Protein AF-A0A2M6X2B2-F1 (afdb_monomer_lite)

Structure (mmCIF, N/CA/C/O backbone):
data_AF-A0A2M6X2B2-F1
#
_entry.id   AF-A0A2M6X2B2-F1
#
loop_
_atom_site.group_PDB
_atom_site.id
_atom_site.type_symbol
_atom_site.label_atom_id
_atom_site.label_alt_id
_atom_site.label_comp_id
_atom_site.label_asym_id
_atom_site.label_entity_id
_atom_site.label_seq_id
_atom_site.pdbx_PDB_ins_code
_atom_site.Cartn_x
_atom_site.Cartn_y
_atom_site.Cartn_z
_atom_site.occupancy
_atom_site.B_iso_or_equiv
_atom_site.auth_seq_id
_atom_site.auth_comp_id
_atom_site.auth_asym_id
_atom_site.auth_atom_id
_atom_site.pdbx_PDB_model_num
ATOM 1 N N . MET A 1 1 ? -14.175 4.852 44.703 1.00 40.31 1 MET A N 1
ATOM 2 C CA . MET A 1 1 ? -15.241 4.494 43.746 1.00 40.31 1 MET A CA 1
ATOM 3 C C . MET A 1 1 ? -15.946 3.264 44.284 1.00 40.31 1 MET A C 1
ATOM 5 O O . MET A 1 1 ? -15.406 2.173 44.205 1.00 40.31 1 MET A O 1
ATOM 9 N N . THR A 1 2 ? -17.076 3.460 44.953 1.00 34.53 2 THR A N 1
ATOM 10 C CA . THR A 1 2 ? -17.901 2.396 45.533 1.00 34.53 2 THR A CA 1
ATOM 11 C C . THR A 1 2 ? -19.142 2.249 44.662 1.00 34.53 2 THR A C 1
ATOM 13 O O . THR A 1 2 ? -19.967 3.156 44.599 1.00 34.53 2 THR A O 1
ATOM 16 N N . ASN A 1 3 ? -19.248 1.124 43.955 1.00 38.59 3 ASN A N 1
ATOM 17 C CA . ASN A 1 3 ? -20.425 0.782 43.165 1.00 38.59 3 ASN A CA 1
ATOM 18 C C . ASN A 1 3 ? -21.569 0.400 44.108 1.00 38.59 3 ASN A C 1
ATOM 20 O O . ASN A 1 3 ? -21.511 -0.629 44.778 1.00 38.59 3 ASN A O 1
ATOM 24 N N . VAL A 1 4 ? -22.618 1.220 44.148 1.00 36.41 4 VAL A N 1
ATOM 25 C CA . VAL A 1 4 ? -23.914 0.824 44.704 1.00 36.41 4 VAL A CA 1
ATOM 26 C C . VAL A 1 4 ? -24.688 0.144 43.577 1.00 36.41 4 VAL A C 1
ATOM 28 O O . VAL A 1 4 ? -25.179 0.805 42.667 1.00 36.41 4 VAL A O 1
ATOM 31 N N . CYS A 1 5 ? -24.766 -1.187 43.615 1.00 35.66 5 CYS A N 1
ATOM 32 C CA . CYS A 1 5 ? -25.654 -1.957 42.748 1.00 35.66 5 CYS A CA 1
ATOM 33 C C . CYS A 1 5 ? -27.089 -1.848 43.276 1.00 35.66 5 CYS A C 1
ATOM 35 O O . CYS A 1 5 ? -27.438 -2.483 44.270 1.00 35.66 5 CYS A O 1
ATOM 37 N N . ALA A 1 6 ? -27.931 -1.066 42.604 1.00 34.75 6 ALA A N 1
ATOM 38 C CA . ALA A 1 6 ? -29.378 -1.183 42.743 1.00 34.75 6 ALA A CA 1
ATOM 39 C C . ALA A 1 6 ? -29.855 -2.331 41.837 1.00 34.75 6 ALA A C 1
ATOM 41 O O . ALA A 1 6 ? -30.093 -2.144 40.647 1.00 34.75 6 ALA A O 1
ATOM 42 N N . GLY A 1 7 ? -29.935 -3.542 42.393 1.00 32.12 7 GLY A N 1
ATOM 43 C CA . GLY A 1 7 ? -30.559 -4.687 41.733 1.00 32.12 7 GLY A CA 1
ATOM 44 C C . GLY A 1 7 ? -32.080 -4.594 41.838 1.00 32.12 7 GLY A C 1
ATOM 45 O O . GLY A 1 7 ? -32.628 -4.644 42.938 1.00 32.12 7 GLY A O 1
ATOM 46 N N . LEU A 1 8 ? -32.764 -4.458 40.701 1.00 32.75 8 LEU A N 1
ATOM 47 C CA . LEU A 1 8 ? -34.220 -4.544 40.620 1.00 32.75 8 LEU A CA 1
ATOM 48 C C . LEU A 1 8 ? -34.611 -6.025 40.469 1.00 32.75 8 LEU A C 1
ATOM 50 O O . LEU A 1 8 ? -34.425 -6.614 39.407 1.00 32.75 8 LEU A O 1
ATOM 54 N N . LEU A 1 9 ? -35.123 -6.640 41.535 1.00 31.72 9 LEU A N 1
ATOM 55 C CA . LEU A 1 9 ? -35.669 -7.997 41.498 1.00 31.72 9 LEU A CA 1
ATOM 56 C C . LEU A 1 9 ? -37.169 -7.916 41.169 1.00 31.72 9 LEU A C 1
ATOM 58 O O . LEU A 1 9 ? -37.951 -7.414 41.975 1.00 31.72 9 LEU A O 1
ATOM 62 N N . VAL A 1 10 ? -37.579 -8.400 39.995 1.00 35.44 10 VAL A N 1
ATOM 63 C CA . VAL A 1 10 ? -38.996 -8.517 39.614 1.00 35.44 10 VAL A CA 1
ATOM 64 C C . VAL A 1 10 ? -39.416 -9.977 39.765 1.00 35.44 10 VAL A C 1
ATOM 66 O O . VAL A 1 10 ? -39.029 -10.825 38.965 1.00 35.44 10 VAL A O 1
ATOM 69 N N . CYS A 1 11 ? -40.211 -10.281 40.791 1.00 33.97 11 CYS A N 1
ATOM 70 C CA . CYS A 1 11 ? -40.868 -11.579 40.937 1.00 33.97 11 CYS A CA 1
ATOM 71 C C . CYS A 1 11 ? -42.295 -11.500 40.387 1.00 33.97 11 CYS A C 1
ATOM 73 O O . CYS A 1 11 ? -43.092 -10.679 40.837 1.00 33.97 11 CYS A O 1
ATOM 75 N N . PHE A 1 12 ? -42.634 -12.389 39.452 1.00 32.00 12 PHE A N 1
ATOM 76 C CA . PHE A 1 12 ? -44.011 -12.606 39.016 1.00 32.00 12 PHE A CA 1
ATOM 77 C C . PHE A 1 12 ? -44.667 -13.673 39.897 1.00 32.00 12 PHE A C 1
ATOM 79 O O . PHE A 1 12 ? -44.221 -14.818 39.926 1.00 32.00 12 PHE A O 1
ATOM 86 N N . LEU A 1 13 ? -45.758 -13.313 40.574 1.00 37.81 13 LEU A N 1
ATOM 87 C CA . LEU A 1 13 ? -46.719 -14.273 41.114 1.00 37.81 13 LEU A CA 1
ATOM 88 C C . LEU A 1 13 ? -48.035 -14.132 40.352 1.00 37.81 13 LEU A C 1
ATOM 90 O O . LEU A 1 13 ? -48.529 -13.032 40.106 1.00 37.81 13 LEU A O 1
ATOM 94 N N . SER A 1 14 ? -48.578 -15.273 39.934 1.00 45.56 14 SER A N 1
ATOM 95 C CA . SER A 1 14 ? -49.807 -15.344 39.158 1.00 45.56 14 SER A CA 1
ATOM 96 C C . SER A 1 14 ? -51.021 -14.931 39.993 1.00 45.56 14 SER A C 1
ATOM 98 O O . SER A 1 14 ? -51.234 -15.479 41.072 1.00 45.56 14 SER A O 1
ATOM 100 N N . LYS A 1 15 ? -51.866 -14.093 39.383 1.00 50.78 15 LYS A N 1
ATOM 101 C CA . LYS A 1 15 ? -53.250 -13.747 39.757 1.00 50.78 15 LYS A CA 1
ATOM 102 C C . LYS A 1 15 ? -53.409 -12.823 40.971 1.00 50.78 15 LYS A C 1
ATOM 104 O O . LYS A 1 15 ? -53.581 -13.268 42.097 1.00 50.78 15 LYS A O 1
ATOM 109 N N . GLY A 1 16 ? -53.513 -11.527 40.680 1.00 46.22 16 GLY A N 1
ATOM 110 C CA . GLY A 1 16 ? -54.100 -10.535 41.582 1.00 46.22 16 GLY A CA 1
ATOM 111 C C . GLY A 1 16 ? -53.460 -9.164 41.408 1.00 46.22 16 GLY A C 1
ATOM 112 O O . GLY A 1 16 ? -52.284 -8.994 41.691 1.00 46.22 16 GLY A O 1
ATOM 113 N N . THR A 1 17 ? -54.233 -8.209 40.903 1.00 50.66 17 THR A N 1
ATOM 114 C CA . THR A 1 17 ? -53.867 -6.818 40.609 1.00 50.66 17 THR A CA 1
ATOM 115 C C . THR A 1 17 ? -53.019 -6.156 41.704 1.00 50.66 17 THR A C 1
ATOM 117 O O . THR A 1 17 ? -53.458 -6.065 42.848 1.00 50.66 17 THR A O 1
ATOM 120 N N . VAL A 1 18 ? -51.855 -5.605 41.336 1.00 37.72 18 VAL A N 1
ATOM 121 C CA . VAL A 1 18 ? -51.096 -4.650 42.160 1.00 37.72 18 VAL A CA 1
ATOM 122 C C . VAL A 1 18 ? -50.764 -3.428 41.307 1.00 37.72 18 VAL A C 1
ATOM 124 O O . VAL A 1 18 ? -50.078 -3.528 40.292 1.00 37.72 18 VAL A O 1
ATOM 127 N N . LEU A 1 19 ? -51.269 -2.269 41.727 1.00 39.97 19 LEU A N 1
ATOM 128 C CA . LEU A 1 19 ? -50.895 -0.967 41.192 1.00 39.97 19 LEU A CA 1
ATOM 129 C C . LEU A 1 19 ? -49.587 -0.539 41.877 1.00 39.97 19 LEU A C 1
ATOM 131 O O . LEU A 1 19 ? -49.603 -0.137 43.039 1.00 39.97 19 LEU A O 1
ATOM 135 N N . VAL A 1 20 ? -48.454 -0.646 41.181 1.00 36.81 20 VAL A N 1
ATOM 136 C CA . VAL A 1 20 ? -47.175 -0.099 41.658 1.00 36.81 20 VAL A CA 1
ATOM 137 C C . VAL A 1 20 ? -46.998 1.289 41.050 1.00 36.81 20 VAL A C 1
ATOM 139 O O . VAL A 1 20 ? -46.650 1.429 39.880 1.00 36.81 20 VAL A O 1
ATOM 142 N N . ALA A 1 21 ? -47.246 2.329 41.844 1.00 40.66 21 ALA A N 1
ATOM 143 C CA . ALA A 1 21 ? -46.830 3.683 41.508 1.00 40.66 21 ALA A CA 1
ATOM 144 C C . ALA A 1 21 ? -45.317 3.802 41.755 1.00 40.66 21 ALA A C 1
ATOM 146 O O . ALA A 1 21 ? -44.875 4.011 42.884 1.00 40.66 21 ALA A O 1
ATOM 147 N N . VAL A 1 22 ? -44.515 3.623 40.703 1.00 39.88 22 VAL A N 1
ATOM 148 C CA . VAL A 1 22 ? -43.080 3.930 40.736 1.00 39.88 22 VAL A CA 1
ATOM 149 C C . VAL A 1 22 ? -42.916 5.417 40.443 1.00 39.88 22 VAL A C 1
ATOM 151 O O . VAL A 1 22 ? -42.990 5.854 39.296 1.00 39.88 22 VAL A O 1
ATOM 154 N N . THR A 1 23 ? -42.688 6.213 41.483 1.00 42.38 23 THR A N 1
ATOM 155 C CA . THR A 1 23 ? -42.262 7.606 41.332 1.00 42.38 23 THR A CA 1
ATOM 156 C C . THR A 1 23 ? -40.797 7.613 40.890 1.00 42.38 23 THR A C 1
ATOM 158 O O . THR A 1 23 ? -39.887 7.586 41.717 1.00 42.38 23 THR A O 1
ATOM 161 N N . ILE A 1 24 ? -40.548 7.614 39.576 1.00 46.31 24 ILE A N 1
ATOM 162 C CA . ILE A 1 24 ? -39.209 7.806 39.002 1.00 46.31 24 ILE A CA 1
ATOM 163 C C . ILE A 1 24 ? -38.862 9.297 39.113 1.00 46.31 24 ILE A C 1
ATOM 165 O O . ILE A 1 24 ? -39.027 10.076 38.179 1.00 46.31 24 ILE A O 1
ATOM 169 N N . GLY A 1 25 ? -38.395 9.707 40.291 1.00 47.75 25 GLY A N 1
ATOM 170 C CA . GLY A 1 25 ? -37.690 10.973 40.489 1.00 47.75 25 GLY A CA 1
ATOM 171 C C . GLY A 1 25 ? -36.264 10.863 39.952 1.00 47.75 25 GLY A C 1
ATOM 172 O O . GLY A 1 25 ? -35.313 10.794 40.723 1.00 47.75 25 GLY A O 1
ATOM 173 N N . GLY A 1 26 ? -36.118 10.763 38.630 1.00 41.53 26 GLY A N 1
ATOM 174 C CA . GLY A 1 26 ? -34.827 10.648 37.955 1.00 41.53 26 GLY A CA 1
ATOM 175 C C . GLY A 1 26 ? -34.214 12.019 37.705 1.00 41.53 26 GLY A C 1
ATOM 176 O O . GLY A 1 26 ? -34.520 12.665 36.705 1.00 41.53 26 GLY A O 1
ATOM 177 N N . ALA A 1 27 ? -33.336 12.462 38.603 1.00 44.91 27 ALA A N 1
ATOM 178 C CA . ALA A 1 27 ? -32.412 13.551 38.324 1.00 44.91 27 ALA A CA 1
ATOM 179 C C . ALA A 1 27 ? -31.475 13.119 37.183 1.00 44.91 27 ALA A C 1
ATOM 181 O O . ALA A 1 27 ? -30.509 12.389 37.399 1.00 44.91 27 ALA A O 1
ATOM 182 N N . PHE A 1 28 ? -31.770 13.565 35.960 1.00 41.59 28 PHE A N 1
ATOM 183 C CA . PHE A 1 28 ? -30.847 13.515 34.830 1.00 41.59 28 PHE A CA 1
ATOM 184 C C . PHE A 1 28 ? -29.697 14.494 35.093 1.00 41.59 28 PHE A C 1
ATOM 186 O O . PHE A 1 28 ? -29.648 15.593 34.546 1.00 41.59 28 PHE A O 1
ATOM 193 N N . LEU A 1 29 ? -28.765 14.111 35.965 1.00 44.09 29 LEU A N 1
ATOM 194 C CA . LEU A 1 29 ? -27.449 14.730 35.992 1.00 44.09 29 LEU A CA 1
ATOM 195 C C . LEU A 1 29 ? -26.710 14.227 34.754 1.00 44.09 29 LEU A C 1
ATOM 197 O O . LEU A 1 29 ? -26.117 13.150 34.750 1.00 44.09 29 LEU A O 1
ATOM 201 N N . SER A 1 30 ? -26.802 15.010 33.681 1.00 46.09 30 SER A N 1
ATOM 202 C CA . SER A 1 30 ? -25.957 14.911 32.498 1.00 46.09 30 SER A CA 1
ATOM 203 C C . SER A 1 30 ? -24.496 15.049 32.928 1.00 46.09 30 SER A C 1
ATOM 205 O O . SER A 1 30 ? -23.956 16.152 33.021 1.00 46.09 30 SER A O 1
ATOM 207 N N . SER A 1 31 ? -23.865 13.921 33.248 1.00 40.06 31 SER A N 1
ATOM 208 C CA . SER A 1 31 ? -22.431 13.843 33.490 1.00 40.06 31 SER A CA 1
ATOM 209 C C . SER A 1 31 ? -21.721 13.954 32.144 1.00 40.06 31 SER A C 1
ATOM 211 O O . SER A 1 31 ? -21.388 12.963 31.499 1.00 40.06 31 SER A O 1
ATOM 213 N N . CYS A 1 32 ? -21.516 15.190 31.693 1.00 49.72 32 CYS A N 1
ATOM 214 C CA . CYS A 1 32 ? -20.466 15.506 30.734 1.00 49.72 32 CYS A CA 1
ATOM 215 C C . CYS A 1 32 ? -19.124 15.344 31.460 1.00 49.72 32 CYS A C 1
ATOM 217 O O . CYS A 1 32 ? -18.536 16.320 31.924 1.00 49.72 32 CYS A O 1
ATOM 219 N N . GLY A 1 33 ? -18.678 14.099 31.634 1.00 48.62 33 GLY A N 1
ATOM 220 C CA . GLY A 1 33 ? -17.321 13.816 32.085 1.00 48.62 33 GLY A CA 1
ATOM 221 C C . GLY A 1 33 ? -16.315 14.362 31.062 1.00 48.62 33 GLY A C 1
ATOM 222 O O . GLY A 1 33 ? -16.593 14.309 29.860 1.00 48.62 33 GLY A O 1
ATOM 223 N N . PRO A 1 34 ? -15.170 14.919 31.500 1.00 52.59 34 PRO A N 1
ATOM 224 C CA . PRO A 1 34 ? -14.125 15.354 30.581 1.00 52.59 34 PRO A CA 1
ATOM 225 C C . PRO A 1 34 ? -13.732 14.181 29.676 1.00 52.59 34 PRO A C 1
ATOM 227 O O . PRO A 1 34 ? -13.626 13.051 30.154 1.00 52.59 34 PRO A O 1
ATOM 230 N N . LYS A 1 35 ? -13.535 14.445 28.375 1.00 55.56 35 LYS A N 1
ATOM 231 C CA . LYS A 1 35 ? -12.930 13.479 27.447 1.00 55.56 35 LYS A CA 1
ATOM 232 C C . LYS A 1 35 ? -11.589 13.061 28.050 1.00 55.56 35 LYS A C 1
ATOM 234 O O . LYS A 1 35 ? -10.632 13.828 27.992 1.00 55.56 35 LYS A O 1
ATOM 239 N N . ALA A 1 36 ? -11.546 11.895 28.684 1.00 57.09 36 ALA A N 1
ATOM 240 C CA . ALA A 1 36 ? -10.303 11.325 29.158 1.00 57.09 36 ALA A CA 1
ATOM 241 C C . ALA A 1 36 ? -9.476 10.986 27.916 1.00 57.09 36 ALA A C 1
ATOM 243 O O . ALA A 1 36 ? -9.896 10.159 27.107 1.00 57.09 36 ALA A O 1
ATOM 244 N N . GLU A 1 37 ? -8.339 11.657 27.741 1.00 66.06 37 GLU A N 1
ATOM 245 C CA . GLU A 1 37 ? -7.294 11.148 26.857 1.00 66.06 37 GLU A CA 1
ATOM 246 C C . GLU A 1 37 ? -6.966 9.727 27.319 1.00 66.06 37 GLU A C 1
ATOM 248 O O . GLU A 1 37 ? -6.725 9.488 28.507 1.00 66.06 37 GLU A O 1
ATOM 253 N N . THR A 1 38 ? -7.026 8.766 26.401 1.00 65.88 38 THR A N 1
ATOM 254 C CA . THR A 1 38 ? -6.696 7.374 26.696 1.00 65.88 38 THR A CA 1
ATOM 255 C C . THR A 1 38 ? -5.212 7.292 27.038 1.00 65.88 38 THR A C 1
ATOM 257 O O . THR A 1 38 ? -4.352 7.351 26.164 1.00 65.88 38 THR A O 1
ATOM 260 N N . GLN A 1 39 ? -4.896 7.195 28.330 1.00 72.56 39 GLN A N 1
ATOM 261 C CA . GLN A 1 39 ? -3.535 6.974 28.813 1.00 72.56 39 GLN A CA 1
ATOM 262 C C . GLN A 1 39 ? -3.182 5.489 28.663 1.00 72.56 39 GLN A C 1
ATOM 264 O O . GLN A 1 39 ? -3.247 4.727 29.624 1.00 72.56 39 GLN A O 1
ATOM 269 N N . GLY A 1 40 ? -2.856 5.063 27.445 1.00 88.06 40 GLY A N 1
ATOM 270 C CA . GLY A 1 40 ? -2.354 3.719 27.167 1.00 88.06 40 GLY A CA 1
ATOM 271 C C . GLY A 1 40 ? -2.850 3.134 25.845 1.00 88.06 40 GLY A C 1
ATOM 272 O O . GLY A 1 40 ? -3.693 3.743 25.183 1.00 88.06 40 GLY A O 1
ATOM 273 N N . PRO A 1 41 ? -2.329 1.954 25.465 1.00 94.88 41 PRO A N 1
ATOM 274 C CA . PRO A 1 41 ? -2.734 1.275 24.244 1.00 94.88 41 PRO A CA 1
ATOM 275 C C . PRO A 1 41 ? -4.231 0.949 24.235 1.00 94.88 41 PRO A C 1
ATOM 277 O O . PRO A 1 41 ? -4.800 0.503 25.236 1.00 94.88 41 PRO A O 1
ATOM 280 N N . VAL A 1 42 ? -4.875 1.162 23.090 1.00 96.56 42 VAL A N 1
ATOM 281 C CA . VAL A 1 42 ? -6.296 0.869 22.886 1.00 96.56 42 VAL A CA 1
ATOM 282 C C . VAL A 1 42 ? -6.442 -0.564 22.390 1.00 96.56 42 VAL A C 1
ATOM 284 O O . VAL A 1 42 ? -5.824 -0.937 21.398 1.00 96.56 42 VAL A O 1
ATOM 287 N N . LYS A 1 43 ? -7.285 -1.364 23.046 1.00 97.81 43 LYS A N 1
ATOM 288 C CA . LYS A 1 43 ? -7.613 -2.724 22.597 1.00 97.81 43 LYS A CA 1
ATOM 289 C C . LYS A 1 43 ? -8.886 -2.717 21.766 1.00 97.81 43 LYS A C 1
ATOM 291 O O . LYS A 1 43 ? -9.906 -2.194 22.217 1.00 97.81 43 LYS A O 1
ATOM 296 N N . VAL A 1 44 ? -8.843 -3.320 20.583 1.00 98.06 44 VAL A N 1
ATOM 297 C CA . VAL A 1 44 ? -9.979 -3.406 19.657 1.00 98.06 44 VAL A CA 1
ATOM 298 C C . VAL A 1 44 ? -10.138 -4.839 19.155 1.00 98.06 44 VAL A C 1
ATOM 300 O O . VAL A 1 44 ? -9.151 -5.472 18.798 1.00 98.06 44 VAL A O 1
ATOM 303 N N . LEU A 1 45 ? -11.366 -5.350 19.088 1.00 98.19 45 LEU A N 1
ATOM 304 C CA . LEU A 1 45 ? -11.659 -6.636 18.452 1.00 98.19 45 LEU A CA 1
ATOM 305 C C . LEU A 1 45 ? -11.865 -6.435 16.942 1.00 98.19 45 LEU A C 1
ATOM 307 O O . LEU A 1 45 ? -12.818 -5.768 16.538 1.00 98.19 45 LEU A O 1
ATOM 311 N N . LEU A 1 46 ? -10.983 -6.993 16.109 1.00 97.75 46 LEU A N 1
ATOM 312 C CA . LEU A 1 46 ? -10.983 -6.773 14.655 1.00 97.75 46 LEU A CA 1
ATOM 313 C C . LEU A 1 46 ? -10.824 -8.080 13.871 1.00 97.75 46 LEU A C 1
ATOM 315 O O . LEU A 1 46 ? -10.118 -8.973 14.342 1.00 97.75 46 LEU A O 1
ATOM 319 N N . PRO A 1 47 ? -11.410 -8.193 12.661 1.00 95.88 47 PRO A N 1
ATOM 320 C CA . PRO A 1 47 ? -11.008 -9.209 11.697 1.00 95.88 47 PRO A CA 1
ATOM 321 C C . PRO A 1 47 ? -9.533 -9.006 11.356 1.00 95.88 47 PRO A C 1
ATOM 323 O O . PRO A 1 47 ? -9.142 -7.931 10.900 1.00 95.88 47 PRO A O 1
ATOM 326 N N . TRP A 1 48 ? -8.714 -10.020 11.601 1.00 95.56 48 TRP A N 1
ATOM 327 C CA . TRP A 1 48 ? -7.274 -9.933 11.430 1.00 95.56 48 TRP A CA 1
ATOM 328 C C . TRP A 1 48 ? -6.726 -11.217 10.818 1.00 95.56 48 TRP A C 1
ATOM 330 O O . TRP A 1 48 ? -7.149 -12.315 11.191 1.00 95.56 48 TRP A O 1
ATOM 340 N N . GLN A 1 49 ? -5.785 -11.062 9.887 1.00 91.94 49 GLN A N 1
ATOM 341 C CA . GLN A 1 49 ? -5.122 -12.180 9.231 1.00 91.94 49 GLN A CA 1
ATOM 342 C C . GLN A 1 49 ? -4.154 -12.858 10.204 1.00 91.94 49 GLN A C 1
ATOM 344 O O . GLN A 1 49 ? -3.281 -12.207 10.787 1.00 91.94 49 GLN A O 1
ATOM 349 N N . ASP A 1 50 ? -4.305 -14.161 10.390 1.00 87.12 50 ASP A N 1
ATOM 350 C CA . ASP A 1 50 ? -3.310 -14.974 11.066 1.00 87.12 50 ASP A CA 1
ATOM 351 C C . ASP A 1 50 ? -2.191 -15.409 10.106 1.00 87.12 50 ASP A C 1
ATOM 353 O O . ASP A 1 50 ? -2.104 -15.010 8.947 1.00 87.12 50 ASP A O 1
ATOM 357 N N . ILE A 1 51 ? -1.295 -16.240 10.613 1.00 77.69 51 ILE A N 1
ATOM 358 C CA . ILE A 1 51 ? -0.086 -16.677 9.908 1.00 77.69 51 ILE A CA 1
ATOM 359 C C . ILE A 1 51 ? -0.357 -17.683 8.790 1.00 77.69 51 ILE A C 1
ATOM 361 O O . ILE A 1 51 ? 0.493 -17.890 7.930 1.00 77.69 51 ILE A O 1
ATOM 365 N N . SER A 1 52 ? -1.524 -18.329 8.816 1.00 80.12 52 SER A N 1
ATOM 366 C CA . SER A 1 52 ? -1.989 -19.207 7.744 1.00 80.12 52 SER A CA 1
ATOM 367 C C . SER A 1 52 ? -2.636 -18.413 6.607 1.00 80.12 52 SER A C 1
ATOM 369 O O . SER A 1 52 ? -2.943 -18.965 5.550 1.00 80.12 52 SER A O 1
ATOM 371 N N . GLY A 1 53 ? -2.799 -17.103 6.804 1.00 83.38 53 GLY A N 1
ATOM 372 C CA . GLY A 1 53 ? -3.472 -16.213 5.878 1.00 83.38 53 GLY A CA 1
ATOM 373 C C . GLY A 1 53 ? -4.985 -16.152 6.089 1.00 83.38 53 GLY A C 1
ATOM 374 O O . GLY A 1 53 ? -5.656 -15.454 5.325 1.00 83.38 53 GLY A O 1
ATOM 375 N N . GLU A 1 54 ? -5.512 -16.845 7.101 1.00 88.75 54 GLU A N 1
ATOM 376 C CA . GLU A 1 54 ? -6.936 -16.904 7.422 1.00 88.75 54 GLU A CA 1
ATOM 377 C C . GLU A 1 54 ? -7.344 -15.748 8.339 1.00 88.75 54 GLU A C 1
ATOM 379 O O . GLU A 1 54 ? -6.580 -15.303 9.197 1.00 88.75 54 GLU A O 1
ATOM 384 N N . TYR A 1 55 ? -8.562 -15.239 8.158 1.00 91.56 55 TYR A N 1
ATOM 385 C CA . TYR A 1 55 ? -9.075 -14.114 8.938 1.00 91.56 55 TYR A CA 1
ATOM 386 C C . TYR A 1 55 ? -9.958 -14.600 10.084 1.00 91.56 55 TYR A C 1
ATOM 388 O O . TYR A 1 55 ? -10.892 -15.376 9.894 1.00 91.56 55 TYR A O 1
ATOM 396 N N . SER A 1 56 ? -9.698 -14.086 11.283 1.00 94.94 56 SER A N 1
ATOM 397 C CA . SER A 1 56 ? -10.522 -14.320 12.472 1.00 94.94 56 SER A CA 1
ATOM 398 C C . SER A 1 56 ? -10.620 -13.052 13.317 1.00 94.94 56 SER A C 1
ATOM 400 O O . SER A 1 56 ? -9.826 -12.126 13.148 1.00 94.94 56 SER A O 1
ATOM 402 N N . LEU A 1 57 ? -11.612 -12.975 14.209 1.00 97.06 57 LEU A N 1
ATOM 403 C CA . LEU A 1 57 ? -11.681 -11.879 15.174 1.00 97.06 57 LEU A CA 1
ATOM 404 C C . LEU A 1 57 ? -10.562 -12.039 16.206 1.00 97.06 57 LEU A C 1
ATOM 406 O O . LEU A 1 57 ? -10.488 -13.057 16.892 1.00 97.06 57 LEU A O 1
ATOM 410 N N . GLN A 1 58 ? -9.717 -11.021 16.324 1.00 97.19 58 GLN A N 1
ATOM 411 C CA . GLN A 1 58 ? -8.578 -10.994 17.235 1.00 97.19 58 GLN A CA 1
ATOM 412 C C . GLN A 1 58 ? -8.585 -9.700 18.047 1.00 97.19 58 GLN A C 1
ATOM 414 O O . GLN A 1 58 ? -9.002 -8.648 17.557 1.00 97.19 58 GLN A O 1
ATOM 419 N N . GLU A 1 59 ? -8.121 -9.771 19.295 1.00 97.56 59 GLU A N 1
ATOM 420 C CA . GLU A 1 59 ? -7.844 -8.575 20.087 1.00 97.56 59 GLU A CA 1
ATOM 421 C C . GLU A 1 59 ? -6.551 -7.931 19.589 1.00 97.56 59 GLU A C 1
ATOM 423 O O . GLU A 1 59 ? -5.464 -8.500 19.696 1.00 97.56 59 GLU A O 1
ATOM 428 N N . ILE A 1 60 ? -6.680 -6.734 19.032 1.00 97.44 60 ILE A N 1
ATOM 429 C CA . ILE A 1 60 ? -5.583 -5.952 18.485 1.00 97.44 60 ILE A CA 1
ATOM 430 C C . ILE A 1 60 ? -5.326 -4.762 19.397 1.00 97.44 60 ILE A C 1
ATOM 432 O O . ILE A 1 60 ? -6.213 -3.949 19.656 1.00 97.44 60 ILE A O 1
ATOM 436 N N . GLU A 1 61 ? -4.092 -4.659 19.870 1.00 97.25 61 GLU A N 1
ATOM 437 C CA . GLU A 1 61 ? -3.616 -3.507 20.620 1.00 97.25 61 GLU A CA 1
ATOM 438 C C . GLU A 1 61 ? -3.065 -2.443 19.658 1.00 97.25 61 GLU A C 1
ATOM 440 O O . GLU A 1 61 ? -2.298 -2.760 18.745 1.00 97.25 61 GLU A O 1
ATOM 445 N N . ILE A 1 62 ? -3.493 -1.194 19.847 1.00 97.62 62 ILE A N 1
ATOM 446 C CA . ILE A 1 62 ? -3.133 -0.037 19.026 1.00 97.62 62 ILE A CA 1
ATOM 447 C C . ILE A 1 62 ? -2.543 1.037 19.944 1.00 97.62 62 ILE A C 1
ATOM 449 O O . ILE A 1 62 ? -3.249 1.637 20.757 1.00 97.62 62 ILE A O 1
ATOM 453 N N . GLU A 1 63 ? -1.241 1.278 19.829 1.00 96.94 63 GLU A N 1
ATOM 454 C CA . GLU A 1 63 ? -0.486 2.106 20.780 1.00 96.94 63 GLU A CA 1
ATOM 455 C C . GLU A 1 63 ? -0.637 3.608 20.523 1.00 96.94 63 GLU A C 1
ATOM 457 O O . GLU A 1 63 ? -0.596 4.418 21.446 1.00 96.94 63 GLU A O 1
ATOM 462 N N . THR A 1 64 ? -0.779 4.000 19.259 1.00 96.88 64 THR A N 1
ATOM 463 C CA . THR A 1 64 ? -0.705 5.403 18.826 1.00 96.88 64 THR A CA 1
ATOM 464 C C . THR A 1 64 ? -2.066 6.081 18.701 1.00 96.88 64 THR A C 1
ATOM 466 O O . THR A 1 64 ? -2.124 7.259 18.336 1.00 96.88 64 THR A O 1
ATOM 469 N N . LEU A 1 65 ? -3.152 5.343 18.942 1.00 96.88 65 LEU A N 1
ATOM 470 C CA . LEU A 1 65 ? -4.525 5.806 18.770 1.00 96.88 65 LEU A CA 1
ATOM 471 C C . LEU A 1 65 ? -4.942 6.688 19.951 1.00 96.88 65 LEU A C 1
ATOM 473 O O . LEU A 1 65 ? -5.028 6.218 21.081 1.00 96.88 65 LEU A O 1
ATOM 477 N N . SER A 1 66 ? -5.213 7.968 19.685 1.00 96.25 66 SER A N 1
ATOM 478 C CA . SER A 1 66 ? -5.557 8.954 20.720 1.00 96.25 66 SER A CA 1
ATOM 479 C C . SER A 1 66 ? -7.051 9.281 20.795 1.00 96.25 66 SER A C 1
ATOM 481 O O . SER A 1 66 ? -7.530 9.716 21.840 1.00 96.25 66 SER A O 1
ATOM 483 N N . ASP A 1 67 ? -7.810 9.058 19.718 1.00 96.06 67 ASP A N 1
ATOM 484 C CA . ASP A 1 67 ? -9.275 9.130 19.708 1.00 96.06 67 ASP A CA 1
ATOM 485 C C . ASP A 1 67 ? -9.842 7.949 18.905 1.00 96.06 67 ASP A C 1
ATOM 487 O O . ASP A 1 67 ? -9.909 7.977 17.673 1.00 96.06 67 ASP A O 1
ATOM 491 N N . VAL A 1 68 ? -10.255 6.897 19.621 1.00 96.56 68 VAL A N 1
ATOM 492 C CA . VAL A 1 68 ? -10.820 5.670 19.032 1.00 96.56 68 VAL A CA 1
ATOM 493 C C . VAL A 1 68 ? -12.131 5.926 18.283 1.00 96.56 68 VAL A C 1
ATOM 495 O O . VAL A 1 68 ? -12.372 5.313 17.248 1.00 96.56 68 VAL A O 1
ATOM 498 N N . TYR A 1 69 ? -12.952 6.880 18.735 1.00 96.12 69 TYR A N 1
ATOM 499 C CA . TYR A 1 69 ? -14.233 7.193 18.095 1.00 96.12 69 TYR A CA 1
ATOM 500 C C . TYR A 1 69 ? -14.059 7.973 16.795 1.00 96.12 69 TYR A C 1
ATOM 502 O O . TYR A 1 69 ? -14.963 7.970 15.967 1.00 96.12 69 TYR A O 1
ATOM 510 N N . GLN A 1 70 ? -12.922 8.638 16.605 1.00 96.12 70 GLN A N 1
ATOM 511 C CA . GLN A 1 70 ? -12.579 9.313 15.352 1.00 96.12 70 GLN A CA 1
ATOM 512 C C . GLN A 1 70 ? -11.541 8.537 14.528 1.00 96.12 70 GLN A C 1
ATOM 514 O O . GLN A 1 70 ? -11.149 9.024 13.472 1.00 96.12 70 GLN A O 1
ATOM 519 N N . ALA A 1 71 ? -11.080 7.371 15.005 1.00 96.75 71 ALA A N 1
ATOM 520 C CA . ALA A 1 71 ? -9.941 6.631 14.452 1.00 96.75 71 ALA A CA 1
ATOM 521 C C . ALA A 1 71 ? -8.753 7.553 14.118 1.00 96.75 71 ALA A C 1
ATOM 523 O O . ALA A 1 71 ? -8.254 7.602 12.991 1.00 96.75 71 ALA A O 1
ATOM 524 N N . LYS A 1 72 ? -8.343 8.344 15.112 1.00 96.75 72 LYS A N 1
ATOM 525 C CA . LYS A 1 72 ? -7.312 9.374 14.975 1.00 96.75 72 LYS A CA 1
ATOM 526 C C . LYS A 1 72 ? -6.197 9.177 15.995 1.00 96.75 72 LYS A C 1
ATOM 528 O O . LYS A 1 72 ? -6.456 8.904 17.165 1.00 96.75 72 LYS A O 1
ATOM 533 N N . GLY A 1 73 ? -4.959 9.366 15.553 1.00 96.31 73 GLY A N 1
ATOM 534 C CA . GLY A 1 73 ? -3.778 9.308 16.404 1.00 96.31 73 GLY A CA 1
ATOM 535 C C . GLY A 1 73 ? -2.491 9.597 15.640 1.00 96.31 73 GLY A C 1
ATOM 536 O O . GLY A 1 73 ? -2.526 10.207 14.573 1.00 96.31 73 GLY A O 1
ATOM 537 N N . ALA A 1 74 ? -1.341 9.206 16.192 1.00 97.06 74 ALA A N 1
ATOM 538 C CA . ALA A 1 74 ? -0.043 9.563 15.607 1.00 97.06 74 ALA A CA 1
ATOM 539 C C . ALA A 1 74 ? 0.288 8.785 14.317 1.00 97.06 74 ALA A C 1
ATOM 541 O O . ALA A 1 74 ? 1.109 9.246 13.523 1.00 97.06 74 ALA A O 1
ATOM 542 N N . ALA A 1 75 ? -0.334 7.622 14.094 1.00 97.94 75 ALA A N 1
ATOM 543 C CA . ALA A 1 75 ? -0.136 6.831 12.880 1.00 97.94 75 ALA A CA 1
ATOM 544 C C . ALA A 1 75 ? -1.050 7.282 11.729 1.00 97.94 75 ALA A C 1
ATOM 546 O O . ALA A 1 75 ? -0.603 7.402 10.588 1.00 97.94 75 ALA A O 1
ATOM 547 N N . ALA A 1 76 ? -2.322 7.568 12.002 1.00 98.19 76 ALA A N 1
ATOM 548 C CA . ALA A 1 76 ? -3.277 7.908 10.954 1.00 98.19 76 ALA A CA 1
ATOM 549 C C . ALA A 1 76 ? -4.412 8.823 11.430 1.00 98.19 76 ALA A C 1
ATOM 551 O O . ALA A 1 76 ? -4.699 8.959 12.619 1.00 98.19 76 ALA A O 1
ATOM 552 N N . GLU A 1 77 ? -5.078 9.434 10.460 1.00 96.75 77 GLU A N 1
ATOM 553 C CA . GLU A 1 77 ? -6.390 10.050 10.585 1.00 96.75 77 GLU A CA 1
ATOM 554 C C . GLU A 1 77 ? -7.307 9.398 9.550 1.00 96.75 77 GLU A C 1
ATOM 556 O O . GLU A 1 77 ? -7.080 9.540 8.341 1.00 96.75 77 GLU A O 1
ATOM 561 N N . ILE A 1 78 ? -8.312 8.657 10.025 1.00 96.75 78 ILE A N 1
ATOM 562 C CA . ILE A 1 78 ? -9.239 7.932 9.157 1.00 96.75 78 ILE A CA 1
ATOM 563 C C . ILE A 1 78 ? -10.518 8.744 8.930 1.00 96.75 78 ILE A C 1
ATOM 565 O O . ILE A 1 78 ? -11.201 9.186 9.856 1.00 96.75 78 ILE A O 1
ATOM 569 N N . TYR A 1 79 ? -10.866 8.894 7.662 1.00 95.06 79 TYR A N 1
ATOM 570 C CA . TYR A 1 79 ? -12.033 9.602 7.165 1.00 95.06 79 TYR A CA 1
ATOM 571 C C . TYR A 1 79 ? -12.990 8.579 6.552 1.00 95.06 79 TYR A C 1
ATOM 573 O O . TYR A 1 79 ? -12.611 7.858 5.632 1.00 95.06 79 TYR A O 1
ATOM 581 N N . VAL A 1 80 ? -14.221 8.488 7.053 1.00 93.94 80 VAL A N 1
ATOM 582 C CA . VAL A 1 80 ? -15.217 7.526 6.545 1.00 93.94 80 VAL A CA 1
ATOM 583 C C . VAL A 1 80 ? -16.263 8.230 5.692 1.00 93.94 80 VAL A C 1
ATOM 585 O O . VAL A 1 80 ? -16.732 9.311 6.053 1.00 93.94 80 VAL A O 1
ATOM 588 N N . THR A 1 81 ? -16.662 7.620 4.573 1.00 87.94 81 THR A N 1
ATOM 589 C CA . THR A 1 81 ? -17.756 8.116 3.708 1.00 87.94 81 THR A CA 1
ATOM 590 C C . THR A 1 81 ? -17.597 9.581 3.275 1.00 87.94 81 THR A C 1
ATOM 592 O O . THR A 1 81 ? -18.570 10.333 3.179 1.00 87.94 81 THR A O 1
ATOM 595 N N . ALA A 1 82 ? -16.356 10.026 3.054 1.00 86.88 82 ALA A N 1
ATOM 596 C CA . ALA A 1 82 ? -16.088 11.418 2.725 1.00 86.88 82 ALA A CA 1
ATOM 597 C C . ALA A 1 82 ? -16.627 11.767 1.332 1.00 86.88 82 ALA A C 1
ATOM 599 O O . ALA A 1 82 ? -16.703 10.929 0.434 1.00 86.88 82 ALA A O 1
ATOM 600 N N . LYS A 1 83 ? -16.960 13.040 1.126 1.00 85.38 83 LYS A N 1
ATOM 601 C CA . LYS A 1 83 ? -17.290 13.563 -0.198 1.00 85.38 83 LYS A CA 1
ATOM 602 C C . LYS A 1 83 ? -16.042 14.184 -0.798 1.00 85.38 83 LYS A C 1
ATOM 604 O O . LYS A 1 83 ? -15.469 15.118 -0.240 1.00 85.38 83 LYS A O 1
ATOM 609 N N . LEU A 1 84 ? -15.624 13.688 -1.955 1.00 81.19 84 LEU A N 1
ATOM 610 C CA . LEU A 1 84 ? -14.578 14.344 -2.729 1.00 81.19 84 LEU A CA 1
ATOM 611 C C . LEU A 1 84 ? -15.144 15.605 -3.391 1.00 81.19 84 LEU A C 1
ATOM 613 O O . LEU A 1 84 ? -16.168 15.561 -4.069 1.00 81.19 84 LEU A O 1
ATOM 617 N N . SER A 1 85 ? -14.477 16.736 -3.173 1.00 81.19 85 SER A N 1
ATOM 618 C CA . SER A 1 85 ? -14.785 18.015 -3.814 1.00 81.19 85 SER A CA 1
ATOM 619 C C . SER A 1 85 ? -13.553 18.557 -4.540 1.00 81.19 85 SER A C 1
ATOM 621 O O . SER A 1 85 ? -12.440 18.063 -4.352 1.00 81.19 85 SER A O 1
ATOM 623 N N . SER A 1 86 ? -13.725 19.614 -5.335 1.00 73.00 86 SER A N 1
ATOM 624 C CA . SER A 1 86 ? -12.609 20.329 -5.974 1.00 73.00 86 SER A CA 1
ATOM 625 C C . SER A 1 86 ? -11.592 20.887 -4.970 1.00 73.00 86 SER A C 1
ATOM 627 O O . SER A 1 86 ? -10.423 21.061 -5.305 1.00 73.00 86 SER A O 1
ATOM 629 N N . ASN A 1 87 ? -12.016 21.125 -3.726 1.00 76.50 87 ASN A N 1
ATOM 630 C CA . ASN A 1 87 ? -11.162 21.611 -2.640 1.00 76.50 87 ASN A CA 1
ATOM 631 C C . ASN A 1 87 ? -10.504 20.465 -1.854 1.00 76.50 87 ASN A C 1
ATOM 633 O O . ASN A 1 87 ? -9.949 20.680 -0.779 1.00 76.50 87 ASN A O 1
ATOM 637 N N . GLY A 1 88 ? -10.568 19.247 -2.392 1.00 72.81 88 GLY A N 1
ATOM 638 C CA . GLY A 1 88 ? -10.151 18.029 -1.725 1.00 72.81 88 GLY A CA 1
ATOM 639 C C . GLY A 1 88 ? -11.310 17.329 -1.017 1.00 72.81 88 GLY A C 1
ATOM 640 O O . GLY A 1 88 ? -12.480 17.716 -1.150 1.00 72.81 88 GLY A O 1
ATOM 641 N N . PRO A 1 89 ? -11.003 16.253 -0.288 1.00 75.50 89 PRO A N 1
ATOM 642 C CA . PRO A 1 89 ? -12.002 15.522 0.461 1.00 75.50 89 PRO A CA 1
ATOM 643 C C . PRO A 1 89 ? -12.559 16.398 1.587 1.00 75.50 89 PRO A C 1
ATOM 645 O O . PRO A 1 89 ? -11.819 16.949 2.400 1.00 75.50 89 PRO A O 1
ATOM 648 N N . SER A 1 90 ? -13.879 16.513 1.634 1.00 79.25 90 SER A N 1
ATOM 649 C CA . SER A 1 90 ? -14.622 17.061 2.758 1.00 79.25 90 SER A CA 1
ATOM 650 C C . SER A 1 90 ? -15.306 15.889 3.442 1.00 79.25 90 SER A C 1
ATOM 652 O O . SER A 1 90 ? -16.095 15.173 2.824 1.00 79.25 90 SER A O 1
ATOM 654 N N . SER A 1 91 ? -14.990 15.661 4.711 1.00 73.50 91 SER A N 1
ATOM 655 C CA . SER A 1 91 ? -15.757 14.734 5.530 1.00 73.50 91 SER A CA 1
ATOM 656 C C . SER A 1 91 ? -16.455 15.503 6.640 1.00 73.50 91 SER A C 1
ATOM 658 O O . SER A 1 91 ? -15.907 16.452 7.210 1.00 73.50 91 SER A O 1
ATOM 660 N N . ASP A 1 92 ? -17.645 15.035 6.998 1.00 74.06 92 ASP A N 1
ATOM 661 C CA . ASP A 1 92 ? -18.135 15.249 8.350 1.00 74.06 92 ASP A CA 1
ATOM 662 C C . ASP A 1 92 ? -17.178 14.550 9.330 1.00 74.06 92 ASP A C 1
ATOM 664 O O . ASP A 1 92 ? -16.428 13.643 8.952 1.00 74.06 92 ASP A O 1
ATOM 668 N N . LYS A 1 93 ? -17.138 14.991 10.591 1.00 75.69 93 LYS A N 1
ATOM 669 C CA . LYS A 1 93 ? -16.262 14.367 11.594 1.00 75.69 93 LYS A CA 1
ATOM 670 C C . LYS A 1 93 ? -16.564 12.865 11.662 1.00 75.69 93 LYS A C 1
ATOM 672 O O . LYS A 1 93 ? -17.689 12.502 12.003 1.00 75.69 93 LYS A O 1
ATOM 677 N N . THR A 1 94 ? -15.569 12.018 11.373 1.00 84.06 94 THR A N 1
ATOM 678 C CA . THR A 1 94 ? -15.667 10.561 11.541 1.00 84.06 94 THR A CA 1
ATOM 679 C C . THR A 1 94 ? -16.157 10.262 12.951 1.00 84.06 94 THR A C 1
ATOM 681 O O . THR A 1 94 ? -15.560 10.720 13.925 1.00 84.06 94 THR A O 1
ATOM 684 N N . ARG A 1 95 ? -17.250 9.509 13.073 1.00 94.38 95 ARG A N 1
ATOM 685 C CA . ARG A 1 95 ? -17.720 9.000 14.360 1.00 94.38 95 ARG A CA 1
ATOM 686 C C . ARG A 1 95 ? -18.030 7.522 14.227 1.00 94.38 95 ARG A C 1
ATOM 688 O O . ARG A 1 95 ? -19.065 7.152 13.684 1.00 94.38 95 ARG A O 1
ATOM 695 N N . LEU A 1 96 ? -17.117 6.706 14.731 1.00 96.38 96 LEU A N 1
ATOM 696 C CA . LEU A 1 96 ? -17.240 5.262 14.738 1.00 96.38 96 LEU A CA 1
ATOM 697 C C . LEU A 1 96 ? -18.299 4.812 15.744 1.00 96.38 96 LEU A C 1
ATOM 699 O O . LEU A 1 96 ? -18.449 5.391 16.827 1.00 96.38 96 LEU A O 1
ATOM 703 N N . ASN A 1 97 ? -19.019 3.761 15.374 1.00 97.12 97 ASN A N 1
ATOM 704 C CA . ASN A 1 97 ? -20.022 3.118 16.200 1.00 97.12 97 ASN A CA 1
ATOM 705 C C . ASN A 1 97 ? -19.369 1.953 16.948 1.00 97.12 97 ASN A C 1
ATOM 707 O O . ASN A 1 97 ? -19.075 0.911 16.361 1.00 97.12 97 ASN A O 1
ATOM 711 N N . LEU A 1 98 ? -19.092 2.153 18.234 1.00 97.62 98 LEU A N 1
ATOM 712 C CA . LEU A 1 98 ? -18.320 1.224 19.055 1.00 97.62 98 LEU A CA 1
ATOM 713 C C . LEU A 1 98 ? -19.085 0.891 20.336 1.00 97.62 98 LEU A C 1
ATOM 715 O O . LEU A 1 98 ? -19.693 1.768 20.951 1.00 97.62 98 LEU A O 1
ATOM 719 N N . SER A 1 99 ? -18.992 -0.363 20.764 1.00 97.50 99 SER A N 1
ATOM 720 C CA . SER A 1 99 ? -19.297 -0.788 22.134 1.00 97.50 99 SER A CA 1
ATOM 721 C C . SER A 1 99 ? -17.995 -0.992 22.906 1.00 97.50 99 SER A C 1
ATOM 723 O O . SER A 1 99 ? -16.966 -1.286 22.303 1.00 97.50 99 SER A O 1
ATOM 725 N N . GLN A 1 100 ? -18.026 -0.849 24.230 1.00 97.56 100 GLN A N 1
ATOM 726 C CA . GLN A 1 100 ? -16.861 -1.084 25.084 1.00 97.56 100 GLN A CA 1
ATOM 727 C C . GLN A 1 100 ? -17.207 -2.096 26.180 1.00 97.56 100 GLN A C 1
ATOM 729 O O . GLN A 1 100 ? -18.249 -1.966 26.827 1.00 97.56 100 GLN A O 1
ATOM 734 N N . THR A 1 101 ? -16.354 -3.102 26.386 1.00 97.50 101 THR A N 1
ATOM 735 C CA . THR A 1 101 ? -16.505 -4.061 27.493 1.00 97.50 101 THR A CA 1
ATOM 736 C C . THR A 1 101 ? -16.070 -3.448 28.826 1.00 97.50 101 THR A C 1
ATOM 738 O O . THR A 1 101 ? -15.433 -2.392 28.870 1.00 97.50 101 THR A O 1
ATOM 741 N N . SER A 1 102 ? -16.367 -4.126 29.939 1.00 95.88 102 SER A N 1
ATOM 742 C CA . SER A 1 102 ? -15.877 -3.736 31.268 1.00 95.88 102 SER A CA 1
ATOM 743 C C . SER A 1 102 ? -14.352 -3.748 31.393 1.00 95.88 102 SER A C 1
ATOM 745 O O . SER A 1 102 ? -13.815 -2.990 32.197 1.00 95.88 102 SER A O 1
ATOM 747 N N . GLU A 1 103 ? -13.650 -4.573 30.608 1.00 96.12 103 GLU A N 1
ATOM 748 C CA . GLU A 1 103 ? -12.180 -4.596 30.562 1.00 96.12 103 GLU A CA 1
ATOM 749 C C . GLU A 1 103 ? -11.581 -3.527 29.633 1.00 96.12 103 GLU A C 1
ATOM 751 O O . GLU A 1 103 ? -10.362 -3.446 29.494 1.00 96.12 103 GLU A O 1
ATOM 756 N N . GLY A 1 104 ? -12.412 -2.704 28.988 1.00 95.44 104 GLY A N 1
ATOM 757 C CA . GLY A 1 104 ? -11.959 -1.635 28.102 1.00 95.44 104 GLY A CA 1
ATOM 758 C C . GLY A 1 104 ? -11.694 -2.055 26.653 1.00 95.44 104 GLY A C 1
ATOM 759 O O . GLY A 1 104 ? -11.147 -1.246 25.904 1.00 95.44 104 GLY A O 1
ATOM 760 N N . LEU A 1 105 ? -12.095 -3.265 26.241 1.00 97.44 105 LEU A N 1
ATOM 761 C CA . LEU A 1 105 ? -12.032 -3.719 24.847 1.00 97.44 105 LEU A CA 1
ATOM 762 C C . LEU A 1 105 ? -13.100 -3.005 24.011 1.00 97.44 105 LEU A C 1
ATOM 764 O O . LEU A 1 105 ? -14.287 -3.069 24.336 1.00 97.44 105 LEU A O 1
ATOM 768 N N . TYR A 1 106 ? -12.692 -2.358 22.922 1.00 98.25 106 TYR A N 1
ATOM 769 C CA . TYR A 1 106 ? -13.609 -1.755 21.958 1.00 98.25 106 TYR A CA 1
ATOM 770 C C . TYR A 1 106 ? -14.031 -2.772 20.896 1.00 98.25 106 TYR A C 1
ATOM 772 O O . TYR A 1 106 ? -13.202 -3.459 20.302 1.00 98.25 106 TYR A O 1
ATOM 780 N N . ILE A 1 107 ? -15.330 -2.841 20.627 1.00 98.31 107 ILE A N 1
ATOM 781 C CA . ILE A 1 107 ? -15.929 -3.735 19.636 1.00 98.31 107 ILE A CA 1
ATOM 782 C C . ILE A 1 107 ? -16.681 -2.867 18.621 1.00 98.31 107 ILE A C 1
ATOM 784 O O . ILE A 1 107 ? -17.654 -2.203 19.001 1.00 98.31 107 ILE A O 1
ATOM 788 N N . PRO A 1 108 ? -16.255 -2.834 17.346 1.00 98.19 108 PRO A N 1
ATOM 789 C CA . PRO A 1 108 ? -16.997 -2.153 16.294 1.00 98.19 108 PRO A CA 1
ATOM 790 C C . PRO A 1 108 ? -18.399 -2.744 16.127 1.00 98.19 108 PRO A C 1
ATOM 792 O O . PRO A 1 108 ? -18.557 -3.957 16.024 1.00 98.19 108 PRO A O 1
ATOM 795 N N . ALA A 1 109 ? -19.414 -1.884 16.095 1.00 97.62 109 ALA A N 1
ATOM 796 C CA . ALA A 1 109 ? -20.813 -2.284 15.946 1.00 97.62 109 ALA A CA 1
ATOM 797 C C . ALA A 1 109 ? -21.272 -2.345 14.477 1.00 97.62 109 ALA A C 1
ATOM 799 O O . ALA A 1 109 ? -22.377 -2.806 14.200 1.00 97.62 109 ALA A O 1
ATOM 800 N N . ASP A 1 110 ? -20.438 -1.890 13.538 1.00 96.31 110 ASP A N 1
ATOM 801 C CA . ASP A 1 110 ? -20.675 -1.990 12.099 1.00 96.31 110 ASP A CA 1
ATOM 802 C C . ASP A 1 110 ? -19.377 -2.219 11.307 1.00 96.31 110 ASP A C 1
ATOM 804 O O . ASP A 1 110 ? -18.258 -2.058 11.810 1.00 96.31 110 ASP A O 1
ATOM 808 N N . ALA A 1 111 ? -19.542 -2.624 10.044 1.00 94.75 111 ALA A N 1
ATOM 809 C CA . ALA A 1 111 ? -18.434 -2.951 9.154 1.00 94.75 111 ALA A CA 1
ATOM 810 C C . ALA A 1 111 ? -17.532 -1.742 8.872 1.00 94.75 111 ALA A C 1
ATOM 812 O O . ALA A 1 111 ? -16.318 -1.902 8.821 1.00 94.75 111 ALA A O 1
ATOM 813 N N . ILE A 1 112 ? -18.091 -0.535 8.730 1.00 95.69 112 ILE A N 1
ATOM 814 C CA . ILE A 1 112 ? -17.317 0.682 8.427 1.00 95.69 112 ILE A CA 1
ATOM 815 C C . ILE A 1 112 ? -16.388 1.027 9.597 1.00 95.69 112 ILE A C 1
ATOM 817 O O . ILE A 1 112 ? -15.207 1.308 9.394 1.00 95.69 112 ILE A O 1
ATOM 821 N N . SER A 1 113 ? -16.891 0.943 10.830 1.00 97.25 113 SER A N 1
ATOM 822 C CA . SER A 1 113 ? -16.102 1.159 12.046 1.00 97.25 113 SER A CA 1
ATOM 823 C C . SER A 1 113 ? -15.002 0.112 12.201 1.00 97.25 113 SER A C 1
ATOM 825 O O . SER A 1 113 ? -13.887 0.443 12.605 1.00 97.25 113 SER A O 1
ATOM 827 N N . SER A 1 114 ? -15.292 -1.139 11.832 1.00 97.62 114 SER A N 1
ATOM 828 C CA . SER A 1 114 ? -14.303 -2.216 11.821 1.00 97.62 114 SER A CA 1
ATOM 829 C C . SER A 1 114 ? -13.214 -1.979 10.768 1.00 97.62 114 SER A C 1
ATOM 831 O O . SER A 1 114 ? -12.032 -2.042 11.100 1.00 97.62 114 SER A O 1
ATOM 833 N N . GLN A 1 115 ? -13.588 -1.612 9.537 1.00 97.12 115 GLN A N 1
ATOM 834 C CA . GLN A 1 115 ? -12.651 -1.273 8.460 1.00 97.12 115 GLN A CA 1
ATOM 835 C C . GLN A 1 115 ? -11.750 -0.094 8.849 1.00 97.12 115 GLN A C 1
ATOM 837 O O . GLN A 1 115 ? -10.535 -0.166 8.683 1.00 97.12 115 GLN A O 1
ATOM 842 N N . ALA A 1 116 ? -12.318 0.973 9.418 1.00 97.50 116 ALA A N 1
ATOM 843 C CA . ALA A 1 116 ? -11.561 2.152 9.829 1.00 97.50 116 ALA A CA 1
ATOM 844 C C . ALA A 1 116 ? -10.481 1.821 10.875 1.00 97.50 116 ALA A C 1
ATOM 846 O O . ALA A 1 116 ? -9.331 2.244 10.737 1.00 97.50 116 ALA A O 1
ATOM 847 N N . LEU A 1 117 ? -10.827 1.035 11.899 1.00 98.19 117 LEU A N 1
ATOM 848 C CA . LEU A 1 117 ? -9.879 0.635 12.943 1.00 98.19 117 LEU A CA 1
ATOM 849 C C . LEU A 1 117 ? -8.871 -0.416 12.455 1.00 98.19 117 LEU A C 1
ATOM 851 O O . LEU A 1 117 ? -7.712 -0.357 12.865 1.00 98.19 117 LEU A O 1
ATOM 855 N N . ALA A 1 118 ? -9.259 -1.315 11.545 1.00 98.00 118 ALA A N 1
ATOM 856 C CA . ALA A 1 118 ? -8.336 -2.251 10.899 1.00 98.00 118 ALA A CA 1
ATOM 857 C C . ALA A 1 118 ? -7.277 -1.518 10.068 1.00 98.00 118 ALA A C 1
ATOM 859 O O . ALA A 1 118 ? -6.081 -1.731 10.275 1.00 98.00 118 ALA A O 1
ATOM 860 N N . VAL A 1 119 ? -7.691 -0.582 9.208 1.00 98.19 119 VAL A N 1
ATOM 861 C CA . VAL A 1 119 ? -6.770 0.259 8.430 1.00 98.19 119 VAL A CA 1
ATOM 862 C C . VAL A 1 119 ? -5.835 1.037 9.353 1.00 98.19 119 VAL A C 1
ATOM 864 O O . VAL A 1 119 ? -4.626 1.034 9.128 1.00 98.19 119 VAL A O 1
ATOM 867 N N . TYR A 1 120 ? -6.356 1.654 10.422 1.00 98.44 120 TYR A N 1
ATOM 868 C CA . TYR A 1 120 ? -5.518 2.355 11.399 1.00 98.44 120 TYR A CA 1
ATOM 869 C C . TYR A 1 120 ? -4.446 1.424 11.990 1.00 98.44 120 TYR A C 1
ATOM 871 O O . TYR A 1 120 ? -3.258 1.758 11.989 1.00 98.44 120 TYR A O 1
ATOM 879 N N . ALA A 1 121 ? -4.855 0.250 12.478 1.00 98.31 121 ALA A N 1
ATOM 880 C CA . ALA A 1 121 ? -3.952 -0.725 13.081 1.00 98.31 121 ALA A CA 1
ATOM 881 C C . ALA A 1 121 ? -2.884 -1.218 12.087 1.00 98.31 121 ALA A C 1
ATOM 883 O O . ALA A 1 121 ? -1.712 -1.352 12.452 1.00 98.31 121 ALA A O 1
ATOM 884 N N . HIS A 1 122 ?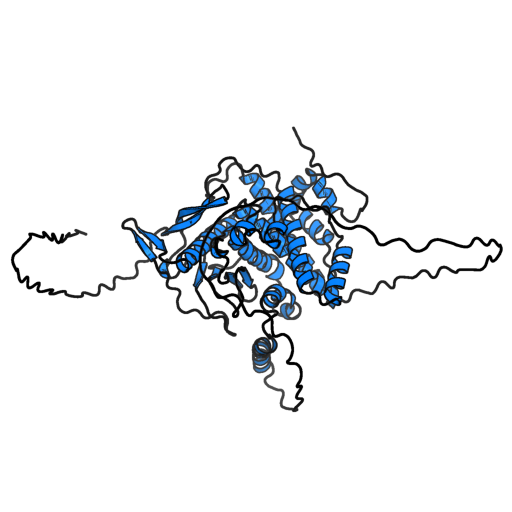 -3.251 -1.437 10.820 1.00 98.06 122 HIS A N 1
ATOM 885 C CA . HIS A 1 122 ? -2.292 -1.767 9.767 1.00 98.06 122 HIS A CA 1
ATOM 886 C C . HIS A 1 122 ? -1.294 -0.629 9.535 1.00 98.06 122 HIS A C 1
ATOM 888 O O . HIS A 1 122 ? -0.092 -0.893 9.538 1.00 98.06 122 HIS A O 1
ATOM 894 N N . ILE A 1 123 ? -1.750 0.625 9.418 1.00 98.56 123 ILE A N 1
ATOM 895 C CA . ILE A 1 123 ? -0.868 1.787 9.227 1.00 98.56 123 ILE A CA 1
ATOM 896 C C . ILE A 1 123 ? 0.104 1.970 10.394 1.00 98.56 123 ILE A C 1
ATOM 898 O O . ILE A 1 123 ? 1.271 2.272 10.159 1.00 98.56 123 ILE A O 1
ATOM 902 N N . GLU A 1 124 ? -0.309 1.728 11.641 1.00 97.94 124 GLU A N 1
ATOM 903 C CA . GLU A 1 124 ? 0.619 1.761 12.779 1.00 97.94 124 GLU A CA 1
ATOM 904 C C . GLU A 1 124 ? 1.742 0.721 12.638 1.00 97.94 124 GLU A C 1
ATOM 906 O O . GLU A 1 124 ? 2.922 1.039 12.821 1.00 97.94 124 GLU A O 1
ATOM 911 N N . ARG A 1 125 ? 1.402 -0.521 12.273 1.00 96.56 125 ARG A N 1
ATOM 912 C CA . ARG A 1 125 ? 2.399 -1.585 12.060 1.00 96.56 125 ARG A CA 1
ATOM 913 C C . ARG A 1 125 ? 3.295 -1.294 10.857 1.00 96.56 125 ARG A C 1
ATOM 915 O O . ARG A 1 125 ? 4.499 -1.529 10.929 1.00 96.56 125 ARG A O 1
ATOM 922 N N . ILE A 1 126 ? 2.727 -0.753 9.781 1.00 96.94 126 ILE A N 1
ATOM 923 C CA . ILE A 1 126 ? 3.462 -0.338 8.583 1.00 96.94 126 ILE A CA 1
ATOM 924 C C . ILE A 1 126 ? 4.430 0.801 8.918 1.00 96.94 126 ILE A C 1
ATOM 926 O O . ILE A 1 126 ? 5.575 0.750 8.483 1.00 96.94 126 ILE A O 1
ATOM 930 N N . ALA A 1 127 ? 4.037 1.770 9.749 1.00 96.62 127 ALA A N 1
ATOM 931 C CA . ALA A 1 127 ? 4.916 2.853 10.188 1.00 96.62 127 ALA A CA 1
ATOM 932 C C . ALA A 1 127 ? 6.132 2.338 10.968 1.00 96.62 127 ALA A C 1
ATOM 934 O O . ALA A 1 127 ? 7.255 2.787 10.738 1.00 96.62 127 ALA A O 1
ATOM 935 N N . LYS A 1 128 ? 5.917 1.362 11.861 1.00 94.94 128 LYS A N 1
ATOM 936 C CA . LYS A 1 128 ? 6.996 0.678 12.594 1.00 94.94 128 LYS A CA 1
ATOM 937 C C . LYS A 1 128 ? 7.919 -0.089 11.640 1.00 94.94 128 LYS A C 1
ATOM 939 O O . LYS A 1 128 ? 9.139 -0.043 11.787 1.00 94.94 128 LYS A O 1
ATOM 944 N N . LEU A 1 129 ? 7.348 -0.777 10.648 1.00 92.12 129 LEU A N 1
ATOM 945 C CA . LEU A 1 129 ? 8.110 -1.487 9.619 1.00 92.12 129 LEU A CA 1
ATOM 946 C C . LEU A 1 129 ? 8.931 -0.516 8.753 1.00 92.12 129 LEU A C 1
ATOM 948 O O . LEU A 1 129 ? 10.116 -0.747 8.545 1.00 92.12 129 LEU A O 1
ATOM 952 N N . GLU A 1 130 ? 8.338 0.583 8.296 1.00 93.50 130 GLU A N 1
ATOM 953 C CA . GLU A 1 130 ? 9.002 1.636 7.523 1.00 93.50 130 GLU A CA 1
ATOM 954 C C . GLU A 1 130 ? 10.200 2.216 8.283 1.00 93.50 130 GLU A C 1
ATOM 956 O O . GLU A 1 130 ? 11.312 2.247 7.756 1.00 93.50 130 GLU A O 1
ATOM 961 N N . GLU A 1 131 ? 10.006 2.607 9.543 1.00 92.88 131 GLU A N 1
ATOM 962 C CA . GLU A 1 131 ? 11.079 3.136 10.386 1.00 92.88 131 GLU A CA 1
ATOM 963 C C . GLU A 1 131 ? 12.208 2.115 10.572 1.00 92.88 131 GLU A C 1
ATOM 965 O O . GLU A 1 131 ? 13.382 2.467 10.466 1.00 92.88 131 GLU A O 1
ATOM 970 N N . LYS A 1 132 ? 11.870 0.832 10.733 1.00 86.62 132 LYS A N 1
ATOM 971 C CA . LYS A 1 132 ? 12.852 -0.256 10.789 1.00 86.62 132 LYS A CA 1
ATOM 972 C C . LYS A 1 132 ? 13.640 -0.418 9.482 1.00 86.62 132 LYS A C 1
ATOM 974 O O . LYS A 1 132 ? 14.835 -0.695 9.529 1.00 86.62 132 LYS A O 1
ATOM 979 N N . ILE A 1 133 ? 12.995 -0.255 8.326 1.00 85.19 133 ILE A N 1
ATOM 980 C CA . ILE A 1 133 ? 13.617 -0.385 6.995 1.00 85.19 133 ILE A CA 1
ATOM 981 C C . ILE A 1 133 ? 14.560 0.778 6.708 1.00 85.19 133 ILE A C 1
ATOM 983 O O . ILE A 1 133 ? 15.690 0.598 6.243 1.00 85.19 133 ILE A O 1
ATOM 987 N N . PHE A 1 134 ? 14.075 1.992 6.936 1.00 87.06 134 PHE A N 1
ATOM 988 C CA . PHE A 1 134 ? 14.748 3.196 6.475 1.00 87.06 134 PHE A CA 1
ATOM 989 C C . PHE A 1 134 ? 15.613 3.847 7.552 1.00 87.06 134 PHE A C 1
ATOM 991 O O . PHE A 1 134 ? 16.504 4.623 7.197 1.00 87.06 134 PHE A O 1
ATOM 998 N N . GLY A 1 135 ? 15.407 3.492 8.822 1.00 90.25 135 GLY A N 1
ATOM 999 C CA . GLY A 1 135 ? 15.966 4.163 9.998 1.00 90.25 135 GLY A CA 1
ATOM 1000 C C . GLY A 1 135 ? 15.212 5.441 10.380 1.00 90.25 135 GLY A C 1
ATOM 1001 O O . GLY A 1 135 ? 15.620 6.139 11.300 1.00 90.25 135 GLY A O 1
ATOM 1002 N N . GLN A 1 136 ? 14.153 5.775 9.640 1.00 93.25 136 GLN A N 1
ATOM 1003 C CA . GLN A 1 136 ? 13.302 6.948 9.824 1.00 93.25 136 GLN A CA 1
ATOM 1004 C C . GLN A 1 136 ? 11.986 6.752 9.063 1.00 93.25 136 GLN A C 1
ATOM 1006 O O . GLN A 1 136 ? 11.901 5.907 8.171 1.00 93.25 136 GLN A O 1
ATOM 1011 N N . LYS A 1 137 ? 10.982 7.579 9.355 1.00 93.44 137 LYS A N 1
ATOM 1012 C CA . LYS A 1 137 ? 9.765 7.673 8.539 1.00 93.44 137 LYS A CA 1
ATOM 1013 C C . LYS A 1 137 ? 10.070 8.480 7.276 1.00 93.44 137 LYS A C 1
ATOM 1015 O O . LYS A 1 137 ? 10.556 9.605 7.359 1.00 93.44 137 LYS A O 1
ATOM 1020 N N . VAL A 1 138 ? 9.830 7.884 6.116 1.00 94.31 138 VAL A N 1
ATOM 1021 C CA . VAL A 1 138 ? 10.017 8.477 4.787 1.00 94.31 138 VAL A CA 1
ATOM 1022 C C . VAL A 1 138 ? 8.796 9.305 4.395 1.00 94.31 138 VAL A C 1
ATOM 1024 O O . VAL A 1 138 ? 8.945 10.379 3.811 1.00 94.31 138 VAL A O 1
ATOM 1027 N N . VAL A 1 139 ? 7.593 8.827 4.718 1.00 95.81 139 VAL A N 1
ATOM 1028 C CA . VAL A 1 139 ? 6.344 9.552 4.453 1.00 95.81 139 VAL A CA 1
ATOM 1029 C C . VAL A 1 139 ? 5.892 10.376 5.659 1.00 95.81 139 VAL A C 1
ATOM 1031 O O . VAL A 1 139 ? 6.316 10.164 6.795 1.00 95.81 139 VAL A O 1
ATOM 1034 N N . SER A 1 140 ? 5.013 11.347 5.413 1.00 95.69 140 SER A N 1
ATOM 1035 C CA . SER A 1 140 ? 4.465 12.214 6.457 1.00 95.69 140 SER A CA 1
ATOM 1036 C C . SER A 1 140 ? 3.388 11.500 7.268 1.00 95.69 140 SER A C 1
ATOM 1038 O O . SER A 1 140 ? 2.543 10.825 6.687 1.00 95.69 140 SER A O 1
ATOM 1040 N N . TYR A 1 141 ? 3.391 11.710 8.585 1.00 97.56 141 TYR A N 1
ATOM 1041 C CA . TYR A 1 141 ? 2.411 11.186 9.538 1.00 97.56 141 TYR A CA 1
ATOM 1042 C C . TYR A 1 141 ? 1.749 12.334 10.326 1.00 97.56 141 TYR A C 1
ATOM 1044 O O . TYR A 1 141 ? 2.399 13.363 10.529 1.00 97.56 141 TYR A O 1
ATOM 1052 N N . PRO A 1 142 ? 0.500 12.174 10.802 1.00 98.00 142 PRO A N 1
ATOM 1053 C CA . PRO A 1 142 ? -0.372 11.013 10.597 1.00 98.00 142 PRO A CA 1
ATOM 1054 C C . PRO A 1 142 ? -0.823 10.867 9.134 1.00 98.00 142 PRO A C 1
ATOM 1056 O O . PRO A 1 142 ? -1.043 11.864 8.444 1.00 98.00 142 PRO A O 1
ATOM 1059 N N . ARG A 1 143 ? -0.944 9.625 8.641 1.00 97.56 143 ARG A N 1
ATOM 1060 C CA . ARG A 1 143 ? -1.448 9.362 7.281 1.00 97.56 143 ARG A CA 1
ATOM 1061 C C . ARG A 1 143 ? -2.921 9.732 7.184 1.00 97.56 143 ARG A C 1
ATOM 1063 O O . ARG A 1 143 ? -3.705 9.342 8.041 1.00 97.56 143 ARG A O 1
ATOM 1070 N N . LYS A 1 144 ? -3.313 10.422 6.116 1.00 96.25 144 LYS A N 1
ATOM 1071 C CA . LYS A 1 144 ? -4.726 10.676 5.813 1.00 96.25 144 LYS A CA 1
ATOM 1072 C C . LYS A 1 144 ? -5.272 9.516 4.995 1.00 96.25 144 LYS A C 1
ATOM 1074 O O . LYS A 1 144 ? -4.776 9.255 3.896 1.00 96.25 144 LYS A O 1
ATOM 1079 N N . VAL A 1 145 ? -6.280 8.830 5.524 1.00 96.38 145 VAL A N 1
ATOM 1080 C CA . VAL A 1 145 ? -6.846 7.645 4.873 1.00 96.38 145 VAL A CA 1
ATOM 1081 C C . VAL A 1 145 ? -8.353 7.755 4.772 1.00 96.38 145 VAL A C 1
ATOM 1083 O O . VAL A 1 145 ? -9.021 8.059 5.752 1.00 96.38 145 VAL A O 1
ATOM 1086 N N . TYR A 1 146 ? -8.880 7.493 3.586 1.00 95.69 146 TYR A N 1
ATOM 1087 C CA . TYR A 1 146 ? -10.299 7.547 3.278 1.00 95.69 146 TYR A CA 1
ATOM 1088 C C . TYR A 1 146 ? -10.825 6.133 3.107 1.00 95.69 146 TYR A C 1
ATOM 1090 O O . TYR A 1 146 ? -10.295 5.375 2.303 1.00 95.69 146 TYR A O 1
ATOM 1098 N N . VAL A 1 147 ? -11.854 5.777 3.861 1.00 95.69 147 VAL A N 1
ATOM 1099 C CA . VAL A 1 147 ? -12.479 4.452 3.846 1.00 95.69 147 VAL A CA 1
ATOM 1100 C C . VAL A 1 147 ? -13.927 4.607 3.400 1.00 95.69 147 VAL A C 1
ATOM 1102 O O . VAL A 1 147 ? -14.581 5.599 3.744 1.00 95.69 147 VAL A O 1
ATOM 1105 N N . GLU A 1 148 ? -14.419 3.658 2.601 1.00 93.50 148 GLU A N 1
ATOM 1106 C CA . GLU A 1 148 ? -15.785 3.677 2.055 1.00 93.50 148 GLU A CA 1
ATOM 1107 C C . GLU A 1 148 ? -16.088 4.995 1.318 1.00 93.50 148 GLU A C 1
ATOM 1109 O O . GLU A 1 148 ? -17.164 5.582 1.426 1.00 93.50 148 GLU A O 1
ATOM 1114 N N . THR A 1 149 ? -15.087 5.517 0.602 1.00 89.62 149 THR A N 1
ATOM 1115 C CA . THR A 1 149 ? -15.148 6.815 -0.080 1.00 89.62 149 THR A CA 1
ATOM 1116 C C . THR A 1 149 ? -14.981 6.604 -1.575 1.00 89.62 149 THR A C 1
ATOM 1118 O O . THR A 1 149 ? -13.949 6.109 -2.009 1.00 89.62 149 THR A O 1
ATOM 1121 N N . ALA A 1 150 ? -15.986 6.982 -2.369 1.00 85.62 150 ALA A N 1
ATOM 1122 C CA . ALA A 1 150 ? -15.939 6.870 -3.825 1.00 85.62 150 ALA A CA 1
ATOM 1123 C C . ALA A 1 150 ? -15.733 8.244 -4.486 1.00 85.62 150 ALA A C 1
ATOM 1125 O O . ALA A 1 150 ? -16.411 9.203 -4.108 1.00 85.62 150 ALA A O 1
ATOM 1126 N N . PRO A 1 151 ? -14.859 8.362 -5.505 1.00 79.94 151 PRO A N 1
ATOM 1127 C CA . PRO A 1 151 ? -14.688 9.613 -6.243 1.00 79.94 151 PRO A CA 1
ATOM 1128 C C . PRO A 1 151 ? -15.886 9.966 -7.121 1.00 79.94 151 PRO A C 1
ATOM 1130 O O . PRO A 1 151 ? -16.128 11.138 -7.399 1.00 79.94 151 PRO A O 1
ATOM 1133 N N . ALA A 1 152 ? -16.635 8.958 -7.553 1.00 82.31 152 ALA A N 1
ATOM 1134 C CA . ALA A 1 152 ? -17.870 9.105 -8.297 1.00 82.31 152 ALA A CA 1
ATOM 1135 C C . ALA A 1 152 ? -18.729 7.837 -8.125 1.00 82.31 152 ALA A C 1
ATOM 1137 O O . ALA A 1 152 ? -18.212 6.790 -7.720 1.00 82.31 152 ALA A O 1
ATOM 1138 N N . PRO A 1 153 ? -20.036 7.898 -8.435 1.00 82.38 153 PRO A N 1
ATOM 1139 C CA . PRO A 1 153 ? -20.882 6.710 -8.479 1.00 82.38 153 PRO A CA 1
ATOM 1140 C C . PRO A 1 153 ? -20.307 5.637 -9.417 1.00 82.38 153 PRO A C 1
ATOM 1142 O O . PRO A 1 153 ? -19.802 5.960 -10.489 1.00 82.38 153 PRO A O 1
ATOM 1145 N N . GLY A 1 154 ? -20.394 4.367 -9.014 1.00 83.06 154 GLY A N 1
ATOM 1146 C CA . GLY A 1 154 ? -19.930 3.216 -9.804 1.00 83.06 154 GLY A CA 1
ATOM 1147 C C . GLY A 1 154 ? -18.474 2.799 -9.568 1.00 83.06 154 GLY A C 1
ATOM 1148 O O . GLY A 1 154 ? -18.093 1.707 -9.974 1.00 83.06 154 GLY A O 1
ATOM 1149 N N . TYR A 1 155 ? -17.677 3.607 -8.866 1.00 81.06 155 TYR A N 1
ATOM 1150 C CA . TYR A 1 155 ? -16.324 3.225 -8.459 1.00 81.06 155 TYR A CA 1
ATOM 1151 C C . TYR A 1 155 ? -16.375 2.420 -7.165 1.00 81.06 155 TYR A C 1
ATOM 1153 O O . TYR A 1 155 ? -16.736 2.954 -6.113 1.00 81.06 155 TYR A O 1
ATOM 1161 N N . ARG A 1 156 ? -16.034 1.135 -7.256 1.00 86.62 156 ARG A N 1
ATOM 1162 C CA . ARG A 1 156 ? -16.114 0.174 -6.153 1.00 86.62 156 ARG A CA 1
ATOM 1163 C C . ARG A 1 156 ? -14.952 -0.806 -6.186 1.00 86.62 156 ARG A C 1
ATOM 1165 O O . ARG A 1 156 ? -14.289 -0.936 -7.213 1.00 86.62 156 ARG A O 1
ATOM 1172 N N . THR A 1 157 ? -14.718 -1.458 -5.051 1.00 87.50 157 THR A N 1
ATOM 1173 C CA . THR A 1 157 ? -13.785 -2.583 -4.906 1.00 87.50 157 THR A CA 1
ATOM 1174 C C . THR A 1 157 ? -12.384 -2.265 -5.446 1.00 87.50 157 THR A C 1
ATOM 1176 O O . THR A 1 157 ? -11.798 -3.008 -6.228 1.00 87.50 157 THR A O 1
ATOM 1179 N N . ASN A 1 158 ? -11.842 -1.120 -5.025 1.00 91.56 158 ASN A N 1
ATOM 1180 C CA . ASN A 1 158 ? -10.471 -0.725 -5.334 1.00 91.56 158 ASN A CA 1
ATOM 1181 C C . ASN A 1 158 ? -9.829 0.014 -4.152 1.00 91.56 158 ASN A C 1
ATOM 1183 O O . ASN A 1 158 ? -10.526 0.528 -3.272 1.00 91.56 158 ASN A O 1
ATOM 1187 N N . ALA A 1 159 ? -8.506 0.097 -4.169 1.00 94.00 159 ALA A N 1
ATOM 1188 C CA . ALA A 1 159 ? -7.720 0.959 -3.305 1.00 94.00 159 ALA A CA 1
ATOM 1189 C C . ALA A 1 159 ? -6.753 1.783 -4.168 1.00 94.00 159 ALA A C 1
ATOM 1191 O O . ALA A 1 159 ? -6.433 1.399 -5.293 1.00 94.00 159 ALA A O 1
ATOM 1192 N N . ALA A 1 160 ? -6.383 2.968 -3.693 1.00 93.94 160 ALA A N 1
ATOM 1193 C CA . ALA A 1 160 ? -5.441 3.829 -4.393 1.00 93.94 160 ALA A CA 1
ATOM 1194 C C . ALA A 1 160 ? -4.760 4.822 -3.448 1.00 93.94 160 ALA A C 1
ATOM 1196 O O . ALA A 1 160 ? -5.402 5.446 -2.596 1.00 93.94 160 ALA A O 1
ATOM 1197 N N . TYR A 1 161 ? -3.475 5.055 -3.679 1.00 94.62 161 TYR A N 1
ATOM 1198 C CA . TYR A 1 161 ? -2.751 6.223 -3.198 1.00 94.62 161 TYR A CA 1
ATOM 1199 C C . TYR A 1 161 ? -2.784 7.367 -4.222 1.00 94.62 161 TYR A C 1
ATOM 1201 O O . TYR A 1 161 ? -2.499 7.180 -5.408 1.00 94.62 161 TYR A O 1
ATOM 1209 N N . PHE A 1 162 ? -3.084 8.580 -3.748 1.00 90.81 162 PHE A N 1
ATOM 1210 C CA . PHE A 1 162 ? -3.073 9.800 -4.555 1.00 90.81 162 PHE A CA 1
ATOM 1211 C C . PHE A 1 162 ? -1.922 10.720 -4.122 1.00 90.81 162 PHE A C 1
ATOM 1213 O O . PHE A 1 162 ? -2.037 11.385 -3.084 1.00 90.81 162 PHE A O 1
ATOM 1220 N N . PRO A 1 163 ? -0.824 10.797 -4.898 1.00 89.69 163 PRO A N 1
ATOM 1221 C CA . PRO A 1 163 ? 0.365 11.557 -4.515 1.00 89.69 163 PRO A CA 1
ATOM 1222 C C . PRO A 1 163 ? 0.118 13.064 -4.399 1.00 89.69 163 PRO A C 1
ATOM 1224 O O . PRO A 1 163 ? 0.720 13.712 -3.548 1.00 89.69 163 PRO A O 1
ATOM 1227 N N . GLU A 1 164 ? -0.798 13.631 -5.189 1.00 85.88 164 GLU A N 1
ATOM 1228 C CA . GLU A 1 164 ? -1.096 15.072 -5.189 1.00 85.88 164 GLU A CA 1
ATOM 1229 C C . GLU A 1 164 ? -1.752 15.548 -3.890 1.00 85.88 164 GLU A C 1
ATOM 1231 O O . GLU A 1 164 ? -1.615 16.709 -3.506 1.00 85.88 164 GLU A O 1
ATOM 1236 N N . LEU A 1 165 ? -2.499 14.660 -3.234 1.00 88.62 165 LEU A N 1
ATOM 1237 C CA . LEU A 1 165 ? -3.189 14.947 -1.977 1.00 88.62 165 LEU A CA 1
ATOM 1238 C C . LEU A 1 165 ? -2.485 14.305 -0.777 1.00 88.62 165 LEU A C 1
ATOM 1240 O O . LEU A 1 165 ? -2.817 14.632 0.363 1.00 88.62 165 LEU A O 1
ATOM 1244 N N . ASP A 1 166 ? -1.526 13.410 -1.034 1.00 93.06 166 ASP A N 1
ATOM 1245 C CA . ASP A 1 166 ? -0.859 12.566 -0.044 1.00 93.06 166 ASP A CA 1
ATOM 1246 C C . ASP A 1 166 ? -1.878 11.786 0.813 1.00 93.06 166 ASP A C 1
ATOM 1248 O O . ASP A 1 166 ? -1.819 11.770 2.046 1.00 93.06 166 ASP A O 1
ATOM 1252 N N . ILE A 1 167 ? -2.868 11.177 0.144 1.00 93.88 167 ILE A N 1
ATOM 1253 C CA . ILE A 1 167 ? -3.948 10.412 0.786 1.00 93.88 167 ILE A CA 1
ATOM 1254 C C . ILE A 1 167 ? -4.015 8.992 0.228 1.00 93.88 167 ILE A C 1
ATOM 1256 O O . ILE A 1 167 ? -3.768 8.767 -0.956 1.00 93.88 167 ILE A O 1
ATOM 1260 N N . MET A 1 168 ? -4.415 8.049 1.076 1.00 96.38 168 MET A N 1
ATOM 1261 C CA . MET A 1 168 ? -4.844 6.716 0.647 1.00 96.38 168 MET A CA 1
ATOM 1262 C C . MET A 1 168 ? -6.365 6.655 0.651 1.00 96.38 168 MET A C 1
ATOM 1264 O O . MET A 1 168 ? -7.009 7.256 1.513 1.00 96.38 168 MET A O 1
ATOM 1268 N N . MET A 1 169 ? -6.942 5.932 -0.295 1.00 95.19 169 MET A N 1
ATOM 1269 C CA . MET A 1 169 ? -8.379 5.770 -0.423 1.00 95.19 169 MET A CA 1
ATOM 1270 C C . MET A 1 169 ? -8.728 4.317 -0.676 1.00 95.19 169 MET A C 1
ATOM 1272 O O . MET A 1 169 ? -8.172 3.681 -1.563 1.00 95.19 169 MET A O 1
ATOM 1276 N N . PHE A 1 170 ? -9.701 3.836 0.078 1.00 95.25 170 PHE A N 1
ATOM 1277 C CA . PHE A 1 170 ? -10.322 2.538 -0.073 1.00 95.25 170 PHE A CA 1
ATOM 1278 C C . PHE A 1 170 ? -11.772 2.781 -0.476 1.00 95.25 170 PHE A C 1
ATOM 1280 O O . PHE A 1 170 ? -12.543 3.417 0.254 1.00 95.25 170 PHE A O 1
ATOM 1287 N N . LEU A 1 171 ? -12.107 2.345 -1.687 1.00 93.44 171 LEU A N 1
ATOM 1288 C CA . LEU A 1 171 ? -13.436 2.517 -2.254 1.00 93.44 171 LEU A CA 1
ATOM 1289 C C . LEU A 1 171 ? -14.447 1.607 -1.551 1.00 93.44 171 LEU A C 1
ATOM 1291 O O . LEU A 1 171 ? -14.049 0.589 -0.980 1.00 93.44 171 LEU A O 1
ATOM 1295 N N . PRO A 1 172 ? -15.752 1.920 -1.648 1.00 91.38 172 PRO A N 1
ATOM 1296 C CA . PRO A 1 172 ? -16.789 1.021 -1.179 1.00 91.38 172 PRO A CA 1
ATOM 1297 C C . PRO A 1 172 ? -16.654 -0.370 -1.777 1.00 91.38 172 PRO A C 1
ATOM 1299 O O . PRO A 1 172 ? -16.457 -0.518 -2.988 1.00 91.38 172 PRO A O 1
ATOM 1302 N N . PHE A 1 173 ? -16.754 -1.376 -0.920 1.00 88.25 173 PHE A N 1
ATOM 1303 C CA . PHE A 1 173 ? -16.588 -2.770 -1.296 1.00 88.25 173 PHE A CA 1
ATOM 1304 C C . PHE A 1 173 ? -17.948 -3.438 -1.492 1.00 88.25 173 PHE A C 1
ATOM 1306 O O . PHE A 1 173 ? -18.838 -3.292 -0.655 1.00 88.25 173 PHE A O 1
ATOM 1313 N N . ASP A 1 174 ? -18.121 -4.159 -2.597 1.00 83.94 174 ASP A N 1
ATOM 1314 C CA . ASP A 1 174 ? -19.411 -4.751 -2.967 1.00 83.94 174 ASP A CA 1
ATOM 1315 C C . ASP A 1 174 ? -19.330 -6.174 -3.522 1.00 83.94 174 ASP A C 1
ATOM 1317 O O . ASP A 1 174 ? -20.290 -6.656 -4.121 1.00 83.94 174 ASP A O 1
ATOM 1321 N N . LEU A 1 175 ? -18.207 -6.863 -3.315 1.00 74.75 175 LEU A N 1
ATOM 1322 C CA . LEU A 1 175 ? -18.102 -8.274 -3.664 1.00 74.75 175 LEU A CA 1
ATOM 1323 C C . LEU A 1 175 ? -18.663 -9.136 -2.532 1.00 74.75 175 LEU A C 1
ATOM 1325 O O . LEU A 1 175 ? -18.053 -9.262 -1.467 1.00 74.75 175 LEU A O 1
ATOM 1329 N N . ASP A 1 176 ? -19.815 -9.751 -2.785 1.00 77.69 176 ASP A N 1
ATOM 1330 C CA . ASP A 1 176 ? -20.454 -10.673 -1.849 1.00 77.69 176 ASP A CA 1
ATOM 1331 C C . ASP A 1 176 ? -19.503 -11.813 -1.448 1.00 77.69 176 ASP A C 1
ATOM 1333 O O . ASP A 1 176 ? -18.896 -12.478 -2.288 1.00 77.69 176 ASP A O 1
ATOM 1337 N N . GLY A 1 177 ? -19.380 -12.042 -0.138 1.00 75.94 177 GLY A N 1
ATOM 1338 C CA . GLY A 1 177 ? -18.591 -13.138 0.434 1.00 75.94 177 GLY A CA 1
ATOM 1339 C C . GLY A 1 177 ? -17.077 -12.914 0.495 1.00 75.94 177 GLY A C 1
ATOM 1340 O O . GLY A 1 177 ? -16.385 -13.737 1.092 1.00 75.94 177 GLY A O 1
ATOM 1341 N N . ASN A 1 178 ? -16.559 -11.813 -0.054 1.00 83.56 178 ASN A N 1
ATOM 1342 C CA . ASN A 1 178 ? -15.132 -11.496 -0.011 1.00 83.56 178 ASN A CA 1
ATOM 1343 C C . ASN A 1 178 ? -14.788 -10.500 1.108 1.00 83.56 178 ASN A C 1
ATOM 1345 O O . ASN A 1 178 ? -15.637 -9.778 1.636 1.00 83.56 178 ASN A O 1
ATOM 1349 N N . LEU A 1 179 ? -13.506 -10.447 1.469 1.00 87.62 179 LEU A N 1
ATOM 1350 C CA . LEU A 1 179 ? -12.999 -9.514 2.464 1.00 87.62 179 LEU A CA 1
ATOM 1351 C C . LEU A 1 179 ? -12.739 -8.135 1.837 1.00 87.62 179 LEU A C 1
ATOM 1353 O O . LEU A 1 179 ? -11.956 -8.030 0.891 1.00 87.62 179 LEU A O 1
ATOM 1357 N N . SER A 1 180 ? -13.310 -7.069 2.415 1.00 93.56 180 SER A N 1
ATOM 1358 C CA . SER A 1 180 ? -13.002 -5.693 1.991 1.00 93.56 180 SER A CA 1
ATOM 1359 C C . SER A 1 180 ? -11.491 -5.441 1.940 1.00 93.56 180 SER A C 1
ATOM 1361 O O . SER A 1 180 ? -10.748 -5.841 2.841 1.00 93.56 180 SER A O 1
ATOM 1363 N N . LEU A 1 181 ? -11.043 -4.718 0.908 1.00 94.56 181 LEU A N 1
ATOM 1364 C CA . LEU A 1 181 ? -9.644 -4.312 0.728 1.00 94.56 181 LEU A CA 1
ATOM 1365 C C . LEU A 1 181 ? -9.092 -3.549 1.944 1.00 94.56 181 LEU A C 1
ATOM 1367 O O . LEU A 1 181 ? -7.898 -3.619 2.214 1.00 94.56 181 LEU A O 1
ATOM 1371 N N . SER A 1 182 ? -9.949 -2.868 2.711 1.00 95.81 182 SER A N 1
ATOM 1372 C CA . SER A 1 182 ? -9.557 -2.164 3.939 1.00 95.81 182 SER A CA 1
ATOM 1373 C C . SER A 1 182 ? -9.157 -3.087 5.095 1.00 95.81 182 SER A C 1
ATOM 1375 O O . SER A 1 182 ? -8.387 -2.674 5.957 1.00 95.81 182 SER A O 1
ATOM 1377 N N . PHE A 1 183 ? -9.643 -4.330 5.131 1.00 96.25 183 PHE A N 1
ATOM 1378 C CA . PHE A 1 183 ? -9.184 -5.323 6.111 1.00 96.25 183 PHE A CA 1
ATOM 1379 C C . PHE A 1 183 ? -7.887 -6.012 5.685 1.00 96.25 183 PHE A C 1
ATOM 1381 O O . PHE A 1 183 ? -7.235 -6.665 6.494 1.00 96.25 183 PHE A O 1
ATOM 1388 N N . ASN A 1 184 ? -7.522 -5.903 4.409 1.00 95.88 184 ASN A N 1
ATOM 1389 C CA . ASN A 1 184 ? -6.370 -6.589 3.864 1.00 95.88 184 ASN A CA 1
ATOM 1390 C C . ASN A 1 184 ? -5.102 -5.774 4.101 1.00 95.88 184 ASN A C 1
ATOM 1392 O O . ASN A 1 184 ? -4.742 -4.895 3.317 1.00 95.88 184 ASN A O 1
ATOM 1396 N N . GLY A 1 185 ? -4.398 -6.088 5.187 1.00 96.75 185 GLY A N 1
ATOM 1397 C CA . GLY A 1 185 ? -3.182 -5.379 5.572 1.00 96.75 185 GLY A CA 1
ATOM 1398 C C . GLY A 1 185 ? -2.095 -5.342 4.496 1.00 96.75 185 GLY A C 1
ATOM 1399 O O . GLY A 1 185 ? -1.350 -4.367 4.426 1.00 96.75 185 GLY A O 1
ATOM 1400 N N . ALA A 1 186 ? -2.026 -6.349 3.620 1.00 95.75 186 ALA A N 1
ATOM 1401 C CA . ALA A 1 186 ? -1.104 -6.351 2.489 1.00 95.75 186 ALA A CA 1
ATOM 1402 C C . ALA A 1 186 ? -1.487 -5.297 1.438 1.00 95.75 186 ALA A C 1
ATOM 1404 O O . ALA A 1 186 ? -0.615 -4.599 0.931 1.00 95.75 186 ALA A O 1
ATOM 1405 N N . VAL A 1 187 ? -2.782 -5.118 1.159 1.00 96.38 187 VAL A N 1
ATOM 1406 C CA . VAL A 1 187 ? -3.273 -4.041 0.280 1.00 96.38 187 VAL A CA 1
ATOM 1407 C C . VAL A 1 187 ? -3.022 -2.675 0.918 1.00 96.38 187 VAL A C 1
ATOM 1409 O O . VAL A 1 187 ? -2.551 -1.764 0.247 1.00 96.38 187 VAL A O 1
ATOM 1412 N N . VAL A 1 188 ? -3.231 -2.529 2.230 1.00 97.81 188 VAL A N 1
ATOM 1413 C CA . VAL A 1 188 ? -2.882 -1.283 2.938 1.00 97.81 188 VAL A CA 1
ATOM 1414 C C . VAL A 1 188 ? -1.382 -0.980 2.815 1.00 97.81 188 VAL A C 1
ATOM 1416 O O . VAL A 1 188 ? -0.995 0.159 2.552 1.00 97.81 188 VAL A O 1
ATOM 1419 N N . ALA A 1 189 ? -0.529 -1.997 2.958 1.00 97.56 189 ALA A N 1
ATOM 1420 C CA . ALA A 1 189 ? 0.915 -1.873 2.778 1.00 97.56 189 ALA A CA 1
ATOM 1421 C C . ALA A 1 189 ? 1.305 -1.547 1.325 1.00 97.56 189 ALA A C 1
ATOM 1423 O O . ALA A 1 189 ? 2.214 -0.743 1.121 1.00 97.56 189 ALA A O 1
ATOM 1424 N N . HIS A 1 190 ? 0.607 -2.112 0.335 1.00 97.5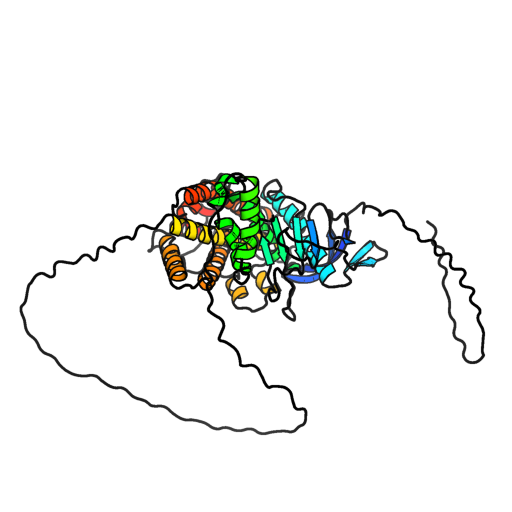0 190 HIS A N 1
ATOM 1425 C CA . HIS A 1 190 ? 0.770 -1.795 -1.085 1.00 97.50 190 HIS A CA 1
ATOM 1426 C C . HIS A 1 190 ? 0.513 -0.304 -1.350 1.00 97.50 190 HIS A C 1
ATOM 1428 O O . HIS A 1 190 ? 1.389 0.396 -1.854 1.00 97.50 190 HIS A O 1
ATOM 1434 N N . GLU A 1 191 ? -0.633 0.228 -0.914 1.00 97.62 191 GLU A N 1
ATOM 1435 C CA . GLU A 1 191 ? -0.942 1.652 -1.105 1.00 97.62 191 GLU A CA 1
ATOM 1436 C C . GLU A 1 191 ? 0.038 2.572 -0.362 1.00 97.62 191 GLU A C 1
ATOM 1438 O O . GLU A 1 191 ? 0.441 3.622 -0.868 1.00 97.62 191 GLU A O 1
ATOM 1443 N N . HIS A 1 192 ? 0.490 2.169 0.828 1.00 97.88 192 HIS A N 1
ATOM 1444 C CA . HIS A 1 192 ? 1.508 2.915 1.570 1.00 97.88 192 HIS A CA 1
ATOM 1445 C C . HIS A 1 192 ? 2.866 2.927 0.855 1.00 97.88 192 HIS A C 1
ATOM 1447 O O . HIS A 1 192 ? 3.580 3.933 0.873 1.00 97.88 192 HIS A O 1
ATOM 1453 N N . ALA A 1 193 ? 3.232 1.834 0.190 1.00 96.56 193 ALA A N 1
ATOM 1454 C CA . ALA A 1 193 ? 4.480 1.728 -0.555 1.00 96.56 193 ALA A CA 1
ATOM 1455 C C . ALA A 1 193 ? 4.521 2.653 -1.780 1.00 96.56 193 ALA A C 1
ATOM 1457 O O . ALA A 1 193 ? 5.579 3.224 -2.063 1.00 96.56 193 ALA A O 1
ATOM 1458 N N . HIS A 1 194 ? 3.382 2.915 -2.429 1.00 96.31 194 HIS A N 1
ATOM 1459 C CA . HIS A 1 194 ? 3.293 3.970 -3.440 1.00 96.31 194 HIS A CA 1
ATOM 1460 C C . HIS A 1 194 ? 3.648 5.353 -2.871 1.00 96.31 194 HIS A C 1
ATOM 1462 O O . HIS A 1 194 ? 4.338 6.131 -3.536 1.00 96.31 194 HIS A O 1
ATOM 1468 N N . ALA A 1 195 ? 3.253 5.651 -1.629 1.00 96.00 195 ALA A N 1
ATOM 1469 C CA . ALA A 1 195 ? 3.628 6.898 -0.960 1.00 96.00 195 ALA A CA 1
ATOM 1470 C C . ALA A 1 195 ? 5.134 6.974 -0.679 1.00 96.00 195 ALA A C 1
ATOM 1472 O O . ALA A 1 195 ? 5.756 8.008 -0.930 1.00 96.00 195 ALA A O 1
ATOM 1473 N N . ILE A 1 196 ? 5.739 5.874 -0.218 1.00 95.06 196 ILE A N 1
ATOM 1474 C CA . ILE A 1 196 ? 7.195 5.782 -0.031 1.00 95.06 196 ILE A CA 1
ATOM 1475 C C . ILE A 1 196 ? 7.911 6.037 -1.362 1.00 95.06 196 ILE A C 1
ATOM 1477 O O . ILE A 1 196 ? 8.817 6.871 -1.418 1.00 95.06 196 ILE A O 1
ATOM 1481 N N . PHE A 1 197 ? 7.485 5.364 -2.434 1.00 93.56 197 PHE A N 1
ATOM 1482 C CA . PHE A 1 197 ? 8.060 5.533 -3.766 1.00 93.56 197 PHE A CA 1
ATOM 1483 C C . PHE A 1 197 ? 7.991 6.990 -4.229 1.00 93.56 197 PHE A C 1
ATOM 1485 O O . PHE A 1 197 ? 9.008 7.557 -4.630 1.00 93.56 197 PHE A O 1
ATOM 1492 N N . ASP A 1 198 ? 6.819 7.623 -4.118 1.00 92.00 198 ASP A N 1
ATOM 1493 C CA . ASP A 1 198 ? 6.643 9.015 -4.528 1.00 92.00 198 ASP A CA 1
ATOM 1494 C C . ASP A 1 198 ? 7.571 9.965 -3.754 1.00 92.00 198 ASP A C 1
ATOM 1496 O O . ASP A 1 198 ? 8.267 10.782 -4.364 1.00 92.00 198 ASP A O 1
ATOM 1500 N N . LYS A 1 199 ? 7.673 9.820 -2.426 1.00 92.19 199 LYS A N 1
ATOM 1501 C CA . LYS A 1 199 ? 8.567 10.665 -1.618 1.00 92.19 199 LYS A CA 1
ATOM 1502 C C . LYS A 1 199 ? 10.044 10.419 -1.927 1.00 92.19 199 LYS A C 1
ATOM 1504 O O . LYS A 1 199 ? 10.811 11.379 -1.992 1.00 92.19 199 LYS A O 1
ATOM 1509 N N . MET A 1 200 ? 10.463 9.170 -2.134 1.00 89.56 200 MET A N 1
ATOM 1510 C CA . MET A 1 200 ? 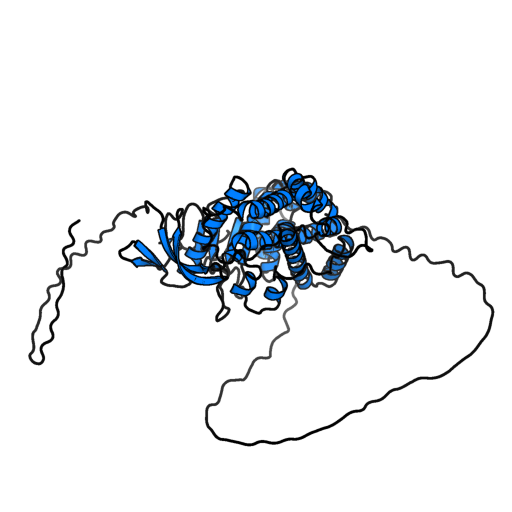11.877 8.854 -2.377 1.00 89.56 200 MET A CA 1
ATOM 1511 C C . MET A 1 200 ? 12.338 9.220 -3.788 1.00 89.56 200 MET A C 1
ATOM 1513 O O . MET A 1 200 ? 13.443 9.744 -3.948 1.00 89.56 200 MET A O 1
ATOM 1517 N N . VAL A 1 201 ? 11.508 8.948 -4.796 1.00 87.50 201 VAL A N 1
ATOM 1518 C CA . VAL A 1 201 ? 11.872 9.103 -6.209 1.00 87.50 201 VAL A CA 1
ATOM 1519 C C . VAL A 1 201 ? 11.523 10.497 -6.726 1.00 87.50 201 VAL A C 1
ATOM 1521 O O . VAL A 1 201 ? 12.333 11.098 -7.430 1.00 87.50 201 VAL A O 1
ATOM 1524 N N . PHE A 1 202 ? 10.367 11.051 -6.346 1.00 86.31 202 PHE A N 1
ATOM 1525 C CA . PHE A 1 202 ? 9.889 12.346 -6.851 1.00 86.31 202 PHE A CA 1
ATOM 1526 C C . PHE A 1 202 ? 9.953 13.486 -5.828 1.00 86.31 202 PHE A C 1
ATOM 1528 O O . PHE A 1 202 ? 9.891 14.648 -6.221 1.00 86.31 202 PHE A O 1
ATOM 1535 N N . GLY A 1 203 ? 10.122 13.205 -4.532 1.00 84.00 203 GLY A N 1
ATOM 1536 C CA . GLY A 1 203 ? 10.053 14.218 -3.468 1.00 84.00 203 GLY A CA 1
ATOM 1537 C C . GLY A 1 203 ? 11.112 15.329 -3.518 1.00 84.00 203 GLY A C 1
ATOM 1538 O O . GLY A 1 203 ? 10.946 16.344 -2.852 1.00 84.00 203 GLY A O 1
ATOM 1539 N N . SER A 1 204 ? 12.184 15.176 -4.303 1.00 71.94 204 SER A N 1
ATOM 1540 C CA . SER A 1 204 ? 13.192 16.229 -4.521 1.00 71.94 204 SER A CA 1
ATOM 1541 C C . SER A 1 204 ? 13.015 17.010 -5.820 1.00 71.94 204 SER A C 1
ATOM 1543 O O . SER A 1 204 ? 13.840 17.873 -6.121 1.00 71.94 204 SER A O 1
ATOM 1545 N N . VAL A 1 205 ? 12.015 16.674 -6.633 1.00 73.69 205 VAL A N 1
ATOM 1546 C CA . VAL A 1 205 ? 11.747 17.416 -7.861 1.00 73.69 205 VAL A CA 1
ATOM 1547 C C . VAL A 1 205 ? 11.002 18.689 -7.477 1.00 73.69 205 VAL A C 1
ATOM 1549 O O . VAL A 1 205 ? 9.964 18.621 -6.822 1.00 73.69 205 VAL A O 1
ATOM 1552 N N . SER A 1 206 ? 11.581 19.846 -7.806 1.00 63.25 206 SER A N 1
ATOM 1553 C CA . SER A 1 206 ? 11.014 21.142 -7.430 1.00 63.25 206 SER A CA 1
ATOM 1554 C C . SER A 1 206 ? 9.621 21.325 -8.040 1.00 63.25 206 SER A C 1
ATOM 1556 O O . SER A 1 206 ? 9.349 20.803 -9.121 1.00 63.25 206 SER A O 1
ATOM 1558 N N . GLU A 1 207 ? 8.736 22.082 -7.385 1.00 61.84 207 GLU A N 1
ATOM 1559 C CA . GLU A 1 207 ? 7.413 22.401 -7.947 1.00 61.84 207 GLU A CA 1
ATOM 1560 C C . GLU A 1 207 ? 7.520 23.083 -9.323 1.00 61.84 207 GLU A C 1
ATOM 1562 O O . GLU A 1 207 ? 6.703 22.820 -10.197 1.00 61.84 207 GLU A O 1
ATOM 1567 N N . ALA A 1 208 ? 8.581 23.858 -9.574 1.00 55.66 208 ALA A N 1
ATOM 1568 C CA . ALA A 1 208 ? 8.840 24.482 -10.874 1.00 55.66 208 ALA A CA 1
ATOM 1569 C C . ALA A 1 208 ? 9.164 23.472 -11.996 1.00 55.66 208 ALA A C 1
ATOM 1571 O O . ALA A 1 208 ? 8.940 23.759 -13.167 1.00 55.66 208 ALA A O 1
ATOM 1572 N N . ASP A 1 209 ? 9.658 22.279 -11.653 1.00 63.75 209 ASP A N 1
ATOM 1573 C CA . ASP A 1 209 ? 9.839 21.173 -12.602 1.00 63.75 209 ASP A CA 1
ATOM 1574 C C . ASP A 1 209 ? 8.569 20.305 -12.734 1.00 63.75 209 ASP A C 1
ATOM 1576 O O . ASP A 1 209 ? 8.518 19.406 -13.576 1.00 63.75 209 ASP A O 1
ATOM 1580 N N . SER A 1 210 ? 7.558 20.526 -11.882 1.00 57.31 210 SER A N 1
ATOM 1581 C CA . SER A 1 210 ? 6.369 19.670 -11.790 1.00 57.31 210 SER A CA 1
ATOM 1582 C C . SER A 1 210 ? 5.375 19.873 -12.937 1.00 57.31 210 SER A C 1
ATOM 1584 O O . SER A 1 210 ? 4.691 18.918 -13.308 1.00 57.31 210 SER A O 1
ATOM 1586 N N . ASP A 1 211 ? 5.376 21.049 -13.576 1.00 55.69 211 ASP A N 1
ATOM 1587 C CA . ASP A 1 211 ? 4.551 21.341 -14.758 1.00 55.69 211 ASP A CA 1
ATOM 1588 C C . ASP A 1 211 ? 4.910 20.423 -15.941 1.00 55.69 211 ASP A C 1
ATOM 1590 O O . ASP A 1 211 ? 4.034 19.938 -16.666 1.00 55.69 211 ASP A O 1
ATOM 1594 N N . ASP A 1 212 ? 6.195 20.072 -16.071 1.00 52.09 212 ASP A N 1
ATOM 1595 C CA . ASP A 1 212 ? 6.699 19.116 -17.069 1.00 52.09 212 ASP A CA 1
ATOM 1596 C C . ASP A 1 212 ? 6.472 17.645 -16.638 1.00 52.09 212 ASP A C 1
ATOM 1598 O O . ASP A 1 212 ? 6.616 16.697 -17.417 1.00 52.09 212 ASP A O 1
ATOM 1602 N N . LEU A 1 213 ? 6.047 17.446 -15.387 1.00 54.25 213 LEU A N 1
ATOM 1603 C CA . LEU A 1 213 ? 5.863 16.176 -14.688 1.00 54.25 213 LEU A CA 1
ATOM 1604 C C . LEU A 1 213 ? 4.375 15.843 -14.491 1.00 54.25 213 LEU A C 1
ATOM 1606 O O . LEU A 1 213 ? 3.981 15.241 -13.489 1.00 54.25 213 LEU A O 1
ATOM 1610 N N . HIS A 1 214 ? 3.576 16.056 -15.546 1.00 54.31 214 HIS A N 1
ATOM 1611 C CA . HIS A 1 214 ? 2.248 15.440 -15.774 1.00 54.31 214 HIS A CA 1
ATOM 1612 C C . HIS A 1 214 ? 2.208 13.903 -15.540 1.00 54.31 214 HIS A C 1
ATOM 1614 O O . HIS A 1 214 ? 1.156 13.267 -15.596 1.00 54.31 214 HIS A O 1
ATOM 1620 N N . VAL A 1 215 ? 3.373 13.299 -15.309 1.00 53.09 215 VAL A N 1
ATOM 1621 C CA . VAL A 1 215 ? 3.657 11.923 -14.906 1.00 53.09 215 VAL A CA 1
ATOM 1622 C C . VAL A 1 215 ? 3.103 11.564 -13.519 1.00 53.09 215 VAL A C 1
ATOM 1624 O O . VAL A 1 215 ? 2.605 10.445 -13.370 1.00 53.09 215 VAL A O 1
ATOM 1627 N N . ARG A 1 216 ? 3.121 12.483 -12.535 1.00 56.84 216 ARG A N 1
ATOM 1628 C CA . ARG A 1 216 ? 2.591 12.210 -11.176 1.00 56.84 216 ARG A CA 1
ATOM 1629 C C . ARG A 1 216 ? 1.088 11.904 -11.192 1.00 56.84 216 ARG A C 1
ATOM 1631 O O . ARG A 1 216 ? 0.659 10.912 -10.613 1.00 56.84 216 ARG A O 1
ATOM 1638 N N . ALA A 1 217 ? 0.341 12.625 -12.028 1.00 48.53 217 ALA A N 1
ATOM 1639 C CA . ALA A 1 217 ? -1.111 12.502 -12.156 1.00 48.53 217 ALA A CA 1
ATOM 1640 C C . ALA A 1 217 ? -1.599 11.224 -12.867 1.00 48.53 217 ALA A C 1
ATOM 1642 O O . ALA A 1 217 ? -2.805 11.030 -13.024 1.00 48.53 217 ALA A O 1
ATOM 1643 N N . SER A 1 218 ? -0.712 10.343 -13.348 1.00 48.53 218 SER A N 1
ATOM 1644 C CA . SER A 1 218 ? -1.120 9.202 -14.187 1.00 48.53 218 SER A CA 1
ATOM 1645 C C . SER A 1 218 ? -1.915 8.118 -13.443 1.00 48.53 218 SER A C 1
ATOM 1647 O O . SER A 1 218 ? -2.757 7.470 -14.070 1.00 48.53 218 SER A O 1
ATOM 1649 N N . SER A 1 219 ? -1.722 7.955 -12.130 1.00 48.09 219 SER A N 1
ATOM 1650 C CA . SER A 1 219 ? -2.529 7.047 -11.296 1.00 48.09 219 SER A CA 1
ATOM 1651 C C . SER A 1 219 ? -3.929 7.620 -11.046 1.00 48.09 219 SER A C 1
ATOM 1653 O O . SER A 1 219 ? -4.929 6.918 -11.193 1.00 48.09 219 SER A O 1
ATOM 1655 N N . PHE A 1 220 ? -4.019 8.929 -10.783 1.00 45.38 220 PHE A N 1
ATOM 1656 C CA . PHE A 1 220 ? -5.292 9.623 -10.571 1.00 45.38 220 PHE A CA 1
ATOM 1657 C C . PHE A 1 220 ? -6.126 9.719 -11.856 1.00 45.38 220 PHE A C 1
ATOM 1659 O O . PHE A 1 220 ? -7.329 9.461 -11.854 1.00 45.38 220 PHE A O 1
ATOM 1666 N N . ASN A 1 221 ? -5.471 9.993 -12.987 1.00 46.56 221 ASN A N 1
ATOM 1667 C CA . ASN A 1 221 ? -6.107 10.057 -14.302 1.00 46.56 221 ASN A CA 1
ATOM 1668 C C . ASN A 1 221 ? -6.634 8.697 -14.784 1.00 46.56 221 ASN A C 1
ATOM 1670 O O . ASN A 1 221 ? -7.583 8.676 -15.558 1.00 46.56 221 ASN A O 1
ATOM 1674 N N . GLN A 1 222 ? -6.060 7.571 -14.339 1.00 52.25 222 GLN A N 1
ATOM 1675 C CA . GLN A 1 222 ? -6.577 6.233 -14.663 1.00 52.25 222 GLN A CA 1
ATOM 1676 C C . GLN A 1 222 ? -7.856 5.911 -13.890 1.00 52.25 222 GLN A C 1
ATOM 1678 O O . GLN A 1 222 ? -8.812 5.426 -14.491 1.00 52.25 222 GLN A O 1
ATOM 1683 N N . LEU A 1 223 ? -7.908 6.240 -12.594 1.00 44.97 223 LEU A N 1
ATOM 1684 C CA . LEU A 1 223 ? -9.125 6.080 -11.797 1.00 44.97 223 LEU A CA 1
ATOM 1685 C C . LEU A 1 223 ? -10.233 7.039 -12.258 1.00 44.97 223 LEU A C 1
ATOM 1687 O O . LEU A 1 223 ? -11.402 6.725 -12.134 1.00 44.97 223 LEU A O 1
ATOM 1691 N N . LEU A 1 224 ? -9.886 8.201 -12.814 1.00 46.00 224 LEU A N 1
ATOM 1692 C CA . LEU A 1 224 ? -10.848 9.228 -13.224 1.00 46.00 224 LEU A CA 1
ATOM 1693 C C . LEU A 1 224 ? -10.978 9.386 -14.742 1.00 46.00 224 LEU A C 1
ATOM 1695 O O . LEU A 1 224 ? -11.531 10.383 -15.196 1.00 46.00 224 LEU A O 1
ATOM 1699 N N . ALA A 1 225 ? -10.525 8.419 -15.545 1.00 44.56 225 ALA A N 1
ATOM 1700 C CA . ALA A 1 225 ? -10.629 8.484 -17.007 1.00 44.56 225 ALA A CA 1
ATOM 1701 C C . ALA A 1 225 ? -12.090 8.569 -17.513 1.00 44.56 225 ALA A C 1
ATOM 1703 O O . ALA A 1 225 ? -12.318 8.932 -18.665 1.00 44.56 225 ALA A O 1
ATOM 1704 N N . GLY A 1 226 ? -13.079 8.279 -16.653 1.00 38.12 226 GLY A N 1
ATOM 1705 C CA . GLY A 1 226 ? -14.509 8.509 -16.900 1.00 38.12 226 GLY A CA 1
ATOM 1706 C C . GLY A 1 226 ? -15.069 9.846 -16.383 1.00 38.12 226 GLY A C 1
ATOM 1707 O O . GLY A 1 226 ? -16.229 10.160 -16.640 1.00 38.12 226 GLY A O 1
ATOM 1708 N N . VAL A 1 227 ? -14.286 10.651 -15.659 1.00 41.72 227 VAL A N 1
ATOM 1709 C CA . VAL A 1 227 ? -14.691 11.966 -15.135 1.00 41.72 227 VAL A CA 1
ATOM 1710 C C . VAL A 1 227 ? -14.136 13.051 -16.063 1.00 41.72 227 VAL A C 1
ATOM 1712 O O . VAL A 1 227 ? -12.930 13.139 -16.278 1.00 41.72 227 VAL A O 1
ATOM 1715 N N . LYS A 1 228 ? -15.007 13.885 -16.654 1.00 42.97 228 LYS A N 1
ATOM 1716 C CA . LYS A 1 228 ? -14.592 14.996 -17.536 1.00 42.97 228 LYS A CA 1
ATOM 1717 C C . LYS A 1 228 ? -13.788 16.040 -16.751 1.00 42.97 228 LYS A C 1
ATOM 1719 O O . LYS A 1 228 ? -14.345 16.964 -16.162 1.00 42.97 228 LYS A O 1
ATOM 1724 N N . TRP A 1 229 ? -12.472 15.889 -16.798 1.00 43.34 229 TRP A N 1
ATOM 1725 C CA . TRP A 1 229 ? -11.477 16.705 -16.108 1.00 43.34 229 TRP A CA 1
ATOM 1726 C C . TRP A 1 229 ? -11.398 18.168 -16.523 1.00 43.34 229 TRP A C 1
ATOM 1728 O O . TRP A 1 229 ? -10.953 18.981 -15.713 1.00 43.34 229 TRP A O 1
ATOM 1738 N N . SER A 1 230 ? -11.841 18.518 -17.735 1.00 40.25 230 SER A N 1
ATOM 1739 C CA . SER A 1 230 ? -11.770 19.901 -18.224 1.00 40.25 230 SER A CA 1
ATOM 1740 C C . SER A 1 230 ? -12.395 20.884 -17.230 1.00 40.25 230 SER A C 1
ATOM 1742 O O . SER A 1 230 ? -11.796 21.898 -16.916 1.00 40.25 230 SER A O 1
ATOM 1744 N N . LYS A 1 231 ? -13.499 20.513 -16.571 1.00 44.78 231 LYS A N 1
ATOM 1745 C CA . LYS A 1 231 ? -14.150 21.378 -15.574 1.00 44.78 231 LYS A CA 1
ATOM 1746 C C . LYS A 1 231 ? -13.419 21.513 -14.230 1.00 44.78 231 LYS A C 1
ATOM 1748 O O . LYS A 1 231 ? -13.723 22.441 -13.489 1.00 44.78 231 LYS A O 1
ATOM 1753 N N . LEU A 1 232 ? -12.516 20.595 -13.874 1.00 39.59 232 LEU A N 1
ATOM 1754 C CA . LEU A 1 232 ? -11.825 20.601 -12.574 1.00 39.59 232 LEU A CA 1
ATOM 1755 C C . LEU A 1 232 ? -10.428 21.241 -12.662 1.00 39.59 232 LEU A C 1
ATOM 1757 O O . LEU A 1 232 ? -10.003 21.915 -11.724 1.00 39.59 232 LEU A O 1
ATOM 1761 N N . LEU A 1 233 ? -9.728 21.049 -13.787 1.00 40.62 233 LEU A N 1
ATOM 1762 C CA . LEU A 1 233 ? -8.408 21.639 -14.040 1.00 40.62 233 LEU A CA 1
ATOM 1763 C C . LEU A 1 233 ? -8.492 23.111 -14.460 1.00 40.62 233 LEU A C 1
ATOM 1765 O O . LEU A 1 233 ? -7.646 23.890 -14.018 1.00 40.62 233 LEU A O 1
ATOM 1769 N N . ASP A 1 234 ? -9.546 23.514 -15.185 1.00 45.28 234 ASP A N 1
ATOM 1770 C CA . ASP A 1 234 ? -9.770 24.921 -15.554 1.00 45.28 234 ASP A CA 1
ATOM 1771 C C . ASP A 1 234 ? -9.802 25.837 -14.317 1.00 45.28 234 ASP A C 1
ATOM 1773 O O . ASP A 1 234 ? -9.330 26.963 -14.369 1.00 45.28 234 ASP A O 1
ATOM 1777 N N . PHE A 1 235 ? -10.246 25.348 -13.153 1.00 39.19 235 PHE A N 1
ATOM 1778 C CA . PHE A 1 235 ? -10.371 26.170 -11.945 1.00 39.19 235 PHE A CA 1
ATOM 1779 C C . PHE A 1 235 ? -9.046 26.426 -11.201 1.00 39.19 235 PHE A C 1
ATOM 1781 O O . PHE A 1 235 ? -8.813 27.540 -10.728 1.00 39.19 235 PHE A O 1
ATOM 1788 N N . ARG A 1 236 ? -8.151 25.429 -11.084 1.00 44.06 236 ARG A N 1
ATOM 1789 C CA . ARG A 1 236 ? -6.818 25.656 -10.481 1.00 44.06 236 ARG A CA 1
ATOM 1790 C C . ARG A 1 236 ? -5.923 26.473 -11.407 1.00 44.06 236 ARG A C 1
ATOM 1792 O O . ARG A 1 236 ? -5.164 27.302 -10.917 1.00 44.06 236 ARG A O 1
ATOM 1799 N N . PHE A 1 237 ? -6.059 26.281 -12.718 1.00 37.19 237 PHE A N 1
ATOM 1800 C CA . PHE A 1 237 ? -5.318 27.050 -13.710 1.00 37.19 237 PHE A CA 1
ATOM 1801 C C . PHE A 1 237 ? -5.851 28.488 -13.825 1.00 37.19 237 PHE A C 1
ATOM 1803 O O . PHE A 1 237 ? -5.055 29.418 -13.835 1.00 37.19 237 PHE A O 1
ATOM 1810 N N . GLU A 1 238 ? -7.171 28.714 -13.784 1.00 39.44 238 GLU A N 1
ATOM 1811 C CA . GLU A 1 238 ? -7.737 30.071 -13.753 1.00 39.44 238 GLU A CA 1
ATOM 1812 C C . GLU A 1 238 ? -7.380 30.847 -12.486 1.00 39.44 238 GLU A C 1
ATOM 1814 O O . GLU A 1 238 ? -7.084 32.033 -12.586 1.00 39.44 238 GLU A O 1
ATOM 1819 N N . ASN A 1 239 ? -7.403 30.226 -11.302 1.00 44.94 239 ASN A N 1
ATOM 1820 C CA . ASN A 1 239 ? -7.019 30.927 -10.071 1.00 44.94 239 ASN A CA 1
ATOM 1821 C C . ASN A 1 239 ? -5.518 31.242 -10.059 1.00 44.94 239 ASN A C 1
ATOM 1823 O O . ASN A 1 239 ? -5.136 32.352 -9.707 1.00 44.94 239 ASN A O 1
ATOM 1827 N N . PHE A 1 240 ? -4.682 30.328 -10.557 1.00 42.12 240 PHE A N 1
ATOM 1828 C CA . PHE A 1 240 ? -3.255 30.574 -10.754 1.00 42.12 240 PHE A CA 1
ATOM 1829 C C . PHE A 1 240 ? -2.983 31.690 -11.779 1.00 42.12 240 PHE A C 1
ATOM 1831 O O . PHE A 1 240 ? -2.122 32.539 -11.548 1.00 42.12 240 PHE A O 1
ATOM 1838 N N . LEU A 1 241 ? -3.732 31.741 -12.886 1.00 38.31 241 LEU A N 1
ATOM 1839 C CA . LEU A 1 241 ? -3.627 32.808 -13.889 1.00 38.31 241 LEU A CA 1
ATOM 1840 C C . LEU A 1 241 ? -4.178 34.147 -13.375 1.00 38.31 241 LEU A C 1
ATOM 1842 O O . LEU A 1 241 ? -3.581 35.186 -13.635 1.00 38.31 241 LEU A O 1
ATOM 1846 N N . LYS A 1 242 ? -5.269 34.148 -12.602 1.00 44.75 242 LYS A N 1
ATOM 1847 C CA . LYS A 1 242 ? -5.830 35.359 -11.977 1.00 44.75 242 LYS A CA 1
ATOM 1848 C C . LYS A 1 242 ? -4.911 35.927 -10.894 1.00 44.75 242 LYS A C 1
ATOM 1850 O O . LYS A 1 242 ? -4.818 37.145 -10.769 1.00 44.75 242 LYS A O 1
ATOM 1855 N N . GLU A 1 243 ? -4.211 35.072 -10.149 1.00 46.38 243 GLU A N 1
ATOM 1856 C CA . GLU A 1 243 ? -3.258 35.486 -9.111 1.00 46.38 243 GLU A CA 1
ATOM 1857 C C . GLU A 1 243 ? -1.908 35.944 -9.684 1.00 46.38 243 GLU A C 1
ATOM 1859 O O . GLU A 1 243 ? -1.311 36.872 -9.140 1.00 46.38 243 GLU A O 1
ATOM 1864 N N . ASN A 1 244 ? -1.447 35.370 -10.804 1.00 40.41 244 ASN A N 1
ATOM 1865 C CA . ASN A 1 244 ? -0.122 35.675 -11.370 1.00 40.41 244 ASN A CA 1
ATOM 1866 C C . ASN A 1 244 ? -0.134 36.568 -12.624 1.00 40.41 244 ASN A C 1
ATOM 1868 O O . ASN A 1 244 ? 0.907 37.114 -12.987 1.00 40.41 244 ASN A O 1
ATOM 1872 N N . PHE A 1 245 ? -1.284 36.762 -13.276 1.00 35.97 245 PHE A N 1
ATOM 1873 C CA . PHE A 1 245 ? -1.404 37.526 -14.525 1.00 35.97 245 PHE A CA 1
ATOM 1874 C C . PHE A 1 245 ? -2.615 38.471 -14.530 1.00 35.97 245 PHE A C 1
ATOM 1876 O O . PHE A 1 245 ? -3.319 38.606 -15.528 1.00 35.97 245 PHE A O 1
ATOM 1883 N N . SER A 1 246 ? -2.832 39.205 -13.435 1.00 36.78 246 SER A N 1
ATOM 1884 C CA . SER A 1 246 ? -3.926 40.184 -13.298 1.00 36.78 246 SER A CA 1
ATOM 1885 C C . SER A 1 246 ? -3.822 41.439 -14.188 1.00 36.78 246 SER A C 1
ATOM 1887 O O . SER A 1 246 ? -4.641 42.342 -14.054 1.00 36.78 246 SER A O 1
ATOM 1889 N N . ASN A 1 247 ? -2.887 41.493 -15.144 1.00 38.84 247 ASN A N 1
ATOM 1890 C CA . ASN A 1 247 ? -2.763 42.586 -16.112 1.00 38.84 247 ASN A CA 1
ATOM 1891 C C . ASN A 1 247 ? -2.635 42.059 -17.551 1.00 38.84 247 ASN A C 1
ATOM 1893 O O . ASN A 1 247 ? -1.599 42.229 -18.191 1.00 38.84 247 ASN A O 1
ATOM 1897 N N . ALA A 1 248 ? -3.689 41.443 -18.081 1.00 32.00 248 ALA A N 1
ATOM 1898 C CA . ALA A 1 248 ? -3.900 41.375 -19.525 1.00 32.00 248 ALA A CA 1
ATOM 1899 C C . ALA A 1 248 ? -5.403 41.326 -19.820 1.00 32.00 248 ALA A C 1
ATOM 1901 O O . ALA A 1 248 ? -6.099 40.382 -19.459 1.00 32.00 248 ALA A O 1
ATOM 1902 N N . SER A 1 249 ? -5.893 42.404 -20.423 1.00 34.50 249 SER A N 1
ATOM 1903 C CA . SER A 1 249 ? -7.282 42.631 -20.805 1.00 34.50 249 SER A CA 1
ATOM 1904 C C . SER A 1 249 ? -7.716 41.798 -22.014 1.00 34.50 249 SER A C 1
ATOM 1906 O O . SER A 1 249 ? -6.936 41.617 -22.944 1.00 34.50 249 SER A O 1
ATOM 1908 N N . GLU A 1 250 ? -8.993 41.407 -21.989 1.00 35.19 250 GLU A N 1
ATOM 1909 C CA . GLU A 1 250 ? -9.968 41.375 -23.095 1.00 35.19 250 GLU A CA 1
ATOM 1910 C C . GLU A 1 250 ? -9.461 41.092 -24.522 1.00 35.19 250 GLU A C 1
ATOM 1912 O O . GLU A 1 250 ? -8.904 41.977 -25.166 1.00 35.19 250 GLU A O 1
ATOM 1917 N N . GLN A 1 251 ? -9.825 39.929 -25.082 1.00 29.97 251 GLN A N 1
ATOM 1918 C CA . GLN A 1 251 ? -10.736 39.865 -26.241 1.00 29.97 251 GLN A CA 1
ATOM 1919 C C . GLN A 1 251 ? -11.009 38.435 -26.742 1.00 29.97 251 GLN A C 1
ATOM 1921 O O . GLN A 1 251 ? -10.096 37.638 -26.948 1.00 29.97 251 GLN A O 1
ATOM 1926 N N . SER A 1 252 ? -12.278 38.244 -27.105 1.00 27.66 252 SER A N 1
ATOM 1927 C CA . SER A 1 252 ? -12.818 37.467 -28.232 1.00 27.66 252 SER A CA 1
ATOM 1928 C C . SER A 1 252 ? -13.661 36.230 -27.914 1.00 27.66 252 SER A C 1
ATOM 1930 O O . SER A 1 252 ? -13.321 35.379 -27.096 1.00 27.66 252 SER A O 1
ATOM 1932 N N . ASP A 1 253 ? -14.801 36.240 -28.603 1.00 28.41 253 ASP A N 1
ATOM 1933 C CA . ASP A 1 253 ? -16.011 35.452 -28.451 1.00 28.41 253 ASP A CA 1
ATOM 1934 C C . ASP A 1 253 ? -15.989 34.116 -29.217 1.00 28.41 253 ASP A C 1
ATOM 1936 O O . ASP A 1 253 ? -15.205 33.908 -30.143 1.00 28.41 253 ASP A O 1
ATOM 1940 N N . ASP A 1 254 ? -16.952 33.269 -28.840 1.00 28.08 254 ASP A N 1
ATOM 1941 C CA . ASP A 1 254 ? -17.732 32.340 -29.668 1.00 28.08 254 ASP A CA 1
ATOM 1942 C C . ASP A 1 254 ? -17.018 31.380 -30.631 1.00 28.08 254 ASP A C 1
ATOM 1944 O O . ASP A 1 254 ? -16.743 31.718 -31.777 1.00 28.08 254 ASP A O 1
ATOM 1948 N N . VAL A 1 255 ? -16.985 30.092 -30.254 1.00 26.44 255 VAL A N 1
ATOM 1949 C CA . VAL A 1 255 ? -17.351 28.995 -31.172 1.00 26.44 255 VAL A CA 1
ATOM 1950 C C . VAL A 1 255 ? -18.066 27.881 -30.398 1.00 26.44 255 VAL A C 1
ATOM 1952 O O . VAL A 1 255 ? -17.480 27.182 -29.573 1.00 26.44 255 VAL A O 1
ATOM 1955 N N . ALA A 1 256 ? -19.348 27.688 -30.705 1.00 25.88 256 ALA A N 1
ATOM 1956 C CA . ALA A 1 256 ? -20.132 26.529 -30.300 1.00 25.88 256 ALA A CA 1
ATOM 1957 C C . ALA A 1 256 ? -19.706 25.281 -31.093 1.00 25.88 256 ALA A C 1
ATOM 1959 O O . ALA A 1 256 ? -19.633 25.321 -32.321 1.00 25.88 256 ALA A O 1
ATOM 1960 N N . PHE A 1 257 ? -19.504 24.151 -30.409 1.00 22.16 257 PHE A N 1
ATOM 1961 C CA . PHE A 1 257 ? -19.418 22.840 -31.056 1.00 22.16 257 PHE A CA 1
ATOM 1962 C C . PHE A 1 257 ? -20.425 21.882 -30.418 1.00 22.16 257 PHE A C 1
ATOM 1964 O O . PHE A 1 257 ? -20.269 21.428 -29.283 1.00 22.16 257 PHE A O 1
ATOM 1971 N N . ALA A 1 258 ? -21.495 21.625 -31.166 1.00 23.53 258 ALA A N 1
ATOM 1972 C CA . ALA A 1 258 ? -22.483 20.594 -30.907 1.00 23.53 258 ALA A CA 1
ATOM 1973 C C . ALA A 1 258 ? -22.061 19.289 -31.599 1.00 23.53 258 ALA A C 1
ATOM 1975 O O . ALA A 1 258 ? -21.523 19.321 -32.703 1.00 23.53 258 ALA A O 1
ATOM 1976 N N . GLY A 1 259 ? -22.385 18.152 -30.978 1.00 22.72 259 GLY A N 1
ATOM 1977 C CA . GLY A 1 259 ? -22.454 16.856 -31.657 1.00 22.72 259 GLY A CA 1
ATOM 1978 C C . GLY A 1 259 ? -21.616 15.758 -31.014 1.00 22.72 259 GLY A C 1
ATOM 1979 O O . GLY A 1 259 ? -20.430 15.655 -31.296 1.00 22.72 259 GLY A O 1
ATOM 1980 N N . PHE A 1 260 ? -22.247 14.945 -30.161 1.00 21.30 260 PHE A N 1
ATOM 1981 C CA . PHE A 1 260 ? -22.339 13.479 -30.297 1.00 21.30 260 PHE A CA 1
ATOM 1982 C C . PHE A 1 260 ? -23.041 12.910 -29.049 1.00 21.30 260 PHE A C 1
ATOM 1984 O O . PHE A 1 260 ? -22.466 12.869 -27.962 1.00 21.30 260 PHE A O 1
ATOM 1991 N N . HIS A 1 261 ? -24.305 12.517 -29.208 1.00 24.89 261 HIS A N 1
ATOM 1992 C CA . HIS A 1 261 ? -25.090 11.726 -28.260 1.00 24.89 261 HIS A CA 1
ATOM 1993 C C . HIS A 1 261 ? -25.974 10.786 -29.089 1.00 24.89 261 HIS A C 1
ATOM 1995 O O . HIS A 1 261 ? -26.800 11.278 -29.844 1.00 24.89 261 HIS A O 1
ATOM 2001 N N . GLU A 1 262 ? -25.720 9.487 -28.935 1.00 28.67 262 GLU A N 1
ATOM 2002 C CA . GLU A 1 262 ? -26.389 8.257 -29.414 1.00 28.67 262 GLU A CA 1
ATOM 2003 C C . GLU A 1 262 ? -25.231 7.328 -29.791 1.00 28.67 262 GLU A C 1
ATOM 2005 O O . GLU A 1 262 ? -24.320 7.725 -30.507 1.00 28.67 262 GLU A O 1
ATOM 2010 N N . GLU A 1 263 ? -25.064 6.160 -29.184 1.00 27.66 263 GLU A N 1
ATOM 2011 C CA . GLU A 1 263 ? -25.974 5.019 -29.233 1.00 27.66 263 GLU A CA 1
ATOM 2012 C C . GLU A 1 263 ? -25.348 3.956 -28.305 1.00 27.66 263 GLU A C 1
ATOM 2014 O O . GLU A 1 263 ? -24.160 3.721 -28.473 1.00 27.66 263 GLU A O 1
ATOM 2019 N N . ILE A 1 264 ? -26.057 3.454 -27.275 1.00 27.16 264 ILE A N 1
ATOM 2020 C CA . ILE A 1 264 ? -26.164 2.048 -26.782 1.00 27.16 264 ILE A CA 1
ATOM 2021 C C . ILE A 1 264 ? -27.142 2.064 -25.574 1.00 27.16 264 ILE A C 1
ATOM 2023 O O . ILE A 1 264 ? -26.741 2.137 -24.413 1.00 27.16 264 ILE A O 1
ATOM 2027 N N . GLY A 1 265 ? -28.446 2.035 -25.853 1.00 26.06 265 GLY A N 1
ATOM 2028 C CA . GLY A 1 265 ? -29.378 1.109 -25.188 1.00 26.06 265 GLY A CA 1
ATOM 2029 C C . GLY A 1 265 ? -29.607 -0.025 -26.198 1.00 26.06 265 GLY A C 1
ATOM 2030 O O . GLY A 1 265 ? -29.336 0.170 -27.374 1.00 26.06 265 GLY A O 1
ATOM 2031 N N . GLU A 1 266 ? -30.019 -1.239 -25.892 1.00 29.72 266 GLU A N 1
ATOM 2032 C CA . GLU A 1 266 ? -30.766 -1.840 -24.800 1.00 29.72 266 GLU A CA 1
ATOM 2033 C C . GLU A 1 266 ? -30.396 -3.334 -24.851 1.00 29.72 266 GLU A C 1
ATOM 2035 O O . GLU A 1 266 ? -30.189 -3.838 -25.947 1.00 29.72 266 GLU A O 1
ATOM 2040 N N . ASP A 1 267 ? -30.299 -4.031 -23.715 1.00 32.50 267 ASP A N 1
ATOM 2041 C CA . ASP A 1 267 ? -30.564 -5.483 -23.635 1.00 32.50 267 ASP A CA 1
ATOM 2042 C C . ASP A 1 267 ? -30.368 -5.972 -22.196 1.00 32.50 267 ASP A C 1
ATOM 2044 O O . ASP A 1 267 ? -29.385 -6.631 -21.897 1.00 32.50 267 ASP A O 1
ATOM 2048 N N . ILE A 1 268 ? -31.291 -5.628 -21.286 1.00 34.66 268 ILE A N 1
ATOM 2049 C CA . ILE A 1 268 ? -31.680 -6.497 -20.158 1.00 34.66 268 ILE A CA 1
ATOM 2050 C C . ILE A 1 268 ? -33.134 -6.160 -19.795 1.00 34.66 268 ILE A C 1
ATOM 2052 O O . ILE A 1 268 ? -33.410 -5.255 -19.003 1.00 34.66 268 ILE A O 1
ATOM 2056 N N . LYS A 1 269 ? -34.078 -6.910 -20.361 1.00 32.28 269 LYS A N 1
ATOM 2057 C CA . LYS A 1 269 ? -35.392 -7.150 -19.758 1.00 32.28 269 LYS A CA 1
ATOM 2058 C C . LYS A 1 269 ? -35.670 -8.646 -19.807 1.00 32.28 269 LYS A C 1
ATOM 2060 O O . LYS A 1 269 ? -35.248 -9.327 -20.730 1.00 32.28 269 LYS A O 1
ATOM 2065 N N . ASP A 1 270 ? -36.405 -9.080 -18.793 1.00 35.50 270 ASP A N 1
ATOM 2066 C CA . ASP A 1 270 ? -37.039 -10.387 -18.629 1.00 35.50 270 ASP A CA 1
ATOM 2067 C C . ASP A 1 270 ? -36.203 -11.498 -17.993 1.00 35.50 270 ASP A C 1
ATOM 2069 O O . ASP A 1 270 ? -35.723 -12.403 -18.655 1.00 35.50 270 ASP A O 1
ATOM 2073 N N . THR A 1 271 ? -36.214 -11.518 -16.657 1.00 32.12 271 THR A N 1
ATOM 2074 C CA . THR A 1 271 ? -36.615 -12.733 -15.925 1.00 32.12 271 THR A CA 1
ATOM 2075 C C . THR A 1 271 ? -37.180 -12.355 -14.560 1.00 32.12 271 THR A C 1
ATOM 2077 O O . THR A 1 271 ? -36.440 -12.084 -13.618 1.00 32.12 271 THR A O 1
ATOM 2080 N N . ASN A 1 272 ? -38.510 -12.336 -14.449 1.00 33.28 272 ASN A N 1
ATOM 2081 C CA . ASN A 1 272 ? -39.206 -12.461 -13.170 1.00 33.28 272 ASN A CA 1
ATOM 2082 C C . ASN A 1 272 ? -40.624 -13.004 -13.408 1.00 33.28 272 ASN A C 1
ATOM 2084 O O . ASN A 1 272 ? -41.525 -12.235 -13.742 1.00 33.28 272 ASN A O 1
ATOM 2088 N N . LYS A 1 273 ? -40.788 -14.329 -13.271 1.00 33.72 273 LYS A N 1
ATOM 2089 C CA . LYS A 1 273 ? -41.979 -15.067 -12.785 1.00 33.72 273 LYS A CA 1
ATOM 2090 C C . LYS A 1 273 ? -41.951 -16.520 -13.271 1.00 33.72 273 LYS A C 1
ATOM 2092 O O . LYS A 1 273 ? -42.191 -16.790 -14.441 1.00 33.72 273 LYS A O 1
ATOM 2097 N N . SER A 1 274 ? -41.795 -17.470 -12.359 1.00 32.41 274 SER A N 1
ATOM 2098 C CA . SER A 1 274 ? -42.931 -18.238 -11.822 1.00 32.41 274 SER A CA 1
ATOM 2099 C C . SER A 1 274 ? -42.440 -19.382 -10.934 1.00 32.41 274 SER A C 1
ATOM 2101 O O . SER A 1 274 ? -41.384 -19.967 -11.154 1.00 32.41 274 SER A O 1
ATOM 2103 N N . GLU A 1 275 ? -43.211 -19.616 -9.879 1.00 41.66 275 GLU A N 1
ATOM 2104 C CA . GLU A 1 275 ? -43.046 -20.661 -8.882 1.00 41.66 275 GLU A CA 1
ATOM 2105 C C . GLU A 1 275 ? -43.507 -22.038 -9.392 1.00 41.66 275 GLU A C 1
ATOM 2107 O O . GLU A 1 275 ? -44.453 -22.142 -10.167 1.00 41.66 275 GLU A O 1
ATOM 2112 N N . GLN A 1 276 ? -42.910 -23.057 -8.767 1.00 31.31 276 GLN A N 1
ATOM 2113 C CA . GLN A 1 276 ? -43.532 -24.275 -8.230 1.00 31.31 276 GLN A CA 1
ATOM 2114 C C . GLN A 1 276 ? -43.802 -25.536 -9.085 1.00 31.31 276 GLN A C 1
ATOM 2116 O O . GLN A 1 276 ? -44.529 -25.549 -10.071 1.00 31.31 276 GLN A O 1
ATOM 2121 N N . THR A 1 277 ? -43.344 -26.627 -8.450 1.00 32.97 277 THR A N 1
ATOM 2122 C CA . THR A 1 277 ? -43.834 -28.020 -8.369 1.00 32.97 277 THR A CA 1
ATOM 2123 C C . THR A 1 277 ? -43.387 -29.072 -9.394 1.00 32.97 277 THR A C 1
ATOM 2125 O O . THR A 1 277 ? -43.862 -29.124 -10.519 1.00 32.97 277 THR A O 1
ATOM 2128 N N . ASP A 1 278 ? -42.522 -29.946 -8.860 1.00 34.84 278 ASP A N 1
ATOM 2129 C CA . ASP A 1 278 ? -42.618 -31.409 -8.738 1.00 34.84 278 ASP A CA 1
ATOM 2130 C C . ASP A 1 278 ? -42.477 -32.373 -9.931 1.00 34.84 278 ASP A C 1
ATOM 2132 O O . ASP A 1 278 ? -43.056 -32.234 -11.003 1.00 34.84 278 ASP A O 1
ATOM 2136 N N . THR A 1 279 ? -41.814 -33.480 -9.560 1.00 31.22 279 THR A N 1
ATOM 2137 C CA . THR A 1 279 ? -41.829 -34.868 -10.064 1.00 31.22 279 THR A CA 1
ATOM 2138 C C . THR A 1 279 ? -40.901 -35.299 -11.213 1.00 31.22 279 THR A C 1
ATOM 2140 O O . THR A 1 279 ? -41.107 -34.987 -12.374 1.00 31.22 279 THR A O 1
ATOM 2143 N N . GLU A 1 280 ? -39.913 -36.104 -10.791 1.00 32.56 280 GLU A N 1
ATOM 2144 C CA . GLU A 1 280 ? -39.563 -37.461 -11.260 1.00 32.56 280 GLU A CA 1
ATOM 2145 C C . GLU A 1 280 ? -39.092 -37.731 -12.706 1.00 32.56 280 GLU A C 1
ATOM 2147 O O . GLU A 1 280 ? -39.782 -37.465 -13.678 1.00 32.56 280 GLU A O 1
ATOM 2152 N N . ALA A 1 281 ? -37.931 -38.409 -12.752 1.00 32.28 281 ALA A N 1
ATOM 2153 C CA . ALA A 1 281 ? -37.532 -39.525 -13.624 1.00 32.28 281 ALA A CA 1
ATOM 2154 C C . ALA A 1 281 ? -37.658 -39.383 -15.157 1.00 32.28 281 ALA A C 1
ATOM 2156 O O . ALA A 1 281 ? -38.748 -39.346 -15.707 1.00 32.28 281 ALA A O 1
ATOM 2157 N N . ASP A 1 282 ? -36.534 -39.463 -15.880 1.00 34.88 282 ASP A N 1
ATOM 2158 C CA . ASP A 1 282 ? -36.099 -40.726 -16.503 1.00 34.88 282 ASP A CA 1
ATOM 2159 C C . ASP A 1 282 ? -34.855 -40.551 -17.392 1.00 34.88 282 ASP A C 1
ATOM 2161 O O . ASP A 1 282 ? -34.592 -39.513 -17.997 1.00 34.88 282 ASP A O 1
ATOM 2165 N N . GLU A 1 283 ? -34.081 -41.629 -17.448 1.00 38.25 283 GLU A N 1
ATOM 2166 C CA . GLU A 1 283 ? -32.910 -41.855 -18.289 1.00 38.25 283 GLU A CA 1
ATOM 2167 C C . GLU A 1 283 ? -33.264 -41.947 -19.789 1.00 38.25 283 GLU A C 1
ATOM 2169 O O . GLU A 1 283 ? -34.259 -42.583 -20.141 1.00 38.25 283 GLU A O 1
ATOM 2174 N N . ARG A 1 284 ? -32.366 -41.472 -20.674 1.00 32.56 284 ARG A N 1
ATOM 2175 C CA . ARG A 1 284 ? -31.713 -42.233 -21.780 1.00 32.56 284 ARG A CA 1
ATOM 2176 C C . ARG A 1 284 ? -31.298 -41.363 -22.979 1.00 32.56 284 ARG A C 1
ATOM 2178 O O . ARG A 1 284 ? -32.096 -40.626 -23.537 1.00 32.56 284 ARG A O 1
ATOM 2185 N N . ASN A 1 285 ? -30.042 -41.583 -23.383 1.00 35.78 285 ASN A N 1
ATOM 2186 C CA . ASN A 1 285 ? -29.467 -41.673 -24.736 1.00 35.78 285 ASN A CA 1
ATOM 2187 C C . ASN A 1 285 ? -30.112 -40.917 -25.911 1.00 35.78 285 ASN A C 1
ATOM 2189 O O . ASN A 1 285 ? -31.227 -41.237 -26.311 1.00 35.78 285 ASN A O 1
ATOM 2193 N N . ALA A 1 286 ? -29.284 -40.155 -26.636 1.00 31.72 286 ALA A N 1
ATOM 2194 C CA . ALA A 1 286 ? -29.150 -40.326 -28.086 1.00 31.72 286 ALA A CA 1
ATOM 2195 C C . ALA A 1 286 ? -27.839 -39.720 -28.619 1.00 31.72 286 ALA A C 1
ATOM 2197 O O . ALA A 1 286 ? -27.485 -38.582 -28.318 1.00 31.72 286 ALA A O 1
ATOM 2198 N N . ASP A 1 287 ? -27.175 -40.541 -29.423 1.00 34.94 287 ASP A N 1
ATOM 2199 C CA . ASP A 1 287 ? -25.961 -40.339 -30.198 1.00 34.94 287 ASP A CA 1
ATOM 2200 C C . ASP A 1 287 ? -26.096 -39.369 -31.392 1.00 34.94 287 ASP A C 1
ATOM 2202 O O . ASP A 1 287 ? -27.181 -39.143 -31.926 1.00 34.94 287 ASP A O 1
ATOM 2206 N N . GLU A 1 288 ? -24.916 -38.930 -31.850 1.00 34.50 288 GLU A N 1
ATOM 2207 C CA . GLU A 1 288 ? -24.478 -38.766 -33.250 1.00 34.50 288 GLU A CA 1
ATOM 2208 C C . GLU A 1 288 ? -25.224 -37.831 -34.224 1.00 34.50 288 GLU A C 1
ATOM 2210 O O . GLU A 1 288 ? -26.396 -38.018 -34.556 1.00 34.50 288 GLU A O 1
ATOM 2215 N N . ARG A 1 289 ? -24.427 -36.913 -34.808 1.00 33.62 289 ARG A N 1
ATOM 2216 C CA . ARG A 1 289 ? -24.354 -36.423 -36.215 1.00 33.62 289 ARG A CA 1
ATOM 2217 C C . ARG A 1 289 ? -23.691 -35.030 -36.189 1.00 33.62 289 ARG A C 1
ATOM 2219 O O . ARG A 1 289 ? -23.977 -34.253 -35.294 1.00 33.62 289 ARG A O 1
ATOM 2226 N N . ASN A 1 290 ? -22.823 -34.583 -37.090 1.00 34.91 290 ASN A N 1
ATOM 2227 C CA . ASN A 1 290 ? -22.362 -35.056 -38.388 1.00 34.91 290 ASN A CA 1
ATOM 2228 C C . ASN A 1 290 ? -21.015 -34.377 -38.694 1.00 34.91 290 ASN A C 1
ATOM 2230 O O . ASN A 1 290 ? -20.778 -33.240 -38.286 1.00 34.91 290 ASN A O 1
ATOM 2234 N N . ALA A 1 291 ? -20.182 -35.086 -39.448 1.00 34.47 291 ALA A N 1
ATOM 2235 C CA . ALA A 1 291 ? -18.996 -34.585 -40.124 1.00 34.47 291 ALA A CA 1
ATOM 2236 C C . ALA A 1 291 ? -19.345 -33.907 -41.469 1.00 34.47 291 ALA A C 1
ATOM 2238 O O . ALA A 1 291 ? -20.480 -34.000 -41.935 1.00 34.47 291 ALA A O 1
ATOM 2239 N N . ASP A 1 292 ? -18.299 -33.346 -42.084 1.00 36.06 292 ASP A N 1
ATOM 2240 C CA . ASP A 1 292 ? -18.107 -32.996 -43.503 1.00 36.06 292 ASP A CA 1
ATOM 2241 C C . ASP A 1 292 ? -18.402 -31.563 -43.972 1.00 36.06 292 ASP A C 1
ATOM 2243 O O . ASP A 1 292 ? -19.547 -31.174 -44.146 1.00 36.06 292 ASP A O 1
ATOM 2247 N N . GLU A 1 293 ? -17.317 -30.858 -44.323 1.00 39.16 293 GLU A N 1
ATOM 2248 C CA . GLU A 1 293 ? -17.112 -30.088 -45.571 1.00 39.16 293 GLU A CA 1
ATOM 2249 C C . GLU A 1 293 ? -15.604 -29.738 -45.655 1.00 39.16 293 GLU A C 1
ATOM 2251 O O . GLU A 1 293 ? -15.091 -28.947 -44.874 1.00 39.16 293 GLU A O 1
ATOM 2256 N N . ARG A 1 294 ? -14.769 -30.591 -46.264 1.00 37.16 294 ARG A N 1
ATOM 2257 C CA . ARG A 1 294 ? -14.365 -30.705 -47.685 1.00 37.16 294 ARG A CA 1
ATOM 2258 C C . ARG A 1 294 ? -13.383 -29.643 -48.204 1.00 37.16 294 ARG A C 1
ATOM 2260 O O . ARG A 1 294 ? -13.669 -28.458 -48.281 1.00 37.16 294 ARG A O 1
ATOM 2267 N N . ASN A 1 295 ? -12.249 -30.194 -48.640 1.00 37.34 295 ASN A N 1
ATOM 2268 C CA . ASN A 1 295 ? -11.157 -29.647 -49.437 1.00 37.34 295 ASN A CA 1
ATOM 2269 C C . ASN A 1 295 ? -11.584 -29.062 -50.797 1.00 37.34 295 ASN A C 1
ATOM 2271 O O . ASN A 1 295 ? -12.403 -29.663 -51.491 1.00 37.34 295 ASN A O 1
ATOM 2275 N N . ALA A 1 296 ? -10.885 -28.002 -51.206 1.00 37.44 296 ALA A N 1
ATOM 2276 C CA . ALA A 1 296 ? -10.606 -27.545 -52.576 1.00 37.44 296 ALA A CA 1
ATOM 2277 C C . ALA A 1 296 ? -9.429 -26.543 -52.443 1.00 37.44 296 ALA A C 1
ATOM 2279 O O . ALA A 1 296 ? -9.454 -25.731 -51.525 1.00 37.44 296 ALA A O 1
ATOM 2280 N N . ASP A 1 297 ? -8.325 -26.522 -53.185 1.00 42.28 297 ASP A N 1
ATOM 2281 C CA . ASP A 1 297 ? -7.908 -27.177 -54.418 1.00 42.28 297 ASP A CA 1
ATOM 2282 C C . ASP A 1 297 ? -6.368 -27.262 -54.432 1.00 42.28 297 ASP A C 1
ATOM 2284 O O . ASP A 1 297 ? -5.675 -26.295 -54.113 1.00 42.28 297 ASP A O 1
ATOM 2288 N N . GLU A 1 298 ? -5.830 -28.401 -54.868 1.00 45.03 298 GLU A N 1
ATOM 2289 C CA . GLU A 1 298 ? -4.490 -28.505 -55.450 1.00 45.03 298 GLU A CA 1
ATOM 2290 C C . GLU A 1 298 ? -4.661 -28.758 -56.953 1.00 45.03 298 GLU A C 1
ATOM 2292 O O . GLU A 1 298 ? -5.364 -29.703 -57.317 1.00 45.03 298 GLU A O 1
ATOM 2297 N N . ARG A 1 299 ? -3.968 -27.990 -57.811 1.00 40.97 299 ARG A N 1
ATOM 2298 C CA . ARG A 1 299 ? -3.006 -28.484 -58.828 1.00 40.97 299 ARG A CA 1
ATOM 2299 C C . ARG A 1 299 ? -2.783 -27.534 -60.011 1.00 40.97 299 ARG A C 1
ATOM 2301 O O . ARG A 1 299 ? -3.692 -26.852 -60.468 1.00 40.97 299 ARG A O 1
ATOM 2308 N N . ASN A 1 300 ? -1.570 -27.702 -60.549 1.00 38.84 300 ASN A N 1
ATOM 2309 C CA . ASN A 1 300 ? -1.002 -27.294 -61.840 1.00 38.84 300 ASN A CA 1
ATOM 2310 C C . ASN A 1 300 ? -0.370 -25.885 -61.847 1.00 38.84 300 ASN A C 1
ATOM 2312 O O . ASN A 1 300 ? -0.965 -24.930 -61.375 1.00 38.84 300 ASN A O 1
ATOM 2316 N N . GLU A 1 301 ? 0.854 -25.670 -62.336 1.00 44.66 301 GLU A N 1
ATOM 2317 C CA . GLU A 1 301 ? 1.600 -26.428 -63.342 1.00 44.66 301 GLU A CA 1
ATOM 2318 C C . GLU A 1 301 ? 3.104 -26.105 -63.297 1.00 44.66 301 GLU A C 1
ATOM 2320 O O . GLU A 1 301 ? 3.527 -25.013 -62.916 1.00 44.66 301 GLU A O 1
ATOM 2325 N N . ASP A 1 302 ? 3.881 -27.105 -63.702 1.00 48.12 302 ASP A N 1
ATOM 2326 C CA . ASP A 1 302 ? 5.326 -27.123 -63.902 1.00 48.12 302 ASP A CA 1
ATOM 2327 C C . ASP A 1 302 ? 5.692 -26.429 -65.232 1.00 48.12 302 ASP A C 1
ATOM 2329 O O . ASP A 1 302 ? 4.973 -26.557 -66.225 1.00 48.12 302 ASP A O 1
ATOM 2333 N N . GLY A 1 303 ? 6.803 -25.688 -65.275 1.00 43.25 303 GLY A N 1
ATOM 2334 C CA . GLY A 1 303 ? 7.157 -24.862 -66.435 1.00 43.25 303 GLY A CA 1
ATOM 2335 C C . GLY A 1 303 ? 8.520 -24.176 -66.336 1.00 43.25 303 GLY A C 1
ATOM 2336 O O . GLY A 1 303 ? 8.624 -22.982 -66.073 1.00 43.25 303 GLY A O 1
ATOM 2337 N N . THR A 1 304 ? 9.576 -24.942 -66.591 1.00 51.59 304 THR A N 1
ATOM 2338 C CA . THR A 1 304 ? 10.982 -24.526 -66.749 1.00 51.59 304 THR A CA 1
ATOM 2339 C C . THR A 1 304 ? 11.236 -23.449 -67.820 1.00 51.59 304 THR A C 1
ATOM 2341 O O . THR A 1 304 ? 10.735 -23.592 -68.937 1.00 51.59 304 THR A O 1
ATOM 2344 N N . LYS A 1 305 ? 12.127 -22.480 -67.523 1.00 38.84 305 LYS A N 1
ATOM 2345 C CA . LYS A 1 305 ? 13.240 -21.919 -68.354 1.00 38.84 305 LYS A CA 1
ATOM 2346 C C . LYS A 1 305 ? 13.813 -20.670 -67.650 1.00 38.84 305 LYS A C 1
ATOM 2348 O O . LYS A 1 305 ? 13.059 -19.785 -67.279 1.00 38.84 305 LYS A O 1
ATOM 2353 N N . ALA A 1 306 ? 15.065 -20.700 -67.191 1.00 42.88 306 ALA A N 1
ATOM 2354 C CA . ALA A 1 306 ? 16.287 -20.307 -67.911 1.00 42.88 306 ALA A CA 1
ATOM 2355 C C . ALA A 1 306 ? 16.396 -18.789 -68.184 1.00 42.88 306 ALA A C 1
ATOM 2357 O O . ALA A 1 306 ? 15.570 -18.219 -68.887 1.00 42.88 306 ALA A O 1
ATOM 2358 N N . ASP A 1 307 ? 17.473 -18.215 -67.638 1.00 47.16 307 ASP A N 1
ATOM 2359 C CA . ASP A 1 307 ? 18.154 -16.965 -68.000 1.00 47.16 307 ASP A CA 1
ATOM 2360 C C . ASP A 1 307 ? 17.419 -15.624 -67.838 1.00 47.16 307 ASP A C 1
ATOM 2362 O O . ASP A 1 307 ? 16.752 -15.132 -68.743 1.00 47.16 307 ASP A O 1
ATOM 2366 N N . ALA A 1 308 ? 17.687 -14.958 -66.708 1.00 45.78 308 ALA A N 1
ATOM 2367 C CA . ALA A 1 308 ? 17.851 -13.502 -66.640 1.00 45.78 308 ALA A CA 1
ATOM 2368 C C . ALA A 1 308 ? 18.604 -13.127 -65.352 1.00 45.78 308 ALA A C 1
ATOM 2370 O O . ALA A 1 308 ? 18.028 -12.824 -64.306 1.00 45.78 308 ALA A O 1
ATOM 2371 N N . ASP A 1 309 ? 19.925 -13.185 -65.460 1.00 53.34 309 ASP A N 1
ATOM 2372 C CA . ASP A 1 309 ? 20.879 -12.499 -64.602 1.00 53.34 309 ASP A CA 1
ATOM 2373 C C . ASP A 1 309 ? 20.724 -10.982 -64.832 1.00 53.34 309 ASP A C 1
ATOM 2375 O O . ASP A 1 309 ? 21.275 -10.434 -65.784 1.00 53.34 309 ASP A O 1
ATOM 2379 N N . ASP A 1 310 ? 19.897 -10.301 -64.028 1.00 45.53 310 ASP A N 1
ATOM 2380 C CA . ASP A 1 310 ? 19.876 -8.834 -64.007 1.00 45.53 310 ASP A CA 1
ATOM 2381 C C . ASP A 1 310 ? 19.455 -8.267 -62.636 1.00 45.53 310 ASP A C 1
ATOM 2383 O O . ASP A 1 310 ? 18.290 -8.235 -62.235 1.00 45.53 310 ASP A O 1
ATOM 2387 N N . ARG A 1 311 ? 20.469 -7.823 -61.887 1.00 49.81 311 ARG A N 1
ATOM 2388 C CA . ARG A 1 311 ? 20.451 -6.685 -60.950 1.00 49.81 311 ARG A CA 1
ATOM 2389 C C . ARG A 1 311 ? 19.147 -6.422 -60.178 1.00 49.81 311 ARG A C 1
ATOM 2391 O O . ARG A 1 311 ? 18.563 -5.340 -60.271 1.00 49.81 311 ARG A O 1
ATOM 2398 N N . LYS A 1 312 ? 18.819 -7.271 -59.202 1.00 46.59 312 LYS A N 1
ATOM 2399 C CA . LYS A 1 312 ? 18.147 -6.770 -57.989 1.00 46.59 312 LYS A CA 1
ATOM 2400 C C . LYS A 1 312 ? 19.193 -6.155 -57.065 1.00 46.59 312 LYS A C 1
ATOM 2402 O O . LYS A 1 312 ? 19.686 -6.790 -56.139 1.00 46.59 312 LYS A O 1
ATOM 2407 N N . LYS A 1 313 ? 19.530 -4.884 -57.331 1.00 50.03 313 LYS A N 1
ATOM 2408 C CA . LYS A 1 313 ? 20.107 -3.991 -56.316 1.00 50.03 313 LYS A CA 1
ATOM 2409 C C . LYS A 1 313 ? 19.252 -4.142 -55.064 1.00 50.03 313 LYS A C 1
ATOM 2411 O O . LYS A 1 313 ? 18.069 -3.801 -55.095 1.00 50.03 313 LYS A O 1
ATOM 2416 N N . GLY A 1 314 ? 19.846 -4.669 -53.998 1.00 48.34 314 GLY A N 1
ATOM 2417 C CA . GLY A 1 314 ? 19.235 -4.696 -52.684 1.00 48.34 314 GLY A CA 1
ATOM 2418 C C . GLY A 1 314 ? 18.792 -3.284 -52.331 1.00 48.34 314 GLY A C 1
ATOM 2419 O O . GLY A 1 314 ? 19.609 -2.444 -51.958 1.00 48.34 314 GLY A O 1
ATOM 2420 N N . LYS A 1 315 ? 17.486 -3.022 -52.447 1.00 49.16 315 LYS A N 1
ATOM 2421 C CA . LYS A 1 315 ? 16.819 -2.057 -51.585 1.00 49.16 315 LYS A CA 1
ATOM 2422 C C . LYS A 1 315 ? 16.983 -2.645 -50.192 1.00 49.16 315 LYS A C 1
ATOM 2424 O O . LYS A 1 315 ? 16.143 -3.403 -49.725 1.00 49.16 315 LYS A O 1
ATOM 2429 N N . SER A 1 316 ? 18.130 -2.349 -49.584 1.00 49.84 316 SER A N 1
ATOM 2430 C CA . SER A 1 316 ? 18.228 -2.185 -48.148 1.00 49.84 316 SER A CA 1
ATOM 2431 C C . SER A 1 316 ? 17.034 -1.311 -47.801 1.00 49.84 316 SER A C 1
ATOM 2433 O O . SER A 1 316 ? 17.015 -0.115 -48.103 1.00 49.84 316 SER A O 1
ATOM 2435 N N . SER A 1 317 ? 15.960 -1.940 -47.324 1.00 46.41 317 SER A N 1
ATOM 2436 C CA . SER A 1 317 ? 14.933 -1.250 -46.576 1.00 46.41 317 SER A CA 1
ATOM 2437 C C . SER A 1 317 ? 15.657 -0.792 -45.324 1.00 46.41 317 SER A C 1
ATOM 2439 O O . SER A 1 317 ? 15.637 -1.481 -44.306 1.00 46.41 317 SER A O 1
ATOM 2441 N N . GLY A 1 318 ? 16.404 0.307 -45.451 1.00 48.03 318 GLY A N 1
ATOM 2442 C CA . GLY A 1 318 ? 16.846 1.082 -44.320 1.00 48.03 318 GLY A CA 1
ATOM 2443 C C . GLY A 1 318 ? 15.557 1.415 -43.611 1.00 48.03 318 GLY A C 1
ATOM 2444 O O . GLY A 1 318 ? 14.799 2.264 -44.074 1.00 48.03 318 GLY A O 1
ATOM 2445 N N . SER A 1 319 ? 15.233 0.621 -42.594 1.00 51.31 319 SER A N 1
ATOM 2446 C CA . SER A 1 319 ? 14.195 0.960 -41.654 1.00 51.31 319 SER A CA 1
ATOM 2447 C C . SER A 1 319 ? 14.655 2.298 -41.120 1.00 51.31 319 SER A C 1
ATOM 2449 O O . SER A 1 319 ? 15.638 2.332 -40.380 1.00 51.31 319 SER A O 1
ATOM 2451 N N . GLU A 1 320 ? 14.051 3.382 -41.606 1.00 56.69 320 GLU A N 1
ATOM 2452 C CA . GLU A 1 320 ? 14.222 4.697 -41.014 1.00 56.69 320 GLU A CA 1
ATOM 2453 C C . GLU A 1 320 ? 13.932 4.489 -39.537 1.00 56.69 320 GLU A C 1
ATOM 2455 O O . GLU A 1 320 ? 12.797 4.204 -39.136 1.00 56.69 320 GLU A O 1
ATOM 2460 N N . GLU A 1 321 ? 15.002 4.470 -38.748 1.00 60.88 321 GLU A N 1
ATOM 2461 C CA . GLU A 1 321 ? 14.927 4.401 -37.308 1.00 60.88 321 GLU A CA 1
ATOM 2462 C C . GLU A 1 321 ? 14.276 5.716 -36.921 1.00 60.88 321 GLU A C 1
ATOM 2464 O O . GLU A 1 321 ? 14.906 6.766 -36.907 1.00 60.88 321 GLU A O 1
ATOM 2469 N N . LYS A 1 322 ? 12.949 5.677 -36.795 1.00 71.75 322 LYS A N 1
ATOM 2470 C CA . LYS A 1 322 ? 12.168 6.862 -36.499 1.00 71.75 322 LYS A CA 1
ATOM 2471 C C . LYS A 1 322 ? 12.626 7.344 -35.133 1.00 71.75 322 LYS A C 1
ATOM 2473 O O . LYS A 1 322 ? 12.395 6.645 -34.144 1.00 71.75 322 LYS A O 1
ATOM 2478 N N . ASP A 1 323 ? 13.272 8.504 -35.110 1.00 80.69 323 ASP A N 1
ATOM 2479 C CA . ASP A 1 323 ? 13.731 9.130 -33.879 1.00 80.69 323 ASP A CA 1
ATOM 2480 C C . ASP A 1 323 ? 12.561 9.214 -32.895 1.00 80.69 323 ASP A C 1
ATOM 2482 O O . ASP A 1 323 ? 11.491 9.754 -33.201 1.00 80.69 323 ASP A O 1
ATOM 2486 N N . ILE A 1 324 ? 12.754 8.609 -31.723 1.00 83.31 324 ILE A N 1
ATOM 2487 C CA . ILE A 1 324 ? 11.782 8.648 -30.636 1.00 83.31 324 ILE A CA 1
ATOM 2488 C C . ILE A 1 324 ? 11.670 10.101 -30.200 1.00 83.31 324 ILE A C 1
ATOM 2490 O O . ILE A 1 324 ? 12.661 10.726 -29.819 1.00 83.31 324 ILE A O 1
ATOM 2494 N N . THR A 1 325 ? 10.461 10.651 -30.248 1.00 88.62 325 THR A N 1
ATOM 2495 C CA . THR A 1 325 ? 10.263 12.030 -29.804 1.00 88.62 325 THR A CA 1
ATOM 2496 C C . THR A 1 325 ? 10.483 12.127 -28.292 1.00 88.62 325 THR A C 1
ATOM 2498 O O . THR A 1 325 ? 10.139 11.209 -27.543 1.00 88.62 325 THR A O 1
ATOM 2501 N N . GLN A 1 326 ? 10.990 13.265 -27.806 1.00 86.31 326 GLN A N 1
ATOM 2502 C CA . GLN A 1 326 ? 11.130 13.507 -26.360 1.00 86.31 326 GLN A CA 1
ATOM 2503 C C . GLN A 1 326 ? 9.800 13.305 -25.612 1.00 86.31 326 GLN A C 1
ATOM 2505 O O . GLN A 1 326 ? 9.775 12.810 -24.486 1.00 86.31 326 GLN A O 1
ATOM 2510 N N . TYR A 1 327 ? 8.680 13.635 -26.260 1.00 86.38 327 TYR A N 1
ATOM 2511 C CA . TYR A 1 327 ? 7.338 13.406 -25.733 1.00 86.38 327 TYR A CA 1
ATOM 2512 C C . TYR A 1 327 ? 7.020 11.913 -25.539 1.00 86.38 327 TYR A C 1
ATOM 2514 O O . TYR A 1 327 ? 6.579 11.513 -24.459 1.00 86.38 327 TYR A O 1
ATOM 2522 N N . GLU A 1 328 ? 7.270 11.075 -26.552 1.00 87.12 328 GLU A N 1
ATOM 2523 C CA . GLU A 1 328 ? 7.078 9.620 -26.457 1.00 87.12 328 GLU A CA 1
ATOM 2524 C C . GLU A 1 328 ? 7.982 9.009 -25.382 1.00 87.12 328 GLU A C 1
ATOM 2526 O O . GLU A 1 328 ? 7.523 8.167 -24.607 1.00 87.12 328 GLU A O 1
ATOM 2531 N N . ALA A 1 329 ? 9.231 9.473 -25.276 1.00 86.50 329 ALA A N 1
ATOM 2532 C CA . ALA A 1 329 ? 10.157 9.020 -24.243 1.00 86.50 329 ALA A CA 1
ATOM 2533 C C . ALA A 1 329 ? 9.663 9.361 -22.829 1.00 86.50 329 ALA A C 1
ATOM 2535 O O . ALA A 1 329 ? 9.635 8.492 -21.958 1.00 86.50 329 ALA A O 1
ATOM 2536 N N . ARG A 1 330 ? 9.183 10.591 -22.596 1.00 84.81 330 ARG A N 1
ATOM 2537 C CA . ARG A 1 330 ? 8.609 11.003 -21.300 1.00 84.81 330 ARG A CA 1
ATOM 2538 C C . ARG A 1 330 ? 7.377 10.178 -20.924 1.00 84.81 330 ARG A C 1
ATOM 2540 O O . ARG A 1 330 ? 7.254 9.737 -19.781 1.00 84.81 330 ARG A O 1
ATOM 2547 N N . LYS A 1 331 ? 6.477 9.925 -21.879 1.00 86.56 331 LYS A N 1
ATOM 2548 C CA . LYS A 1 331 ? 5.283 9.092 -21.659 1.00 86.56 331 LYS A CA 1
ATOM 2549 C C . LYS A 1 331 ? 5.638 7.634 -21.366 1.00 86.56 331 LYS A C 1
ATOM 2551 O O . LYS A 1 331 ? 5.035 7.038 -20.474 1.00 86.56 331 LYS A O 1
ATOM 2556 N N . PHE A 1 332 ? 6.636 7.082 -22.051 1.00 88.81 332 PHE A N 1
ATOM 2557 C CA . PHE A 1 332 ? 7.137 5.749 -21.737 1.00 88.81 332 PHE A CA 1
ATOM 2558 C C . PHE A 1 332 ? 7.791 5.692 -20.354 1.00 88.81 332 PHE A C 1
ATOM 2560 O O . PHE A 1 332 ? 7.493 4.785 -19.586 1.00 88.81 332 PHE A O 1
ATOM 2567 N N . ASN A 1 333 ? 8.626 6.673 -19.998 1.00 86.75 333 ASN A N 1
ATOM 2568 C CA . ASN A 1 333 ? 9.258 6.739 -18.678 1.00 86.75 333 ASN A CA 1
ATOM 2569 C C . ASN A 1 333 ? 8.221 6.800 -17.555 1.00 86.75 333 ASN A C 1
ATOM 2571 O O . ASN A 1 333 ? 8.378 6.125 -16.545 1.00 86.75 333 ASN A O 1
ATOM 2575 N N . SER A 1 334 ? 7.137 7.554 -17.752 1.00 86.19 334 SER A N 1
ATOM 2576 C CA . SER A 1 334 ? 5.998 7.579 -16.831 1.00 86.19 334 SER A CA 1
ATOM 2577 C C . SER A 1 334 ? 5.373 6.199 -16.652 1.00 86.19 334 SER A C 1
ATOM 2579 O O . SER A 1 334 ? 5.207 5.750 -15.521 1.00 86.19 334 SER A O 1
ATOM 2581 N N . PHE A 1 335 ? 5.071 5.508 -17.754 1.00 89.69 335 PHE A N 1
ATOM 2582 C CA . PHE A 1 335 ? 4.553 4.141 -17.722 1.00 89.69 335 PHE A CA 1
ATOM 2583 C C . PHE A 1 335 ? 5.512 3.184 -16.999 1.00 89.69 335 PHE A C 1
ATOM 2585 O O . PHE A 1 335 ? 5.094 2.402 -16.147 1.00 89.69 335 PHE A O 1
ATOM 2592 N N . PHE A 1 336 ? 6.800 3.271 -17.319 1.00 88.94 336 PHE A N 1
ATOM 2593 C CA . PHE A 1 336 ? 7.835 2.416 -16.764 1.00 88.94 336 PHE A CA 1
ATOM 2594 C C . PHE A 1 336 ? 8.012 2.636 -15.256 1.00 88.94 336 PHE A C 1
ATOM 2596 O O . PHE A 1 336 ? 8.001 1.674 -14.495 1.00 88.94 336 PHE A O 1
ATOM 2603 N N . LEU A 1 337 ? 8.109 3.890 -14.803 1.00 88.75 337 LEU A N 1
ATOM 2604 C CA . LEU A 1 337 ? 8.209 4.222 -13.379 1.00 88.75 337 LEU A CA 1
ATOM 2605 C C . LEU A 1 337 ? 6.949 3.824 -12.612 1.00 88.75 337 LEU A C 1
ATOM 2607 O O . LEU A 1 337 ? 7.060 3.352 -11.484 1.00 88.75 337 LEU A O 1
ATOM 2611 N N . ALA A 1 338 ? 5.769 3.949 -13.226 1.00 89.69 338 ALA A N 1
ATOM 2612 C CA . ALA A 1 338 ? 4.537 3.446 -12.635 1.00 89.69 338 ALA A CA 1
ATOM 2613 C C . ALA A 1 338 ? 4.604 1.922 -12.447 1.00 89.69 338 ALA A C 1
ATOM 2615 O O . ALA A 1 338 ? 4.325 1.441 -11.359 1.00 89.69 338 ALA A O 1
ATOM 2616 N N . ALA A 1 339 ? 5.056 1.162 -13.450 1.00 90.38 339 ALA A N 1
ATOM 2617 C CA . ALA A 1 339 ? 5.225 -0.289 -13.324 1.00 90.38 339 ALA A CA 1
ATOM 2618 C C . ALA A 1 339 ? 6.252 -0.680 -12.247 1.00 90.38 339 ALA A C 1
ATOM 2620 O O . ALA A 1 339 ? 6.036 -1.630 -11.499 1.00 90.38 339 ALA A O 1
ATOM 2621 N N . VAL A 1 340 ? 7.352 0.068 -12.128 1.00 89.62 340 VAL A N 1
ATOM 2622 C CA . VAL A 1 340 ? 8.334 -0.133 -11.053 1.00 89.62 340 VAL A CA 1
ATOM 2623 C C . VAL A 1 340 ? 7.709 0.130 -9.680 1.00 89.62 340 VAL A C 1
ATOM 2625 O O . VAL A 1 340 ? 7.892 -0.680 -8.773 1.00 89.62 340 VAL A O 1
ATOM 2628 N N . SER A 1 341 ? 6.921 1.202 -9.547 1.00 93.38 341 SER A N 1
ATOM 2629 C CA . SER A 1 341 ? 6.186 1.525 -8.320 1.00 93.38 341 SER A CA 1
ATOM 2630 C C . SER A 1 341 ? 5.190 0.426 -7.932 1.00 93.38 341 SER A C 1
ATOM 2632 O O . SER A 1 341 ? 5.152 0.039 -6.767 1.00 93.38 341 SER A O 1
ATOM 2634 N N . GLU A 1 342 ? 4.441 -0.132 -8.890 1.00 93.88 342 GLU A N 1
ATOM 2635 C CA . GLU A 1 342 ? 3.551 -1.286 -8.665 1.00 93.88 342 GLU A CA 1
ATOM 2636 C C . GLU A 1 342 ? 4.328 -2.496 -8.131 1.00 93.88 342 GLU A C 1
ATOM 2638 O O . GLU A 1 342 ? 3.956 -3.080 -7.117 1.00 93.88 342 GLU A O 1
ATOM 2643 N N . GLY A 1 343 ? 5.455 -2.846 -8.761 1.00 92.56 343 GLY A N 1
ATOM 2644 C CA . GLY A 1 343 ? 6.263 -3.991 -8.333 1.00 92.56 343 GLY A CA 1
ATOM 2645 C C . GLY A 1 343 ? 6.906 -3.816 -6.961 1.00 92.56 343 GLY A C 1
ATOM 2646 O O . GLY A 1 343 ? 6.972 -4.754 -6.169 1.00 92.56 343 GLY A O 1
ATOM 2647 N N . GLN A 1 344 ? 7.355 -2.602 -6.646 1.00 93.50 344 GLN A N 1
ATOM 2648 C CA . GLN A 1 344 ? 7.816 -2.247 -5.305 1.00 93.50 344 GLN A CA 1
ATOM 2649 C C . GLN A 1 344 ? 6.706 -2.341 -4.269 1.00 93.50 344 GLN A C 1
ATOM 2651 O O . GLN A 1 344 ? 6.951 -2.837 -3.170 1.00 93.50 344 GLN A O 1
ATOM 2656 N N . SER A 1 345 ? 5.499 -1.928 -4.630 1.00 95.44 345 SER A N 1
ATOM 2657 C CA . SER A 1 345 ? 4.349 -1.964 -3.735 1.00 95.44 345 SER A CA 1
ATOM 2658 C C . SER A 1 345 ? 3.872 -3.392 -3.478 1.00 95.44 345 SER A C 1
ATOM 2660 O O . SER A 1 345 ? 3.657 -3.761 -2.326 1.00 95.44 345 SER A O 1
ATOM 2662 N N . ASP A 1 346 ? 3.830 -4.242 -4.508 1.00 95.19 346 ASP A N 1
ATOM 2663 C CA . ASP A 1 346 ? 3.583 -5.688 -4.384 1.00 95.19 346 ASP A CA 1
ATOM 2664 C C . ASP A 1 346 ? 4.622 -6.372 -3.482 1.00 95.19 346 ASP A C 1
ATOM 2666 O O . ASP A 1 346 ? 4.286 -7.179 -2.616 1.00 95.19 346 ASP A O 1
ATOM 2670 N N . PHE A 1 347 ? 5.900 -6.026 -3.637 1.00 94.25 347 PHE A N 1
ATOM 2671 C CA . PHE A 1 347 ? 6.961 -6.593 -2.808 1.00 94.25 347 PHE A CA 1
ATOM 2672 C C . PHE A 1 347 ? 6.914 -6.111 -1.361 1.00 94.25 347 PHE A C 1
ATOM 2674 O O . PHE A 1 347 ? 7.118 -6.905 -0.447 1.00 94.25 347 PHE A O 1
ATOM 2681 N N . PHE A 1 348 ? 6.612 -4.835 -1.129 1.00 94.62 348 PHE A N 1
ATOM 2682 C CA . PHE A 1 348 ? 6.431 -4.304 0.220 1.00 94.62 348 PHE A CA 1
ATOM 2683 C C . PHE A 1 348 ? 5.214 -4.934 0.915 1.00 94.62 348 PHE A C 1
ATOM 2685 O O . PHE A 1 348 ? 5.295 -5.296 2.089 1.00 94.62 348 PHE A O 1
ATOM 2692 N N . ALA A 1 349 ? 4.120 -5.148 0.180 1.00 95.12 349 ALA A N 1
ATOM 2693 C CA . ALA A 1 349 ? 2.953 -5.886 0.655 1.00 95.12 349 ALA A CA 1
ATOM 2694 C C . ALA A 1 349 ? 3.300 -7.328 1.054 1.00 95.12 349 ALA A C 1
ATOM 2696 O O . ALA A 1 349 ? 2.856 -7.805 2.103 1.00 95.12 349 ALA A O 1
ATOM 2697 N N . TRP A 1 350 ? 4.151 -8.000 0.273 1.00 93.50 350 TRP A N 1
ATOM 2698 C CA . TRP A 1 350 ? 4.685 -9.313 0.628 1.00 93.50 350 TRP A CA 1
ATOM 2699 C C . TRP A 1 350 ? 5.603 -9.264 1.860 1.00 93.50 350 TRP A C 1
ATOM 2701 O O . TRP A 1 350 ? 5.438 -10.082 2.755 1.00 93.50 350 TRP A O 1
ATOM 2711 N N . ILE A 1 351 ? 6.510 -8.286 1.983 1.00 91.31 351 ILE A N 1
ATOM 2712 C CA . ILE A 1 351 ? 7.339 -8.111 3.196 1.00 91.31 351 ILE A CA 1
ATOM 2713 C C . ILE A 1 351 ? 6.446 -7.985 4.440 1.00 91.31 351 ILE A C 1
ATOM 2715 O O . ILE A 1 351 ? 6.752 -8.560 5.488 1.00 91.31 351 ILE A O 1
ATOM 2719 N N . TYR A 1 352 ? 5.348 -7.237 4.319 1.00 92.38 352 TYR A N 1
ATOM 2720 C CA . TYR A 1 352 ? 4.406 -6.997 5.404 1.00 92.38 352 TYR A CA 1
ATOM 2721 C C . TYR A 1 352 ? 3.592 -8.242 5.788 1.00 92.38 352 TYR A C 1
ATOM 2723 O O . TYR A 1 352 ? 3.475 -8.554 6.972 1.00 92.38 352 TYR A O 1
ATOM 2731 N N . SER A 1 353 ? 3.018 -8.936 4.804 1.00 91.94 353 SER A N 1
ATOM 2732 C CA . SER A 1 353 ? 2.030 -10.005 5.031 1.00 91.94 353 SER A CA 1
ATOM 2733 C C . SER A 1 353 ? 2.587 -11.421 4.943 1.00 91.94 353 SER A C 1
ATOM 2735 O O . SER A 1 353 ? 2.002 -12.340 5.504 1.00 91.94 353 SER A O 1
ATOM 2737 N N . GLN A 1 354 ? 3.697 -11.601 4.227 1.00 89.19 354 GLN A N 1
ATOM 2738 C CA . GLN A 1 354 ? 4.246 -12.894 3.811 1.00 89.19 354 GLN A CA 1
ATOM 2739 C C . GLN A 1 354 ? 3.278 -13.743 2.960 1.00 89.19 354 GLN A C 1
ATOM 2741 O O . GLN A 1 354 ? 3.523 -14.929 2.745 1.00 89.19 354 GLN A O 1
ATOM 2746 N N . ASP A 1 355 ? 2.210 -13.144 2.423 1.00 90.12 355 ASP A N 1
ATOM 2747 C CA . ASP A 1 355 ? 1.228 -13.806 1.562 1.00 90.12 355 ASP A CA 1
ATOM 2748 C C . ASP A 1 355 ? 1.511 -13.458 0.093 1.00 90.12 355 ASP A C 1
ATOM 2750 O O . ASP A 1 355 ? 1.440 -12.302 -0.315 1.00 90.12 355 ASP A O 1
ATOM 2754 N N . THR A 1 356 ? 1.847 -14.452 -0.731 1.00 92.44 356 THR A N 1
ATOM 2755 C CA . THR A 1 356 ? 2.086 -14.243 -2.168 1.00 92.44 356 THR A CA 1
ATOM 2756 C C . THR A 1 356 ? 0.806 -14.071 -2.982 1.00 92.44 356 THR A C 1
ATOM 2758 O O . THR A 1 356 ? 0.861 -13.594 -4.115 1.00 92.44 356 THR A O 1
ATOM 2761 N N . ARG A 1 357 ? -0.345 -14.445 -2.420 1.00 91.56 357 ARG A N 1
ATOM 2762 C CA . ARG A 1 357 ? -1.675 -14.373 -3.039 1.00 91.56 357 ARG A CA 1
ATOM 2763 C C . ARG A 1 357 ? -2.557 -13.354 -2.319 1.00 91.56 357 ARG A C 1
ATOM 2765 O O . ARG A 1 357 ? -3.783 -13.432 -2.385 1.00 91.56 357 ARG A O 1
ATOM 2772 N N . PHE A 1 358 ? -1.944 -12.367 -1.662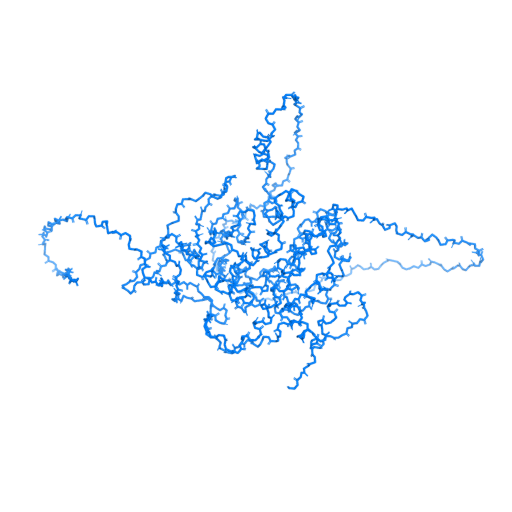 1.00 92.06 358 PHE A N 1
ATOM 2773 C CA . PHE A 1 358 ? -2.646 -11.422 -0.796 1.00 92.06 358 PHE A CA 1
ATOM 2774 C C . PHE A 1 358 ? -3.808 -10.693 -1.489 1.00 92.06 358 PHE A C 1
ATOM 2776 O O . PHE A 1 358 ? -4.818 -10.412 -0.854 1.00 92.06 358 PHE A O 1
ATOM 2783 N N . ILE A 1 359 ? -3.717 -10.428 -2.795 1.00 91.06 359 ILE A N 1
ATOM 2784 C CA . ILE A 1 359 ? -4.780 -9.760 -3.567 1.00 91.06 359 ILE A CA 1
ATOM 2785 C C . ILE A 1 359 ? -6.012 -10.651 -3.729 1.00 91.06 359 ILE A C 1
ATOM 2787 O O . ILE A 1 359 ? -7.147 -10.173 -3.663 1.00 91.06 359 ILE A O 1
ATOM 2791 N N . GLU A 1 360 ? -5.805 -11.955 -3.902 1.00 90.38 360 GLU A N 1
ATOM 2792 C CA . GLU A 1 360 ? -6.888 -12.926 -4.068 1.00 90.38 360 GLU A CA 1
ATOM 2793 C C . GLU A 1 360 ? -7.764 -13.015 -2.814 1.00 90.38 360 GLU A C 1
ATOM 2795 O O . GLU A 1 360 ? -8.955 -13.294 -2.918 1.00 90.38 360 GLU A O 1
ATOM 2800 N N . ARG A 1 361 ? -7.215 -12.688 -1.635 1.00 88.12 361 ARG A N 1
ATOM 2801 C CA . ARG A 1 361 ? -7.965 -12.650 -0.367 1.00 88.12 361 ARG A CA 1
ATOM 2802 C C . ARG A 1 361 ? -9.106 -11.631 -0.373 1.00 88.12 361 ARG A C 1
ATOM 2804 O O . ARG A 1 361 ? -10.091 -11.829 0.330 1.00 88.12 361 ARG A O 1
ATOM 2811 N N . SER A 1 362 ? -8.983 -10.561 -1.158 1.00 88.31 362 SER A N 1
ATOM 2812 C CA . SER A 1 362 ? -10.007 -9.513 -1.253 1.00 88.31 362 SER A CA 1
ATOM 2813 C C . SER A 1 362 ? -10.776 -9.528 -2.565 1.00 88.31 362 SER A C 1
ATOM 2815 O O . SER A 1 362 ? -11.965 -9.231 -2.578 1.00 88.31 362 SER A O 1
ATOM 2817 N N . LEU A 1 363 ? -10.122 -9.862 -3.678 1.00 87.12 363 LEU A N 1
ATOM 2818 C CA . LEU A 1 363 ? -10.768 -9.850 -4.993 1.00 87.12 363 LEU A CA 1
ATOM 2819 C C . LEU A 1 363 ? -11.323 -11.222 -5.407 1.00 87.12 363 LEU A C 1
ATOM 2821 O O . LEU A 1 363 ? -11.977 -11.329 -6.443 1.00 87.12 363 LEU A O 1
ATOM 2825 N N . GLY A 1 364 ? -11.084 -12.272 -4.618 1.00 86.00 364 GLY A N 1
ATOM 2826 C CA . GLY A 1 364 ? -11.484 -13.637 -4.944 1.00 86.00 364 GLY A CA 1
ATOM 2827 C C . GLY A 1 364 ? -10.773 -14.173 -6.190 1.00 86.00 364 GLY A C 1
ATOM 2828 O O . GLY A 1 364 ? -9.658 -13.765 -6.524 1.00 86.00 364 GLY A O 1
ATOM 2829 N N . ASP A 1 365 ? -11.439 -15.083 -6.904 1.00 81.12 365 ASP A N 1
ATOM 2830 C CA . ASP A 1 365 ? -10.885 -15.824 -8.049 1.00 81.12 365 ASP A CA 1
ATOM 2831 C C . ASP A 1 365 ? -10.917 -15.053 -9.387 1.00 81.12 365 ASP A C 1
ATOM 2833 O O . ASP A 1 365 ? -11.001 -15.643 -10.468 1.00 81.12 365 ASP A O 1
ATOM 2837 N N . VAL A 1 366 ? -10.882 -13.719 -9.351 1.00 80.06 366 VAL A N 1
ATOM 2838 C CA . VAL A 1 366 ? -10.857 -12.908 -10.577 1.00 80.06 366 VAL A CA 1
ATOM 2839 C C . VAL A 1 366 ? -9.525 -13.067 -11.317 1.00 80.06 366 VAL A C 1
ATOM 2841 O O . VAL A 1 366 ? -8.462 -13.201 -10.723 1.00 80.06 366 VAL A O 1
ATOM 2844 N N . LEU A 1 367 ? -9.547 -13.020 -12.652 1.00 71.94 367 LEU A N 1
ATOM 2845 C CA . LEU A 1 367 ? -8.340 -13.213 -13.477 1.00 71.94 367 LEU A CA 1
ATOM 2846 C C . LEU A 1 367 ? -7.174 -12.287 -13.095 1.00 71.94 367 LEU A C 1
ATOM 2848 O O . LEU A 1 367 ? -6.011 -12.670 -13.214 1.00 71.94 367 LEU A O 1
ATOM 2852 N N . GLU A 1 368 ? -7.486 -11.075 -12.643 1.00 74.25 368 GLU A N 1
ATOM 2853 C CA . GLU A 1 368 ? -6.493 -10.099 -12.199 1.00 74.25 368 GLU A CA 1
ATOM 2854 C C . GLU A 1 368 ? -5.748 -10.548 -10.939 1.00 74.25 368 GLU A C 1
ATOM 2856 O O . GLU A 1 368 ? -4.532 -10.380 -10.856 1.00 74.25 368 GLU A O 1
ATOM 2861 N N . SER A 1 369 ? -6.443 -11.186 -9.997 1.00 76.06 369 SER A N 1
ATOM 2862 C CA . SER A 1 369 ? -5.848 -11.642 -8.745 1.00 76.06 369 SER A CA 1
ATOM 2863 C C . SER A 1 369 ? -4.853 -12.781 -9.013 1.00 76.06 369 SER A C 1
ATOM 2865 O O . SER A 1 369 ? -3.694 -12.698 -8.606 1.00 76.06 369 SER A O 1
ATOM 2867 N N . LYS A 1 370 ? -5.227 -13.736 -9.878 1.00 79.00 370 LYS A N 1
ATOM 2868 C CA . LYS A 1 370 ? -4.330 -14.801 -10.367 1.00 79.00 370 LYS A CA 1
ATOM 2869 C C . LYS A 1 370 ? -3.119 -14.269 -11.119 1.00 79.00 370 LYS A C 1
ATOM 2871 O O . LYS A 1 370 ? -2.053 -14.889 -11.089 1.00 79.00 370 LYS A O 1
ATOM 2876 N N . ALA A 1 371 ? -3.274 -13.186 -11.878 1.00 78.50 371 ALA A N 1
ATOM 2877 C CA . ALA A 1 371 ? -2.167 -12.603 -12.631 1.00 78.50 371 ALA A CA 1
ATOM 2878 C C . ALA A 1 371 ? -1.101 -12.006 -11.698 1.00 78.50 371 ALA A C 1
ATOM 2880 O O . ALA A 1 371 ? 0.080 -12.022 -12.048 1.00 78.50 371 ALA A O 1
ATOM 2881 N N . ARG A 1 372 ? -1.515 -11.555 -10.506 1.00 85.00 372 ARG A N 1
ATOM 2882 C CA . ARG A 1 372 ? -0.668 -10.913 -9.494 1.00 85.00 372 ARG A CA 1
ATOM 2883 C C . ARG A 1 372 ? -0.155 -11.857 -8.400 1.00 85.00 372 ARG A C 1
ATOM 2885 O O . ARG A 1 372 ? 0.481 -11.398 -7.461 1.00 85.00 372 ARG A O 1
ATOM 2892 N N . ASP A 1 373 ? -0.358 -13.168 -8.540 1.00 90.69 373 ASP A N 1
ATOM 2893 C CA . ASP A 1 373 ? 0.234 -14.169 -7.645 1.00 90.69 373 ASP A CA 1
ATOM 2894 C C . ASP A 1 373 ? 1.770 -14.079 -7.677 1.00 90.69 373 ASP A C 1
ATOM 2896 O O . ASP A 1 373 ? 2.405 -14.289 -8.718 1.00 90.69 373 ASP A O 1
ATOM 2900 N N . LEU A 1 374 ? 2.371 -13.746 -6.538 1.00 91.75 374 LEU A N 1
ATOM 2901 C CA . LEU A 1 374 ? 3.813 -13.575 -6.368 1.00 91.75 374 LEU A CA 1
ATOM 2902 C C . LEU A 1 374 ? 4.560 -14.900 -6.151 1.00 91.75 374 LEU A C 1
ATOM 2904 O O . LEU A 1 374 ? 5.787 -14.916 -6.180 1.00 91.75 374 LEU A O 1
ATOM 2908 N N . GLY A 1 375 ? 3.835 -16.002 -5.940 1.00 90.00 375 GLY A N 1
ATOM 2909 C CA . GLY A 1 375 ? 4.386 -17.345 -5.763 1.00 90.00 375 GLY A CA 1
ATOM 2910 C C . GLY A 1 375 ? 4.637 -18.056 -7.089 1.00 90.00 375 GLY A C 1
ATOM 2911 O O . GLY A 1 375 ? 5.325 -19.076 -7.131 1.00 90.00 375 GLY A O 1
ATOM 2912 N N . LYS A 1 376 ? 4.107 -17.512 -8.189 1.00 88.38 376 LYS A N 1
ATOM 2913 C CA . LYS A 1 376 ? 4.407 -18.000 -9.533 1.00 88.38 376 LYS A CA 1
ATOM 2914 C C . LYS A 1 376 ? 5.878 -17.768 -9.873 1.00 88.38 376 LYS A C 1
ATOM 2916 O O . LYS A 1 376 ? 6.459 -16.765 -9.448 1.00 88.38 376 LYS A O 1
ATOM 2921 N N . PRO A 1 377 ? 6.482 -18.663 -10.673 1.00 85.19 377 PRO A N 1
ATOM 2922 C CA . PRO A 1 377 ? 7.820 -18.427 -11.182 1.00 85.19 377 PRO A CA 1
ATOM 2923 C C . PRO A 1 377 ? 7.864 -17.109 -11.962 1.00 85.19 377 PRO A C 1
ATOM 2925 O O . PRO A 1 377 ? 6.847 -16.600 -12.447 1.00 85.19 377 PRO A O 1
ATOM 2928 N N . LEU A 1 378 ? 9.068 -16.556 -12.084 1.00 82.44 378 LEU A N 1
ATOM 2929 C CA . LEU A 1 378 ? 9.313 -15.500 -13.056 1.00 82.44 378 LEU A CA 1
ATOM 2930 C C . LEU A 1 378 ? 8.907 -16.023 -14.427 1.00 82.44 378 LEU A C 1
ATOM 2932 O O . LEU A 1 378 ? 9.431 -17.049 -14.865 1.00 82.44 378 LEU A O 1
ATOM 2936 N N . ASP A 1 379 ? 7.979 -15.329 -15.079 1.00 74.25 379 ASP A N 1
ATOM 2937 C CA . ASP A 1 379 ? 7.584 -15.713 -16.423 1.00 74.25 379 ASP A CA 1
ATOM 2938 C C . ASP A 1 379 ? 8.811 -15.588 -17.334 1.00 74.25 379 ASP A C 1
ATOM 2940 O O . ASP A 1 379 ? 9.628 -14.667 -17.213 1.00 74.25 379 ASP A O 1
ATOM 2944 N N . GLU A 1 380 ? 8.946 -16.522 -18.272 1.00 57.31 380 GLU A N 1
ATOM 2945 C CA . GLU A 1 380 ? 10.031 -16.520 -19.260 1.00 57.31 380 GLU A CA 1
ATOM 2946 C C . GLU A 1 380 ? 9.987 -15.256 -20.147 1.00 57.31 380 GLU A C 1
ATOM 2948 O O . GLU A 1 380 ? 10.972 -14.863 -20.773 1.00 57.31 380 GLU A O 1
ATOM 2953 N N . TYR A 1 381 ? 8.848 -14.552 -20.144 1.00 52.47 381 TYR A N 1
ATOM 2954 C CA . TYR A 1 381 ? 8.627 -13.332 -20.901 1.00 52.47 381 TYR A CA 1
ATOM 2955 C C . TYR A 1 381 ? 9.353 -12.122 -20.292 1.00 52.47 381 TYR A C 1
ATOM 2957 O O . TYR A 1 381 ? 8.802 -11.343 -19.512 1.00 52.47 381 TYR A O 1
ATOM 2965 N N . ARG A 1 382 ? 10.608 -11.937 -20.716 1.00 62.12 382 ARG A N 1
ATOM 2966 C CA . ARG A 1 382 ? 11.453 -10.767 -20.427 1.00 62.12 382 ARG A CA 1
ATOM 2967 C C . ARG A 1 382 ? 11.641 -9.904 -21.678 1.00 62.12 382 ARG A C 1
ATOM 2969 O O . ARG A 1 382 ? 12.688 -9.972 -22.322 1.00 62.12 382 ARG A O 1
ATOM 2976 N N . PRO A 1 383 ? 10.653 -9.091 -22.079 1.00 60.56 383 PRO A N 1
ATOM 2977 C CA . PRO A 1 383 ? 10.851 -8.175 -23.192 1.00 60.56 383 PRO A CA 1
ATOM 2978 C C . PRO A 1 383 ? 11.965 -7.175 -22.838 1.00 60.56 383 PRO A C 1
ATOM 2980 O O . PRO A 1 383 ? 11.923 -6.528 -21.792 1.00 60.56 383 PRO A O 1
ATOM 2983 N N . SER A 1 384 ? 12.963 -7.034 -23.718 1.00 66.88 384 SER A N 1
ATOM 2984 C CA . SER A 1 384 ? 13.984 -5.983 -23.605 1.00 66.88 384 SER A CA 1
ATOM 2985 C C . SER A 1 384 ? 13.329 -4.599 -23.489 1.00 66.88 384 SER A C 1
ATOM 2987 O O . SER A 1 384 ? 12.198 -4.405 -23.939 1.00 66.88 384 SER A O 1
ATOM 2989 N N . SER A 1 385 ? 14.027 -3.594 -22.942 1.00 65.62 385 SER A N 1
ATOM 2990 C CA . SER A 1 385 ? 13.458 -2.235 -22.803 1.00 65.62 385 SER A CA 1
ATOM 2991 C C . SER A 1 385 ? 12.964 -1.667 -24.146 1.00 65.62 385 SER A C 1
ATOM 2993 O O . SER A 1 385 ? 11.928 -1.008 -24.202 1.00 65.62 385 SER A O 1
ATOM 2995 N N . ARG A 1 386 ? 13.646 -1.999 -25.252 1.00 69.88 386 ARG A N 1
ATOM 2996 C CA . ARG A 1 386 ? 13.245 -1.619 -26.616 1.00 69.88 386 ARG A CA 1
ATOM 2997 C C . ARG A 1 386 ? 12.003 -2.382 -27.091 1.00 69.88 386 ARG A C 1
ATOM 2999 O O . ARG A 1 386 ? 11.127 -1.790 -27.720 1.00 69.88 386 ARG A O 1
ATOM 3006 N N . ASN A 1 387 ? 11.881 -3.667 -26.752 1.00 80.62 387 ASN A N 1
ATOM 3007 C CA . ASN A 1 387 ? 10.666 -4.440 -27.020 1.00 80.62 387 ASN A CA 1
ATOM 3008 C C . ASN A 1 387 ? 9.482 -3.912 -26.200 1.00 80.62 387 ASN A C 1
ATOM 3010 O O . ASN A 1 387 ? 8.415 -3.699 -26.770 1.00 80.62 387 ASN A O 1
ATOM 3014 N N . LEU A 1 388 ? 9.677 -3.611 -24.912 1.00 81.56 388 LEU A N 1
ATOM 3015 C CA . LEU A 1 388 ? 8.666 -2.974 -24.061 1.00 81.56 388 LEU A CA 1
ATOM 3016 C C . LEU A 1 388 ? 8.206 -1.635 -24.636 1.00 81.56 388 LEU A C 1
ATOM 3018 O O . LEU A 1 388 ? 7.003 -1.423 -24.763 1.00 81.56 388 LEU A O 1
ATOM 3022 N N . PHE A 1 389 ? 9.138 -0.770 -25.049 1.00 83.44 389 PHE A N 1
ATOM 3023 C CA . PHE A 1 389 ? 8.811 0.502 -25.693 1.00 83.44 389 PHE A CA 1
ATOM 3024 C C . PHE A 1 389 ? 7.964 0.300 -26.952 1.00 83.44 389 PHE A C 1
ATOM 3026 O O . PHE A 1 389 ? 6.928 0.939 -27.109 1.00 83.44 389 PHE A O 1
ATOM 3033 N N . ASN A 1 390 ? 8.344 -0.637 -27.823 1.00 83.62 390 ASN A N 1
ATOM 3034 C CA . ASN A 1 390 ? 7.601 -0.920 -29.050 1.00 83.62 390 ASN A CA 1
ATOM 3035 C C . ASN A 1 390 ? 6.198 -1.487 -28.781 1.00 83.62 390 ASN A C 1
ATOM 3037 O O . ASN A 1 390 ? 5.245 -1.117 -29.471 1.00 83.62 390 ASN A O 1
ATOM 3041 N N . ILE A 1 391 ? 6.051 -2.374 -27.793 1.00 85.25 391 ILE A N 1
ATOM 3042 C CA . ILE A 1 391 ? 4.750 -2.934 -27.400 1.00 85.25 391 ILE A CA 1
ATOM 3043 C C . ILE A 1 391 ? 3.871 -1.825 -26.809 1.00 85.25 391 ILE A C 1
ATOM 3045 O O . ILE A 1 391 ? 2.719 -1.676 -27.222 1.00 85.25 391 ILE A O 1
ATOM 3049 N N . TRP A 1 392 ? 4.423 -1.009 -25.907 1.00 89.19 392 TRP A N 1
ATOM 3050 C CA . TRP A 1 392 ? 3.746 0.148 -25.325 1.00 89.19 392 TRP A CA 1
ATOM 3051 C C . TRP A 1 392 ? 3.302 1.144 -26.405 1.00 89.19 392 TRP A C 1
ATOM 3053 O O . TRP A 1 392 ? 2.132 1.522 -26.462 1.00 89.19 392 TRP A O 1
ATOM 3063 N N . LEU A 1 393 ? 4.194 1.493 -27.335 1.00 86.88 393 LEU A N 1
ATOM 3064 C CA . LEU A 1 393 ? 3.911 2.432 -28.418 1.00 86.88 393 LEU A CA 1
ATOM 3065 C C . LEU A 1 393 ? 2.807 1.912 -29.348 1.00 86.88 393 LEU A C 1
ATOM 3067 O O . LEU A 1 393 ? 1.935 2.677 -29.759 1.00 86.88 393 LEU A O 1
ATOM 3071 N N . ARG A 1 394 ? 2.803 0.609 -29.666 1.00 87.12 394 ARG A N 1
ATOM 3072 C CA . ARG A 1 394 ? 1.718 -0.025 -30.438 1.00 87.12 394 ARG A CA 1
ATOM 3073 C C . ARG A 1 394 ? 0.394 0.008 -29.680 1.00 87.12 394 ARG A C 1
ATOM 3075 O O . ARG A 1 394 ? -0.635 0.296 -30.285 1.00 87.12 394 ARG A O 1
ATOM 3082 N N . ALA A 1 395 ? 0.403 -0.260 -28.375 1.00 85.94 395 ALA A N 1
ATOM 3083 C CA . ALA A 1 395 ? -0.802 -0.190 -27.551 1.00 85.94 395 ALA A CA 1
ATOM 3084 C C . ALA A 1 395 ? -1.389 1.233 -27.533 1.00 85.94 395 ALA A C 1
ATOM 3086 O O . ALA A 1 395 ? -2.589 1.397 -27.757 1.00 85.94 395 ALA A O 1
ATOM 3087 N N . MET A 1 396 ? -0.535 2.249 -27.372 1.00 84.06 396 MET A N 1
ATOM 3088 C CA . MET A 1 396 ? -0.925 3.663 -27.403 1.00 84.06 396 MET A CA 1
ATOM 3089 C C . MET A 1 396 ? -1.477 4.088 -28.769 1.00 84.06 396 MET A C 1
ATOM 3091 O O . MET A 1 396 ? -2.553 4.676 -28.832 1.00 84.06 396 MET A O 1
ATOM 3095 N N . LYS A 1 397 ? -0.793 3.745 -29.870 1.00 87.50 397 LYS A N 1
ATOM 3096 C CA . LYS A 1 397 ? -1.236 4.083 -31.239 1.00 87.50 397 LYS A CA 1
ATOM 3097 C C . LYS A 1 397 ? -2.579 3.460 -31.609 1.00 87.50 397 LYS A C 1
ATOM 3099 O O . LYS A 1 397 ? -3.335 4.053 -32.365 1.00 87.50 397 LYS A O 1
ATOM 3104 N N . ASN A 1 398 ? -2.883 2.294 -31.049 1.00 88.75 398 ASN A N 1
ATOM 3105 C CA . ASN A 1 398 ? -4.146 1.601 -31.280 1.00 88.75 398 ASN A CA 1
ATOM 3106 C C . ASN A 1 398 ? -5.267 2.053 -30.324 1.00 88.75 398 ASN A C 1
ATOM 3108 O O . ASN A 1 398 ? -6.301 1.391 -30.266 1.00 88.75 398 ASN A O 1
ATOM 3112 N N . GLY A 1 399 ? -5.059 3.107 -29.522 1.00 85.25 399 GLY A N 1
ATOM 3113 C CA . GLY A 1 399 ? -6.048 3.595 -28.554 1.00 85.25 399 GLY A CA 1
ATOM 3114 C C . GLY A 1 399 ? -6.359 2.607 -27.422 1.00 85.25 399 GLY A C 1
ATOM 3115 O O . GLY A 1 399 ? -7.370 2.743 -26.740 1.00 85.25 399 GLY A O 1
ATOM 3116 N N . ARG A 1 400 ? -5.510 1.594 -27.198 1.00 83.88 400 ARG A N 1
ATOM 3117 C CA . ARG A 1 400 ? -5.741 0.525 -26.213 1.00 83.88 400 ARG A CA 1
ATOM 3118 C C . ARG A 1 400 ? -5.214 0.917 -24.834 1.00 83.88 400 ARG A C 1
ATOM 3120 O O . ARG A 1 400 ? -4.347 0.236 -24.283 1.00 83.88 400 ARG A O 1
ATOM 3127 N N . SER A 1 401 ? -5.743 1.997 -24.262 1.00 76.44 401 SER A N 1
ATOM 3128 C CA . SER A 1 401 ? -5.356 2.486 -22.927 1.00 76.44 401 SER A CA 1
ATOM 3129 C C . SER A 1 401 ? -5.484 1.405 -21.843 1.00 76.44 401 SER A C 1
ATOM 3131 O O . SER A 1 401 ? -4.562 1.215 -21.052 1.00 76.44 401 SER A O 1
ATOM 3133 N N . GLY A 1 402 ? -6.555 0.601 -21.875 1.00 77.38 402 GLY A N 1
ATOM 3134 C CA . GLY A 1 402 ? -6.736 -0.530 -20.953 1.00 77.38 402 GLY A CA 1
ATOM 3135 C C . GLY A 1 402 ? -5.654 -1.615 -21.070 1.00 77.38 402 GLY A C 1
ATOM 3136 O O . GLY A 1 402 ? -5.320 -2.273 -20.086 1.00 77.38 402 GLY A O 1
ATOM 3137 N N . GLY A 1 403 ? -5.046 -1.778 -22.251 1.00 82.50 403 GLY A N 1
ATOM 3138 C CA . GLY A 1 403 ? -3.921 -2.696 -22.450 1.00 82.50 403 GLY A CA 1
ATOM 3139 C C . GLY A 1 403 ? -2.633 -2.209 -21.784 1.00 82.50 403 GLY A C 1
ATOM 3140 O O . GLY A 1 403 ? -1.861 -3.019 -21.275 1.00 82.50 403 GLY A O 1
ATOM 3141 N N . VAL A 1 404 ? -2.423 -0.891 -21.735 1.00 84.94 404 VAL A N 1
ATOM 3142 C CA . VAL A 1 404 ? -1.266 -0.281 -21.061 1.00 84.94 404 VAL A CA 1
ATOM 3143 C C . VAL A 1 404 ? -1.361 -0.475 -19.548 1.00 84.94 404 VAL A C 1
ATOM 3145 O O . VAL A 1 404 ? -0.369 -0.852 -18.930 1.00 84.94 404 VAL A O 1
ATOM 3148 N N . GLY A 1 405 ? -2.553 -0.317 -18.961 1.00 85.06 405 GLY A N 1
ATOM 3149 C CA . GLY A 1 405 ? -2.783 -0.591 -17.537 1.00 85.06 405 GLY A CA 1
ATOM 3150 C C . GLY A 1 405 ? -2.422 -2.031 -17.156 1.00 85.06 405 GLY A C 1
ATOM 3151 O O . GLY A 1 405 ? -1.594 -2.249 -16.277 1.00 85.06 405 GLY A O 1
ATOM 3152 N N . LYS A 1 406 ? -2.941 -3.025 -17.890 1.00 85.56 406 LYS A N 1
ATOM 3153 C CA . LYS A 1 406 ? -2.607 -4.446 -17.660 1.00 85.56 406 LYS A CA 1
ATOM 3154 C C . LYS A 1 406 ? -1.111 -4.735 -17.802 1.00 85.56 406 LYS A C 1
ATOM 3156 O O . LYS A 1 406 ? -0.559 -5.519 -17.037 1.00 85.56 406 LYS A O 1
ATOM 3161 N N . MET A 1 407 ? -0.446 -4.085 -18.757 1.00 86.81 407 MET A N 1
ATOM 3162 C CA . MET A 1 407 ? 0.999 -4.223 -18.952 1.00 86.81 407 MET A CA 1
ATOM 3163 C C . MET A 1 407 ? 1.800 -3.637 -17.784 1.00 86.81 407 MET A C 1
ATOM 3165 O O . MET A 1 407 ? 2.799 -4.234 -17.390 1.00 86.81 407 MET A O 1
ATOM 3169 N N . LYS A 1 408 ? 1.350 -2.508 -17.216 1.00 89.44 408 LYS A N 1
ATOM 3170 C CA . LYS A 1 408 ? 1.951 -1.884 -16.029 1.00 89.44 408 LYS A CA 1
ATOM 3171 C C . LYS A 1 408 ? 1.932 -2.861 -14.852 1.00 89.44 408 LYS A C 1
ATOM 3173 O O . LYS A 1 408 ? 2.990 -3.146 -14.298 1.00 89.44 408 LYS A O 1
ATOM 3178 N N . TYR A 1 409 ? 0.758 -3.412 -14.530 1.00 88.69 409 TYR A N 1
ATOM 3179 C CA . TYR A 1 409 ? 0.608 -4.386 -13.444 1.00 88.69 409 TYR A CA 1
ATOM 3180 C C . TYR A 1 409 ? 1.421 -5.654 -13.702 1.00 88.69 409 TYR A C 1
ATOM 3182 O O . TYR A 1 409 ? 2.185 -6.068 -12.842 1.00 88.69 409 TYR A O 1
ATOM 3190 N N . GLY A 1 410 ? 1.342 -6.219 -14.912 1.00 87.62 410 GLY A N 1
ATOM 3191 C CA . GLY A 1 410 ? 2.114 -7.411 -15.266 1.00 87.62 410 GLY A CA 1
ATOM 3192 C C . GLY A 1 410 ? 3.623 -7.211 -15.095 1.00 87.62 410 GLY A C 1
ATOM 3193 O O . GLY A 1 410 ? 4.286 -8.055 -14.498 1.00 87.62 410 GLY A O 1
ATOM 3194 N N . LEU A 1 411 ? 4.165 -6.081 -15.562 1.00 87.62 411 LEU A N 1
ATOM 3195 C CA . LEU A 1 411 ? 5.585 -5.756 -15.406 1.00 87.62 411 LEU A CA 1
ATOM 3196 C C . LEU A 1 411 ? 5.966 -5.535 -13.933 1.00 87.62 411 LEU A C 1
ATOM 3198 O O . LEU A 1 411 ? 7.000 -6.042 -13.495 1.00 87.62 411 LEU A O 1
ATOM 3202 N N . GLY A 1 412 ? 5.128 -4.828 -13.170 1.00 90.62 412 GLY A N 1
ATOM 3203 C CA . GLY A 1 412 ? 5.320 -4.630 -11.733 1.00 90.62 412 GLY A CA 1
ATOM 3204 C C . GLY A 1 412 ? 5.353 -5.950 -10.966 1.00 90.62 412 GLY A C 1
ATOM 3205 O O . GLY A 1 412 ? 6.317 -6.230 -10.259 1.00 90.62 412 GLY A O 1
ATOM 3206 N N . THR A 1 413 ? 4.380 -6.830 -11.189 1.00 90.69 413 THR A N 1
ATOM 3207 C CA . THR A 1 413 ? 4.336 -8.154 -10.555 1.00 90.69 413 THR A CA 1
ATOM 3208 C C . THR A 1 413 ? 5.574 -8.997 -10.890 1.00 90.69 413 THR A C 1
ATOM 3210 O O . THR A 1 413 ? 6.122 -9.643 -9.997 1.00 90.69 413 THR A O 1
ATOM 3213 N N . GLN A 1 414 ? 6.091 -8.970 -12.129 1.00 88.56 414 GLN A N 1
ATOM 3214 C CA . GLN A 1 414 ? 7.359 -9.659 -12.439 1.00 88.56 414 GLN A CA 1
ATOM 3215 C C . GLN A 1 414 ? 8.539 -9.082 -11.653 1.00 88.56 414 GLN A C 1
ATOM 3217 O O . GLN A 1 414 ? 9.388 -9.833 -11.171 1.00 88.56 414 GLN A O 1
ATOM 3222 N N . LEU A 1 415 ? 8.600 -7.755 -11.508 1.00 88.81 415 LEU A N 1
ATOM 3223 C CA . LEU A 1 415 ? 9.625 -7.112 -10.692 1.00 88.81 415 LEU A CA 1
ATOM 3224 C C . LEU A 1 415 ? 9.506 -7.552 -9.225 1.00 88.81 415 LEU A C 1
ATOM 3226 O O . LEU A 1 415 ? 10.518 -7.900 -8.623 1.00 88.81 415 LEU A O 1
ATOM 3230 N N . ALA A 1 416 ? 8.292 -7.622 -8.675 1.00 91.44 416 ALA A N 1
ATOM 3231 C CA . ALA A 1 416 ? 8.043 -8.118 -7.323 1.00 91.44 416 ALA A CA 1
ATOM 3232 C C . ALA A 1 416 ? 8.520 -9.566 -7.137 1.00 91.44 416 ALA A C 1
ATOM 3234 O O . ALA A 1 416 ? 9.317 -9.840 -6.239 1.00 91.44 416 ALA A O 1
ATOM 3235 N N . ARG A 1 417 ? 8.133 -10.478 -8.041 1.00 89.31 417 ARG A N 1
ATOM 3236 C CA . ARG A 1 417 ? 8.609 -11.876 -8.059 1.00 89.31 417 ARG A CA 1
ATOM 3237 C C . ARG A 1 417 ? 10.131 -11.959 -8.118 1.00 89.31 417 ARG A C 1
ATOM 3239 O O . ARG A 1 417 ? 10.740 -12.779 -7.432 1.00 89.31 417 ARG A O 1
ATOM 3246 N N . TYR A 1 418 ? 10.761 -11.091 -8.908 1.00 86.44 418 TYR A N 1
ATOM 3247 C CA . TYR A 1 418 ? 12.215 -11.051 -9.020 1.00 86.44 418 TYR A CA 1
ATOM 3248 C C . TYR A 1 418 ? 12.846 -10.645 -7.690 1.00 86.44 418 TYR A C 1
ATOM 3250 O O . TYR A 1 418 ? 13.735 -11.349 -7.212 1.00 86.44 418 TYR A O 1
ATOM 3258 N N . MET A 1 419 ? 12.341 -9.586 -7.055 1.00 87.69 419 MET A N 1
ATOM 3259 C CA . MET A 1 419 ? 12.808 -9.134 -5.741 1.00 87.69 419 MET A CA 1
ATOM 3260 C C . MET A 1 419 ? 12.633 -10.203 -4.657 1.00 87.69 419 MET A C 1
ATOM 3262 O O . MET A 1 419 ? 13.545 -10.412 -3.857 1.00 87.69 419 MET A O 1
ATOM 3266 N N . ILE A 1 420 ? 11.522 -10.943 -4.671 1.00 87.62 420 ILE A N 1
ATOM 3267 C CA . ILE A 1 420 ? 11.306 -12.089 -3.775 1.00 87.62 420 ILE A CA 1
ATOM 3268 C C . ILE A 1 420 ? 12.353 -13.172 -4.042 1.00 87.62 420 ILE A C 1
ATOM 3270 O O . ILE A 1 420 ? 13.034 -13.605 -3.115 1.00 87.62 420 ILE A O 1
ATOM 3274 N N . SER A 1 421 ? 12.555 -13.556 -5.307 1.00 83.94 421 SER A N 1
ATOM 3275 C CA . SER A 1 421 ? 13.479 -14.640 -5.674 1.00 83.94 421 SER A CA 1
ATOM 3276 C C . SER A 1 421 ? 14.923 -14.390 -5.227 1.00 83.94 421 SER A C 1
ATOM 3278 O O . SER A 1 421 ? 15.620 -15.321 -4.828 1.00 83.94 421 SER A O 1
ATOM 3280 N N . ILE A 1 422 ? 15.371 -13.130 -5.241 1.00 78.81 422 ILE A N 1
ATOM 3281 C CA . ILE A 1 422 ? 16.726 -12.743 -4.821 1.00 78.81 422 ILE A CA 1
ATOM 3282 C C . ILE A 1 422 ? 16.831 -12.443 -3.322 1.00 78.81 422 ILE A C 1
ATOM 3284 O O . ILE A 1 422 ? 17.942 -12.343 -2.804 1.00 78.81 422 ILE A O 1
ATOM 3288 N N . SER A 1 423 ? 15.699 -12.314 -2.625 1.00 81.12 423 SER A N 1
ATOM 3289 C CA . SER A 1 423 ? 15.653 -12.202 -1.161 1.00 81.12 423 SER A CA 1
ATOM 3290 C C . SER A 1 423 ? 15.867 -13.558 -0.468 1.00 81.12 423 SER A C 1
ATOM 3292 O O . SER A 1 423 ? 16.034 -13.611 0.750 1.00 81.12 423 SER A O 1
ATOM 3294 N N . GLY A 1 424 ? 15.936 -14.645 -1.250 1.00 70.56 424 GLY A N 1
ATOM 3295 C CA . GLY A 1 424 ? 16.206 -16.013 -0.807 1.00 70.56 424 GLY A CA 1
ATOM 3296 C C . GLY A 1 424 ? 14.935 -16.863 -0.682 1.00 70.56 424 GLY A C 1
ATOM 3297 O O . GLY A 1 424 ? 13.831 -16.321 -0.637 1.00 70.56 424 GLY A O 1
ATOM 3298 N N . PRO A 1 425 ? 15.059 -18.205 -0.631 1.00 62.03 425 PRO A N 1
ATOM 3299 C CA . PRO A 1 425 ? 13.913 -19.094 -0.488 1.00 62.03 425 PRO A CA 1
ATOM 3300 C C . PRO A 1 425 ? 13.221 -18.832 0.850 1.00 62.03 425 PRO A C 1
ATOM 3302 O O . PRO A 1 425 ? 13.746 -19.167 1.920 1.00 62.03 425 PRO A O 1
ATOM 3305 N N . PHE A 1 426 ? 12.029 -18.245 0.788 1.00 58.62 426 PHE A N 1
ATOM 3306 C CA . PHE A 1 426 ? 11.135 -18.185 1.929 1.00 58.62 426 PHE A CA 1
ATOM 3307 C C . PHE A 1 426 ? 10.608 -19.600 2.155 1.00 58.62 426 PHE A C 1
ATOM 3309 O O . PHE A 1 426 ? 9.796 -20.103 1.382 1.00 58.62 426 PHE A O 1
ATOM 3316 N N . LYS A 1 427 ? 11.120 -20.288 3.178 1.00 55.03 427 LYS A N 1
ATOM 3317 C CA . LYS A 1 427 ? 10.387 -21.430 3.718 1.00 55.03 427 LYS A CA 1
ATOM 3318 C C . LYS A 1 427 ? 9.234 -20.797 4.487 1.00 55.03 427 LYS A C 1
ATOM 3320 O O . LYS A 1 427 ? 9.542 -20.017 5.386 1.00 55.03 427 LYS A O 1
ATOM 3325 N N . PRO A 1 428 ? 7.961 -21.067 4.147 1.00 52.31 428 PRO A N 1
ATOM 3326 C CA . PRO A 1 428 ? 6.860 -20.695 5.021 1.00 52.31 428 PRO A CA 1
ATOM 3327 C C . PRO A 1 428 ? 7.210 -21.268 6.388 1.00 52.31 428 PRO A C 1
ATOM 3329 O O . PRO A 1 428 ? 7.337 -22.485 6.532 1.00 52.31 428 PRO A O 1
ATOM 3332 N N . ALA A 1 429 ? 7.541 -20.407 7.342 1.00 47.88 429 ALA A N 1
ATOM 3333 C CA . ALA A 1 429 ? 7.963 -20.878 8.641 1.00 47.88 429 ALA A CA 1
ATOM 3334 C C . ALA A 1 429 ? 6.779 -21.646 9.240 1.00 47.88 429 ALA A C 1
ATOM 3336 O O . ALA A 1 429 ? 5.674 -21.115 9.325 1.00 47.88 429 ALA A O 1
ATOM 3337 N N . GLU A 1 430 ? 6.992 -22.908 9.619 1.00 45.12 430 GLU A N 1
ATOM 3338 C CA . GLU A 1 430 ? 5.921 -23.846 9.992 1.00 45.12 430 GLU A CA 1
ATOM 3339 C C . GLU A 1 430 ? 5.080 -23.420 11.211 1.00 45.12 430 GLU A C 1
ATOM 3341 O O . GLU A 1 430 ? 4.114 -24.103 11.533 1.00 45.12 430 GLU A O 1
ATOM 3346 N N . ARG A 1 431 ? 5.412 -22.310 11.883 1.00 41.72 431 ARG A N 1
ATOM 3347 C CA . ARG A 1 431 ? 4.598 -21.556 12.854 1.00 41.72 431 ARG A CA 1
ATOM 3348 C C . ARG A 1 431 ? 5.411 -20.341 13.308 1.00 41.72 431 ARG A C 1
ATOM 3350 O O . ARG A 1 431 ? 6.181 -20.438 14.259 1.00 41.72 431 ARG A O 1
ATOM 3357 N N . VAL A 1 432 ? 5.250 -19.194 12.663 1.00 42.28 432 VAL A N 1
ATOM 3358 C CA . VAL A 1 432 ? 5.626 -17.904 13.274 1.00 42.28 432 VAL A CA 1
ATOM 3359 C C . VAL A 1 432 ? 4.345 -17.314 13.834 1.00 42.28 432 VAL A C 1
ATOM 3361 O O . VAL A 1 432 ? 3.324 -17.419 13.186 1.00 42.28 432 VAL A O 1
ATOM 3364 N N . THR A 1 433 ? 4.328 -16.783 15.053 1.00 44.94 433 THR A N 1
ATOM 3365 C CA . THR A 1 433 ? 3.134 -16.124 15.619 1.00 44.94 433 THR A CA 1
ATOM 3366 C C . THR A 1 433 ? 2.776 -14.860 14.824 1.00 44.94 433 THR A C 1
ATOM 3368 O O . THR A 1 433 ? 3.667 -14.313 14.171 1.00 44.94 433 THR A O 1
ATOM 3371 N N . PRO A 1 434 ? 1.520 -14.363 14.865 1.00 45.62 434 PRO A N 1
ATOM 3372 C CA . PRO A 1 434 ? 1.121 -13.144 14.156 1.00 45.62 434 PRO A CA 1
ATOM 3373 C C . PRO A 1 434 ? 2.147 -12.034 14.368 1.00 45.62 434 PRO A C 1
ATOM 3375 O O . PRO A 1 434 ? 2.604 -11.849 15.495 1.00 45.62 434 PRO A O 1
ATOM 3378 N N . PHE A 1 435 ? 2.517 -11.364 13.270 1.00 49.72 435 PHE A N 1
ATOM 3379 C CA . PHE A 1 435 ? 3.614 -10.399 13.131 1.00 49.72 435 PHE A CA 1
ATOM 3380 C C . PHE A 1 435 ? 3.805 -9.537 14.388 1.00 49.72 435 PHE A C 1
ATOM 3382 O O . PHE A 1 435 ? 3.239 -8.451 14.523 1.00 49.72 435 PHE A O 1
ATO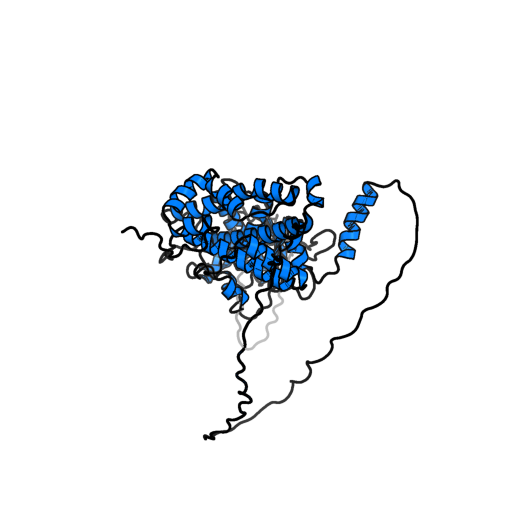M 3389 N N . SER A 1 436 ? 4.608 -10.034 15.327 1.00 49.03 436 SER A N 1
ATOM 3390 C CA . SER A 1 436 ? 5.104 -9.248 16.438 1.00 49.03 436 SER A CA 1
ATOM 3391 C C . SER A 1 436 ? 6.366 -8.606 15.917 1.00 49.03 436 SER A C 1
ATOM 3393 O O . SER A 1 436 ? 7.345 -9.288 15.612 1.00 49.03 436 SER A O 1
ATOM 3395 N N . VAL A 1 437 ? 6.363 -7.276 15.831 1.00 52.91 437 VAL A N 1
ATOM 3396 C CA . VAL A 1 437 ? 7.544 -6.512 15.410 1.00 52.91 437 VAL A CA 1
ATOM 3397 C C . VAL A 1 437 ? 8.762 -6.812 16.317 1.00 52.91 437 VAL A C 1
ATOM 3399 O O . VAL A 1 437 ? 9.893 -6.465 15.987 1.00 52.91 437 VAL A O 1
ATOM 3402 N N . ASN A 1 438 ? 8.547 -7.516 17.434 1.00 46.22 438 ASN A N 1
ATOM 3403 C CA . ASN A 1 438 ? 9.543 -7.864 18.434 1.00 46.22 438 ASN A CA 1
ATOM 3404 C C . ASN A 1 438 ? 10.140 -9.286 18.296 1.00 46.22 438 ASN A C 1
ATOM 3406 O O . ASN A 1 438 ? 11.094 -9.575 19.011 1.00 46.22 438 ASN A O 1
ATOM 3410 N N . THR A 1 439 ? 9.659 -10.173 17.408 1.00 52.59 439 THR A N 1
ATOM 3411 C CA . THR A 1 439 ? 10.139 -11.582 17.312 1.00 52.59 439 THR A CA 1
ATOM 3412 C C . THR A 1 439 ? 11.001 -11.896 16.078 1.00 52.59 439 THR A C 1
ATOM 3414 O O . THR A 1 439 ? 11.056 -13.034 15.622 1.00 52.59 439 THR A O 1
ATOM 3417 N N . PHE A 1 440 ? 11.707 -10.908 15.523 1.00 56.34 440 PHE A N 1
ATOM 3418 C CA . PHE A 1 440 ? 12.581 -11.078 14.350 1.00 56.34 440 PHE A CA 1
ATOM 3419 C C . PHE A 1 440 ? 13.978 -11.626 14.698 1.00 56.34 440 PHE A C 1
ATOM 3421 O O . PHE A 1 440 ? 14.935 -10.878 14.544 1.00 56.34 440 PHE A O 1
ATOM 3428 N N . SER A 1 441 ? 14.157 -12.863 15.169 1.00 53.47 441 SER A N 1
ATOM 3429 C CA . SER A 1 441 ? 15.519 -13.338 15.512 1.00 53.47 441 SER A CA 1
ATOM 3430 C C . SER A 1 441 ? 16.223 -14.183 14.438 1.00 53.47 441 SER A C 1
ATOM 3432 O O . SER A 1 441 ? 17.441 -14.107 14.356 1.00 53.47 441 SER A O 1
ATOM 3434 N N . GLU A 1 442 ? 15.513 -14.929 13.580 1.00 51.03 442 GLU A N 1
ATOM 3435 C CA . GLU A 1 442 ? 16.139 -15.724 12.491 1.00 51.03 442 GLU A CA 1
ATOM 3436 C C . GLU A 1 442 ? 15.697 -15.292 11.083 1.00 51.03 442 GLU A C 1
ATOM 3438 O O . GLU A 1 442 ? 16.524 -15.192 10.178 1.00 51.03 442 GLU A O 1
ATOM 3443 N N . ASP A 1 443 ? 14.442 -14.867 10.900 1.00 59.06 443 ASP A N 1
ATOM 3444 C CA . ASP A 1 443 ? 13.992 -14.227 9.650 1.00 59.06 443 ASP A CA 1
ATOM 3445 C C . ASP A 1 443 ? 14.616 -12.834 9.425 1.00 59.06 443 ASP A C 1
ATOM 3447 O O . ASP A 1 443 ? 14.446 -12.216 8.371 1.00 59.06 443 ASP A O 1
ATOM 3451 N N . GLN A 1 444 ? 15.372 -12.329 10.407 1.00 62.00 444 GLN A N 1
ATOM 3452 C CA . GLN A 1 444 ? 15.947 -10.989 10.404 1.00 62.00 444 GLN A CA 1
ATOM 3453 C C . GLN A 1 444 ? 16.930 -10.771 9.258 1.00 62.00 444 GLN A C 1
ATOM 3455 O O . GLN A 1 444 ? 16.876 -9.722 8.628 1.00 62.00 444 GLN A O 1
ATOM 3460 N N . GLU A 1 445 ? 17.807 -11.729 8.958 1.00 62.97 445 GLU A N 1
ATOM 3461 C CA . GLU A 1 445 ? 18.849 -11.556 7.934 1.00 62.97 445 GLU A CA 1
ATOM 3462 C C . GLU A 1 445 ? 18.258 -11.524 6.513 1.00 62.97 445 GLU A C 1
ATOM 3464 O O . GLU A 1 445 ? 18.664 -10.730 5.656 1.00 62.97 445 GLU A O 1
ATOM 3469 N N . ARG A 1 446 ? 17.219 -12.333 6.280 1.00 65.75 446 ARG A N 1
ATOM 3470 C CA . ARG A 1 446 ? 16.510 -12.420 4.994 1.00 65.75 446 ARG A CA 1
ATOM 3471 C C . ARG A 1 446 ? 15.624 -11.214 4.764 1.00 65.75 446 ARG A C 1
ATOM 3473 O O . ARG A 1 446 ? 15.707 -10.589 3.707 1.00 65.75 446 ARG A O 1
ATOM 3480 N N . LEU A 1 447 ? 14.852 -10.838 5.786 1.00 69.81 447 LEU A N 1
ATOM 3481 C CA . LEU A 1 447 ? 14.106 -9.593 5.757 1.00 69.81 447 LEU A CA 1
ATOM 3482 C C . LEU A 1 447 ? 15.086 -8.441 5.523 1.00 69.81 447 LEU A C 1
ATOM 3484 O O . LEU A 1 447 ? 14.892 -7.686 4.589 1.00 69.81 447 LEU A O 1
ATOM 3488 N N . THR A 1 448 ? 16.210 -8.376 6.244 1.00 75.31 448 THR A N 1
ATOM 3489 C CA . THR A 1 448 ? 17.244 -7.341 6.048 1.00 75.31 448 THR A CA 1
ATOM 3490 C C . THR A 1 448 ? 17.708 -7.253 4.594 1.00 75.31 448 THR A C 1
ATOM 3492 O O . THR A 1 448 ? 17.790 -6.149 4.065 1.00 75.31 448 THR A O 1
ATOM 3495 N N . SER A 1 449 ? 17.933 -8.378 3.911 1.00 72.38 449 SER A N 1
ATOM 3496 C CA . SER A 1 449 ? 18.288 -8.378 2.482 1.00 72.38 449 SER A CA 1
ATOM 3497 C C . SER A 1 449 ? 17.173 -7.800 1.599 1.00 72.38 449 SER A C 1
ATOM 3499 O O . SER A 1 449 ? 17.447 -6.939 0.760 1.00 72.38 449 SER A O 1
ATOM 3501 N N . ALA A 1 450 ? 15.919 -8.204 1.825 1.00 77.62 450 ALA A N 1
ATOM 3502 C CA . ALA A 1 450 ? 14.747 -7.644 1.145 1.00 77.62 450 ALA A CA 1
ATOM 3503 C C . ALA A 1 450 ? 14.598 -6.131 1.401 1.00 77.62 450 ALA A C 1
ATOM 3505 O O . ALA A 1 450 ? 14.381 -5.348 0.473 1.00 77.62 450 ALA A O 1
ATOM 3506 N N . LEU A 1 451 ? 14.787 -5.700 2.652 1.00 78.62 451 LEU A N 1
ATOM 3507 C CA . LEU A 1 451 ? 14.697 -4.304 3.081 1.00 78.62 451 LEU A CA 1
ATOM 3508 C C . LEU A 1 451 ? 15.810 -3.447 2.457 1.00 78.62 451 LEU A C 1
ATOM 3510 O O . LEU A 1 451 ? 15.548 -2.349 1.962 1.00 78.62 451 LEU A O 1
ATOM 3514 N N . LEU A 1 452 ? 17.045 -3.956 2.430 1.00 77.56 452 LEU A N 1
ATOM 3515 C CA . LEU A 1 452 ? 18.185 -3.300 1.788 1.00 77.56 452 LEU A CA 1
ATOM 3516 C C . LEU A 1 452 ? 17.986 -3.184 0.279 1.00 77.56 452 LEU A C 1
ATOM 3518 O O . LEU A 1 452 ? 18.288 -2.133 -0.287 1.00 77.56 452 LEU A O 1
ATOM 3522 N N . TYR A 1 453 ? 17.442 -4.222 -0.363 1.00 77.94 453 TYR A N 1
ATOM 3523 C CA . TYR A 1 453 ? 17.106 -4.175 -1.782 1.00 77.94 453 TYR A CA 1
ATOM 3524 C C . TYR A 1 453 ? 16.052 -3.102 -2.065 1.00 77.94 453 TYR A C 1
ATOM 3526 O O . TYR A 1 453 ? 16.255 -2.246 -2.927 1.00 77.94 453 TYR A O 1
ATOM 3534 N N . TYR A 1 454 ? 14.961 -3.097 -1.295 1.00 82.31 454 TYR A N 1
ATOM 3535 C CA . TYR A 1 454 ? 13.887 -2.115 -1.426 1.00 82.31 454 TYR A CA 1
ATOM 3536 C C . TYR A 1 454 ? 14.400 -0.676 -1.254 1.00 82.31 454 TYR A C 1
ATOM 3538 O O . TYR A 1 454 ? 14.108 0.200 -2.074 1.00 82.31 454 TYR A O 1
ATOM 3546 N N . LYS A 1 455 ? 15.230 -0.431 -0.231 1.00 82.25 455 LYS A N 1
ATOM 3547 C CA . LYS A 1 455 ? 15.875 0.870 0.008 1.00 82.25 455 LYS A CA 1
ATOM 3548 C C . LYS A 1 455 ? 16.838 1.250 -1.120 1.00 82.25 455 LYS A C 1
ATOM 3550 O O . LYS A 1 455 ? 16.793 2.382 -1.600 1.00 82.25 455 LYS A O 1
ATOM 3555 N N . GLY A 1 456 ? 17.676 0.313 -1.563 1.00 79.62 456 GLY A N 1
ATOM 3556 C CA . GLY A 1 456 ? 18.640 0.508 -2.645 1.00 79.62 456 GLY A CA 1
ATOM 3557 C C . GLY A 1 456 ? 17.975 0.861 -3.972 1.00 79.62 456 GLY A C 1
ATOM 3558 O O . GLY A 1 456 ? 18.410 1.801 -4.630 1.00 79.62 456 GLY A O 1
ATOM 3559 N N . LEU A 1 457 ? 16.882 0.180 -4.330 1.00 80.56 457 LEU A N 1
ATOM 3560 C CA . LEU A 1 457 ? 16.118 0.448 -5.551 1.00 80.56 457 LEU A CA 1
ATOM 3561 C C . LEU A 1 457 ? 15.546 1.868 -5.576 1.00 80.56 457 LEU A C 1
ATOM 3563 O O . LEU A 1 457 ? 15.731 2.583 -6.558 1.00 80.56 457 LEU A O 1
ATOM 3567 N N . ASN A 1 458 ? 14.922 2.312 -4.484 1.00 80.88 458 ASN A N 1
ATOM 3568 C CA . ASN A 1 458 ? 14.384 3.671 -4.401 1.00 80.88 458 ASN A CA 1
ATOM 3569 C C . ASN A 1 458 ? 15.480 4.745 -4.524 1.00 80.88 458 ASN A C 1
ATOM 3571 O O . ASN A 1 458 ? 15.314 5.721 -5.254 1.00 80.88 458 ASN A O 1
ATOM 3575 N N . LEU A 1 459 ? 16.622 4.554 -3.853 1.00 80.00 459 LEU A N 1
ATOM 3576 C CA . LEU A 1 459 ? 17.756 5.482 -3.941 1.00 80.00 459 LEU A CA 1
ATOM 3577 C C . LEU A 1 459 ? 18.385 5.497 -5.340 1.00 80.00 459 LEU A C 1
ATOM 3579 O O . LEU A 1 459 ? 18.716 6.559 -5.858 1.00 80.00 459 LEU A O 1
ATOM 3583 N N . ALA A 1 460 ? 18.509 4.325 -5.961 1.00 80.38 460 ALA A N 1
ATOM 3584 C CA . ALA A 1 460 ? 19.070 4.154 -7.295 1.00 80.38 460 ALA A CA 1
ATOM 3585 C C . ALA A 1 460 ? 18.211 4.781 -8.399 1.00 80.38 460 ALA A C 1
ATOM 3587 O O . ALA A 1 460 ? 18.746 5.205 -9.421 1.00 80.38 460 ALA A O 1
ATOM 3588 N N . LEU A 1 461 ? 16.890 4.829 -8.218 1.00 83.50 461 LEU A N 1
ATOM 3589 C CA . LEU A 1 461 ? 15.969 5.385 -9.207 1.00 83.50 461 LEU A CA 1
ATOM 3590 C C . LEU A 1 461 ? 15.945 6.909 -9.217 1.00 83.50 461 LEU A C 1
ATOM 3592 O O . LEU A 1 461 ? 15.735 7.487 -10.280 1.00 83.50 461 LEU A O 1
ATOM 3596 N N . LYS A 1 462 ? 16.175 7.550 -8.069 1.00 83.44 462 LYS A N 1
ATOM 3597 C CA . LYS A 1 462 ? 15.981 8.990 -7.878 1.00 83.44 462 LYS A CA 1
ATOM 3598 C C . LYS A 1 462 ? 16.666 9.841 -8.953 1.00 83.44 462 LYS A C 1
ATOM 3600 O O . LYS A 1 462 ? 15.991 10.516 -9.726 1.00 83.44 462 LYS A O 1
ATOM 3605 N N . ASP A 1 463 ? 17.991 9.780 -9.056 1.00 82.38 463 ASP A N 1
ATOM 3606 C CA . ASP A 1 463 ? 18.720 10.660 -9.976 1.00 82.38 463 ASP A CA 1
ATOM 3607 C C . ASP A 1 463 ? 18.566 10.252 -11.452 1.00 82.38 463 ASP A C 1
ATOM 3609 O O . ASP A 1 463 ? 18.269 11.124 -12.276 1.00 82.38 463 ASP A O 1
ATOM 3613 N N . PRO A 1 464 ? 18.705 8.963 -11.833 1.00 79.94 464 PRO A N 1
ATOM 3614 C CA . PRO A 1 464 ? 18.572 8.559 -13.229 1.00 79.94 464 PRO A CA 1
ATOM 3615 C C . PRO A 1 464 ? 17.167 8.788 -13.787 1.00 79.94 464 PRO A C 1
ATOM 3617 O O . PRO A 1 464 ? 17.043 9.223 -14.930 1.00 79.94 464 PRO A O 1
ATOM 3620 N N . ALA A 1 465 ? 16.113 8.535 -13.001 1.00 79.88 465 ALA A N 1
ATOM 3621 C CA . ALA A 1 465 ? 14.740 8.744 -13.453 1.00 79.88 465 ALA A CA 1
ATOM 3622 C C . ALA A 1 465 ? 14.463 10.227 -13.705 1.00 79.88 465 ALA A C 1
ATOM 3624 O O . ALA A 1 465 ? 13.959 10.592 -14.769 1.00 79.88 465 ALA A O 1
ATOM 3625 N N . VAL A 1 466 ? 14.850 11.093 -12.763 1.00 79.44 466 VAL A N 1
ATOM 3626 C CA . VAL A 1 466 ? 14.669 12.544 -12.893 1.00 79.44 466 VAL A CA 1
ATOM 3627 C C . VAL A 1 466 ? 15.469 13.090 -14.075 1.00 79.44 466 VAL A C 1
ATOM 3629 O O . VAL A 1 466 ? 14.937 13.863 -14.874 1.00 79.44 466 VAL A O 1
ATOM 3632 N N . GLN A 1 467 ? 16.725 12.666 -14.243 1.00 84.12 467 GLN A N 1
ATOM 3633 C CA . GLN A 1 467 ? 17.551 13.106 -15.370 1.00 84.12 467 GLN A CA 1
ATOM 3634 C C . GLN A 1 467 ? 16.996 12.640 -16.719 1.00 84.12 467 GLN A C 1
ATOM 3636 O O . GLN A 1 467 ? 16.912 13.448 -17.643 1.00 84.12 467 GLN A O 1
ATOM 3641 N N . ALA A 1 468 ? 16.587 11.374 -16.832 1.00 83.44 468 ALA A N 1
ATOM 3642 C CA . ALA A 1 468 ? 16.024 10.829 -18.063 1.00 83.44 468 ALA A CA 1
ATOM 3643 C C . ALA A 1 468 ? 14.714 11.533 -18.446 1.00 83.44 468 ALA A C 1
ATOM 3645 O O . ALA A 1 468 ? 14.523 11.898 -19.606 1.00 83.44 468 ALA A O 1
ATOM 3646 N N . MET A 1 469 ? 13.837 11.812 -17.473 1.00 81.00 469 MET A N 1
ATOM 3647 C CA . MET A 1 469 ? 12.610 12.574 -17.726 1.00 81.00 469 MET A CA 1
ATOM 3648 C C . MET A 1 469 ? 12.893 14.007 -18.187 1.00 81.00 469 MET A C 1
ATOM 3650 O O . MET A 1 469 ? 12.305 14.443 -19.179 1.00 81.00 469 MET A O 1
ATOM 3654 N N . ARG A 1 470 ? 13.841 14.708 -17.548 1.00 82.38 470 ARG A N 1
ATOM 3655 C CA . ARG A 1 470 ? 14.247 16.066 -17.955 1.00 82.38 470 ARG A CA 1
ATOM 3656 C C . ARG A 1 470 ? 14.808 16.099 -19.377 1.00 82.38 470 ARG A C 1
ATOM 3658 O O . ARG A 1 470 ? 14.415 16.952 -20.167 1.00 82.38 470 ARG A O 1
ATOM 3665 N N . LYS A 1 471 ? 15.686 15.151 -19.716 1.00 85.44 471 LYS A N 1
ATOM 3666 C CA . LYS A 1 471 ? 16.339 15.072 -21.034 1.00 85.44 471 LYS A CA 1
ATOM 3667 C C . LYS A 1 471 ? 15.456 14.476 -22.136 1.00 85.44 471 LYS A C 1
ATOM 3669 O O . LYS A 1 471 ? 15.809 14.577 -23.306 1.00 85.44 471 LYS A O 1
ATOM 3674 N N . GLY A 1 472 ? 14.326 13.855 -21.785 1.00 83.12 472 GLY A N 1
ATOM 3675 C CA . GLY A 1 472 ? 13.516 13.092 -22.739 1.00 83.12 472 GLY A CA 1
ATOM 3676 C C . GLY A 1 472 ? 14.234 11.838 -23.251 1.00 83.12 472 GLY A C 1
ATOM 3677 O O . GLY A 1 472 ? 14.021 11.433 -24.389 1.00 83.12 472 GLY A O 1
ATOM 3678 N N . GLU A 1 473 ? 15.097 11.241 -22.429 1.00 87.75 473 GLU A N 1
ATOM 3679 C CA . GLU A 1 473 ? 15.812 9.994 -22.724 1.00 87.75 473 GLU A CA 1
ATOM 3680 C C . GLU A 1 473 ? 15.036 8.803 -22.153 1.00 87.75 473 GLU A C 1
ATOM 3682 O O . GLU A 1 473 ? 14.398 8.925 -21.109 1.00 87.75 473 GLU A O 1
ATOM 3687 N N . LEU A 1 474 ? 15.091 7.634 -22.795 1.00 84.75 474 LEU A N 1
ATOM 3688 C CA . LEU A 1 474 ? 14.450 6.434 -22.250 1.00 84.75 474 LEU A CA 1
ATOM 3689 C C . LEU A 1 474 ? 15.192 5.931 -21.008 1.00 84.75 474 LEU A C 1
ATOM 3691 O O . LEU A 1 474 ? 16.394 5.656 -21.050 1.00 84.75 474 LEU A O 1
ATOM 3695 N N . ILE A 1 475 ? 14.455 5.716 -19.920 1.00 83.75 475 ILE A N 1
ATOM 3696 C CA . ILE A 1 475 ? 14.952 4.945 -18.784 1.00 83.75 475 ILE A CA 1
ATOM 3697 C C . ILE A 1 475 ? 15.085 3.493 -19.246 1.00 83.75 475 ILE A C 1
ATOM 3699 O O . ILE A 1 475 ? 14.115 2.871 -19.676 1.00 83.75 475 ILE A O 1
ATOM 3703 N N . SER A 1 476 ? 16.296 2.945 -19.161 1.00 76.19 476 SER A N 1
ATOM 3704 C CA . SER A 1 476 ? 16.531 1.529 -19.439 1.00 76.19 476 SER A CA 1
ATOM 3705 C C . SER A 1 476 ? 16.566 0.723 -18.142 1.00 76.19 476 SER A C 1
ATOM 3707 O O . SER A 1 476 ? 17.113 1.179 -17.132 1.00 76.19 476 SER A O 1
ATOM 3709 N N . MET A 1 477 ? 16.057 -0.513 -18.179 1.00 69.88 477 MET A N 1
ATOM 3710 C CA . MET A 1 477 ? 16.204 -1.457 -17.061 1.00 69.88 477 MET A CA 1
ATOM 3711 C C . MET A 1 477 ? 17.672 -1.680 -16.693 1.00 69.88 477 MET A C 1
ATOM 3713 O O . MET A 1 477 ? 17.973 -1.907 -15.526 1.00 69.88 477 MET A O 1
ATOM 3717 N N . ASN A 1 478 ? 18.588 -1.579 -17.661 1.00 70.88 478 ASN A N 1
ATOM 3718 C CA . ASN A 1 478 ? 20.025 -1.681 -17.428 1.00 70.88 478 ASN A CA 1
ATOM 3719 C C . ASN A 1 478 ? 20.542 -0.497 -16.593 1.00 70.88 478 ASN A C 1
ATOM 3721 O O . ASN A 1 478 ? 21.300 -0.696 -15.651 1.00 70.88 478 ASN A O 1
ATOM 3725 N N . THR A 1 479 ? 20.085 0.727 -16.872 1.00 73.81 479 THR A N 1
ATOM 3726 C CA . THR A 1 479 ? 20.417 1.919 -16.073 1.00 73.81 479 THR A CA 1
ATOM 3727 C C . THR A 1 479 ? 19.945 1.754 -14.633 1.00 73.81 479 THR A C 1
ATOM 3729 O O . THR A 1 479 ? 20.730 1.954 -13.710 1.00 73.81 479 THR A O 1
ATOM 3732 N N . VAL A 1 480 ? 18.693 1.324 -14.444 1.00 72.00 480 VAL A N 1
ATOM 3733 C CA . VAL A 1 480 ? 18.120 1.062 -13.115 1.00 72.00 480 VAL A CA 1
ATOM 3734 C C . VAL A 1 480 ? 18.899 -0.041 -12.400 1.00 72.00 480 VAL A C 1
ATOM 3736 O O . VAL A 1 480 ? 19.360 0.144 -11.281 1.00 72.00 480 VAL A O 1
ATOM 3739 N N . SER A 1 481 ? 19.132 -1.160 -13.080 1.00 71.31 481 SER A N 1
ATOM 3740 C CA . SER A 1 481 ? 19.887 -2.308 -12.573 1.00 71.31 481 SER A CA 1
ATOM 3741 C C . SER A 1 481 ? 21.306 -1.942 -12.147 1.00 71.31 481 SER A C 1
ATOM 3743 O O . SER A 1 481 ? 21.740 -2.304 -11.054 1.00 71.31 481 SER A O 1
ATOM 3745 N N . LYS A 1 482 ? 22.029 -1.189 -12.983 1.00 74.00 482 LYS A N 1
ATOM 3746 C CA . LYS A 1 482 ? 23.365 -0.677 -12.665 1.00 74.00 482 LYS A CA 1
ATOM 3747 C C . LYS A 1 482 ? 23.315 0.222 -11.444 1.00 74.00 482 LYS A C 1
ATOM 3749 O O . LYS A 1 482 ? 24.088 -0.012 -10.525 1.00 74.00 482 LYS A O 1
ATOM 3754 N N . ALA A 1 483 ? 22.383 1.174 -11.409 1.00 72.62 483 ALA A N 1
ATOM 3755 C CA . ALA A 1 483 ? 22.229 2.087 -10.285 1.00 72.62 483 ALA A CA 1
ATOM 3756 C C . ALA A 1 483 ? 21.952 1.333 -8.971 1.00 72.62 483 ALA A C 1
ATOM 3758 O O . ALA A 1 483 ? 22.562 1.658 -7.952 1.00 72.62 483 ALA A O 1
ATOM 3759 N N . ILE A 1 484 ? 21.119 0.281 -9.003 1.00 68.56 484 ILE A N 1
ATOM 3760 C CA . ILE A 1 484 ? 20.883 -0.597 -7.847 1.00 68.56 484 ILE A CA 1
ATOM 3761 C C . ILE A 1 484 ? 22.200 -1.215 -7.406 1.00 68.56 484 ILE A C 1
ATOM 3763 O O . ILE A 1 484 ? 22.575 -1.025 -6.260 1.00 68.56 484 ILE A O 1
ATOM 3767 N N . VAL A 1 485 ? 22.911 -1.909 -8.300 1.00 68.62 485 VAL A N 1
ATOM 3768 C CA . VAL A 1 485 ? 24.147 -2.648 -7.978 1.00 68.62 485 VAL A CA 1
ATOM 3769 C C . VAL A 1 485 ? 25.268 -1.725 -7.490 1.00 68.62 485 VAL A C 1
ATOM 3771 O O . VAL A 1 485 ? 26.087 -2.142 -6.674 1.00 68.62 485 VAL A O 1
ATOM 3774 N N . THR A 1 486 ? 25.321 -0.482 -7.972 1.00 73.12 486 THR A N 1
ATOM 3775 C CA . THR A 1 486 ? 26.340 0.502 -7.575 1.00 73.12 486 THR A CA 1
ATOM 3776 C C . THR A 1 486 ? 25.977 1.308 -6.332 1.00 73.12 486 THR A C 1
ATOM 3778 O O . THR A 1 486 ? 26.842 2.004 -5.806 1.00 73.12 486 THR A O 1
ATOM 3781 N N . SER A 1 487 ? 24.725 1.261 -5.868 1.00 71.56 487 SER A N 1
ATOM 3782 C CA . SER A 1 487 ? 24.337 1.921 -4.617 1.00 71.56 487 SER A CA 1
ATOM 3783 C C . SER A 1 487 ? 25.020 1.254 -3.413 1.00 71.56 487 SER A C 1
ATOM 3785 O O . SER A 1 487 ? 25.396 0.087 -3.476 1.00 71.56 487 SER A O 1
ATOM 3787 N N . GLU A 1 488 ? 25.188 1.966 -2.297 1.00 74.19 488 GLU A N 1
ATOM 3788 C CA . GLU A 1 488 ? 25.789 1.390 -1.082 1.00 74.19 488 GLU A CA 1
ATOM 3789 C C . GLU A 1 488 ? 25.003 0.167 -0.548 1.00 74.19 488 GLU A C 1
ATOM 3791 O O . GLU A 1 488 ? 25.625 -0.880 -0.335 1.00 74.19 488 GLU A O 1
ATOM 3796 N N . PRO A 1 489 ? 23.652 0.197 -0.441 1.00 70.38 489 PRO A N 1
ATOM 3797 C CA . PRO A 1 489 ? 22.868 -1.020 -0.186 1.00 70.38 489 PRO A CA 1
ATOM 3798 C C . PRO A 1 489 ? 23.054 -2.059 -1.301 1.00 70.38 489 PRO A C 1
ATOM 3800 O O . PRO A 1 489 ? 23.130 -3.261 -1.056 1.00 70.38 489 PRO A O 1
ATOM 3803 N N . GLY A 1 490 ? 23.196 -1.572 -2.530 1.00 63.88 490 GLY A N 1
ATOM 3804 C CA . GLY A 1 490 ? 23.516 -2.318 -3.735 1.00 63.88 490 GLY A CA 1
ATOM 3805 C C . GLY A 1 490 ? 24.767 -3.165 -3.673 1.00 63.88 490 GLY A C 1
ATOM 3806 O O . GLY A 1 490 ? 24.756 -4.261 -4.207 1.00 63.88 490 GLY A O 1
ATOM 3807 N N . ALA A 1 491 ? 25.827 -2.707 -3.010 1.00 71.31 491 ALA A N 1
ATOM 3808 C CA . ALA A 1 491 ? 27.059 -3.475 -2.853 1.00 71.31 491 ALA A CA 1
ATOM 3809 C C . ALA A 1 491 ? 26.854 -4.691 -1.931 1.00 71.31 491 ALA A C 1
ATOM 3811 O O . ALA A 1 491 ? 27.382 -5.772 -2.199 1.00 71.31 491 ALA A O 1
ATOM 3812 N N . GLN A 1 492 ? 26.034 -4.538 -0.888 1.00 68.06 492 GLN A N 1
ATOM 3813 C CA . GLN A 1 492 ? 25.645 -5.635 0.006 1.00 68.06 492 GLN A CA 1
ATOM 3814 C C . GLN A 1 492 ? 24.712 -6.613 -0.714 1.00 68.06 492 GLN A C 1
ATOM 3816 O O . GLN A 1 492 ? 24.917 -7.826 -0.681 1.00 68.06 492 GLN A O 1
ATOM 3821 N N . VAL A 1 493 ? 23.749 -6.072 -1.464 1.00 64.19 493 VAL A N 1
ATOM 3822 C CA . VAL A 1 493 ? 22.898 -6.833 -2.381 1.00 64.19 493 VAL A CA 1
ATOM 3823 C C . VAL A 1 493 ? 23.751 -7.557 -3.420 1.00 64.19 493 VAL A C 1
ATOM 3825 O O . VAL A 1 493 ? 23.521 -8.732 -3.656 1.00 64.19 493 VAL A O 1
ATOM 3828 N N . LYS A 1 494 ? 24.772 -6.918 -3.998 1.00 67.62 494 LYS A N 1
ATOM 3829 C CA . LYS A 1 494 ? 25.654 -7.485 -5.022 1.00 67.62 494 LYS A CA 1
ATOM 3830 C C . LYS A 1 494 ? 26.350 -8.740 -4.511 1.00 67.62 494 LYS A C 1
ATOM 3832 O O . LYS A 1 494 ? 26.404 -9.716 -5.243 1.00 67.62 494 LYS A O 1
ATOM 3837 N N . ALA A 1 495 ? 26.793 -8.767 -3.255 1.00 68.56 495 ALA A N 1
ATOM 3838 C CA . ALA A 1 495 ? 27.340 -9.982 -2.650 1.00 68.56 495 ALA A CA 1
ATOM 3839 C C . ALA A 1 495 ? 26.307 -11.130 -2.600 1.00 68.56 495 ALA A C 1
ATOM 3841 O O . ALA A 1 495 ? 26.651 -12.291 -2.813 1.00 68.56 495 ALA A O 1
ATOM 3842 N N . SER A 1 496 ? 25.026 -10.826 -2.376 1.00 61.94 496 SER A N 1
ATOM 3843 C CA . SER A 1 496 ? 23.923 -11.798 -2.468 1.00 61.94 496 SER A CA 1
ATOM 3844 C C . SER A 1 496 ? 23.559 -12.166 -3.912 1.00 61.94 496 SER A C 1
ATOM 3846 O O . SER A 1 496 ? 23.345 -13.336 -4.211 1.00 61.94 496 SER A O 1
ATOM 3848 N N . ILE A 1 497 ? 23.575 -11.203 -4.833 1.00 62.66 497 ILE A N 1
ATOM 3849 C CA . ILE A 1 497 ? 23.343 -11.387 -6.272 1.00 62.66 497 ILE A CA 1
ATOM 3850 C C . ILE A 1 497 ? 24.434 -12.249 -6.905 1.00 62.66 497 ILE A C 1
ATOM 3852 O O . ILE A 1 497 ? 24.131 -13.146 -7.683 1.00 62.66 497 ILE A O 1
ATOM 3856 N N . ASP A 1 498 ? 25.702 -12.013 -6.571 1.00 66.56 498 ASP A N 1
ATOM 3857 C CA . ASP A 1 498 ? 26.838 -12.754 -7.117 1.00 66.56 498 ASP A CA 1
ATOM 3858 C C . ASP A 1 498 ? 26.761 -14.242 -6.729 1.00 66.56 498 ASP A C 1
ATOM 3860 O O . ASP A 1 498 ? 27.222 -15.094 -7.498 1.00 66.56 498 ASP A O 1
ATOM 3864 N N . ARG A 1 499 ? 26.083 -14.560 -5.613 1.00 63.31 499 ARG A N 1
ATOM 3865 C CA . ARG A 1 499 ? 25.751 -15.928 -5.185 1.00 63.31 499 ARG A CA 1
ATOM 3866 C C . ARG A 1 499 ? 24.604 -16.568 -5.984 1.00 63.31 499 ARG A C 1
ATOM 3868 O O . ARG A 1 499 ? 24.601 -17.784 -6.128 1.00 63.31 499 ARG A O 1
ATOM 3875 N N . CYS A 1 500 ? 23.688 -15.796 -6.578 1.00 55.84 500 CYS A N 1
ATOM 3876 C CA . CYS A 1 500 ? 22.601 -16.323 -7.416 1.00 55.84 500 CYS A CA 1
ATOM 3877 C C . CYS A 1 500 ? 22.856 -16.102 -8.918 1.00 55.84 500 CYS A C 1
ATOM 3879 O O . CYS A 1 500 ? 22.754 -15.003 -9.468 1.00 55.84 500 CYS A O 1
ATOM 3881 N N . ARG A 1 501 ? 23.162 -17.192 -9.631 1.00 56.88 501 ARG A N 1
ATOM 3882 C CA . ARG A 1 501 ? 23.504 -17.186 -11.065 1.00 56.88 501 ARG A CA 1
ATOM 3883 C C . ARG A 1 501 ? 22.357 -16.661 -11.959 1.00 56.88 501 ARG A C 1
ATOM 3885 O O . ARG A 1 501 ? 22.627 -15.991 -12.955 1.00 56.88 501 ARG A O 1
ATOM 3892 N N . SER A 1 502 ? 21.096 -16.876 -11.571 1.00 52.34 502 SER A N 1
ATOM 3893 C CA . SER A 1 502 ? 19.882 -16.369 -12.248 1.00 52.34 502 SER A CA 1
ATOM 3894 C C . SER A 1 502 ? 19.783 -14.837 -12.256 1.00 52.34 502 SER A C 1
ATOM 3896 O O . SER A 1 502 ? 19.303 -14.235 -13.221 1.00 52.34 502 SER A O 1
ATOM 3898 N N . THR A 1 503 ? 20.301 -14.194 -11.214 1.00 51.94 503 THR A N 1
ATOM 3899 C CA . THR A 1 503 ? 20.299 -12.741 -11.056 1.00 51.94 503 THR A CA 1
ATOM 3900 C C . THR A 1 503 ? 21.276 -12.068 -12.016 1.00 51.94 503 THR A C 1
ATOM 3902 O O . THR A 1 503 ? 20.955 -11.048 -12.626 1.00 51.94 503 THR A O 1
ATOM 3905 N N . ARG A 1 504 ? 22.440 -12.688 -12.258 1.00 56.09 504 ARG A N 1
ATOM 3906 C CA . ARG A 1 504 ? 23.377 -12.228 -13.296 1.00 56.09 504 ARG A CA 1
ATOM 3907 C C . ARG A 1 504 ? 22.744 -12.232 -14.688 1.00 56.09 504 ARG A C 1
ATOM 3909 O O . ARG A 1 504 ? 23.031 -11.324 -15.458 1.00 56.09 504 ARG A O 1
ATOM 3916 N N . ALA A 1 505 ? 21.874 -13.194 -14.999 1.00 55.03 505 ALA A N 1
ATOM 3917 C CA . ALA A 1 505 ? 21.171 -13.249 -16.283 1.00 55.03 505 ALA A CA 1
ATOM 3918 C C . ALA A 1 505 ? 20.116 -12.136 -16.427 1.00 55.03 505 ALA A C 1
ATOM 3920 O O . ALA A 1 505 ? 20.019 -11.518 -17.482 1.00 55.03 505 ALA A O 1
ATOM 3921 N N . PHE A 1 506 ? 19.370 -11.813 -15.361 1.00 49.94 506 PHE A N 1
ATOM 3922 C CA . PHE A 1 506 ? 18.431 -10.678 -15.370 1.00 49.94 506 PHE A CA 1
ATOM 3923 C C . PHE A 1 506 ? 19.144 -9.340 -15.638 1.00 49.94 506 PHE A C 1
ATOM 3925 O O . PHE A 1 506 ? 18.693 -8.540 -16.458 1.00 49.94 506 PHE A O 1
ATOM 3932 N N . LEU A 1 507 ? 20.306 -9.134 -15.010 1.00 51.34 507 LEU A N 1
ATOM 3933 C CA . LEU A 1 507 ? 21.123 -7.924 -15.165 1.00 51.34 507 LEU A CA 1
ATOM 3934 C C . LEU A 1 507 ? 21.870 -7.843 -16.515 1.00 51.34 507 LEU A C 1
ATOM 3936 O O . LEU A 1 507 ? 22.347 -6.768 -16.873 1.00 51.34 507 LEU A O 1
ATOM 3940 N N . ARG A 1 508 ? 21.994 -8.955 -17.256 1.00 54.44 508 ARG A N 1
ATOM 3941 C CA . ARG A 1 508 ? 22.726 -9.066 -18.536 1.00 54.44 508 ARG A CA 1
ATOM 3942 C C . ARG A 1 508 ? 21.815 -9.174 -19.768 1.00 54.44 508 ARG A C 1
ATOM 3944 O O . ARG A 1 508 ? 22.295 -9.574 -20.820 1.00 54.44 508 ARG A O 1
ATOM 3951 N N . SER A 1 509 ? 20.536 -8.815 -19.650 1.00 48.03 509 SER A N 1
ATOM 3952 C CA . SER A 1 509 ? 19.448 -9.045 -20.629 1.00 48.03 509 SER A CA 1
ATOM 3953 C C . SER A 1 509 ? 19.587 -8.437 -22.045 1.00 48.03 509 SER A C 1
ATOM 3955 O O . SER A 1 509 ? 18.604 -8.389 -22.781 1.00 48.03 509 SER A O 1
ATOM 3957 N N . ASP A 1 510 ? 20.789 -8.038 -22.464 1.00 46.59 510 ASP A N 1
ATOM 3958 C CA . ASP A 1 510 ? 21.115 -7.733 -23.862 1.00 46.59 510 ASP A CA 1
ATOM 3959 C C . ASP A 1 510 ? 21.659 -8.968 -24.630 1.00 46.59 510 ASP A C 1
ATOM 3961 O O . ASP A 1 510 ? 21.867 -8.880 -25.838 1.00 46.59 510 ASP A O 1
ATOM 3965 N N . ASP A 1 511 ? 21.875 -10.115 -23.964 1.00 46.16 511 ASP A N 1
ATOM 3966 C CA . ASP A 1 511 ? 22.347 -11.373 -24.573 1.00 46.16 511 ASP A CA 1
ATOM 3967 C C . ASP A 1 511 ? 21.184 -12.381 -24.760 1.00 46.16 511 ASP A C 1
ATOM 3969 O O . ASP A 1 511 ? 20.678 -12.914 -23.765 1.00 46.16 511 ASP A O 1
ATOM 3973 N N . PRO A 1 512 ? 20.706 -12.616 -26.000 1.00 41.19 512 PRO A N 1
ATOM 3974 C CA . PRO A 1 512 ? 19.546 -13.464 -26.278 1.00 41.19 512 PRO A CA 1
ATOM 3975 C C . PRO A 1 512 ? 19.805 -14.978 -26.153 1.00 41.19 512 PRO A C 1
ATOM 3977 O O . PRO A 1 512 ? 18.834 -15.733 -26.137 1.00 41.19 512 PRO A O 1
ATOM 3980 N N . ASP A 1 513 ? 21.058 -15.431 -26.027 1.00 43.25 513 ASP A N 1
ATOM 3981 C CA . ASP A 1 513 ? 21.422 -16.853 -26.171 1.00 43.25 513 ASP A CA 1
ATOM 3982 C C . ASP A 1 513 ? 21.723 -17.582 -24.840 1.00 43.25 513 ASP A C 1
ATOM 3984 O O . ASP A 1 513 ? 22.270 -18.687 -24.836 1.00 43.25 513 ASP A O 1
ATOM 3988 N N . TYR A 1 514 ? 21.377 -17.007 -23.680 1.00 40.00 514 TYR A N 1
ATOM 3989 C CA . TYR A 1 514 ? 21.806 -17.540 -22.376 1.00 40.00 514 TYR A CA 1
ATOM 3990 C C . TYR A 1 514 ? 20.651 -18.073 -21.504 1.00 40.00 514 TYR A C 1
ATOM 3992 O O . TYR A 1 514 ? 19.964 -17.284 -20.855 1.00 40.00 514 TYR A O 1
ATOM 4000 N N . PHE A 1 515 ? 20.471 -19.405 -21.403 1.00 43.69 515 PHE A N 1
ATOM 4001 C CA . PHE A 1 515 ? 19.463 -20.014 -20.508 1.00 43.69 515 PHE A CA 1
ATOM 4002 C C . PHE A 1 515 ? 19.874 -21.324 -19.800 1.00 43.69 515 PHE A C 1
ATOM 4004 O O . PHE A 1 515 ? 20.078 -22.353 -20.431 1.00 43.69 515 PHE A O 1
ATOM 4011 N N . GLU A 1 516 ? 19.914 -21.263 -18.458 1.00 41.25 516 GLU A N 1
ATOM 4012 C CA . GLU A 1 516 ? 19.245 -22.174 -17.502 1.00 41.25 516 GLU A CA 1
ATOM 4013 C C . GLU A 1 516 ? 19.339 -21.553 -16.079 1.00 41.25 516 GLU A C 1
ATOM 4015 O O . GLU A 1 516 ? 20.447 -21.279 -15.600 1.00 41.25 516 GLU A O 1
ATOM 4020 N N . PRO A 1 517 ? 18.223 -21.275 -15.371 1.00 41.16 517 PRO A N 1
ATOM 4021 C CA . PRO A 1 517 ? 18.264 -20.695 -14.033 1.00 41.16 517 PRO A CA 1
ATOM 4022 C C . PRO A 1 517 ? 18.418 -21.790 -12.970 1.00 41.16 517 PRO A C 1
ATOM 4024 O O . PRO A 1 517 ? 17.461 -22.465 -12.607 1.00 41.16 517 PRO A O 1
ATOM 4027 N N . LYS A 1 518 ? 19.619 -21.919 -12.408 1.00 47.06 518 LYS A N 1
ATOM 4028 C CA . LYS A 1 518 ? 19.833 -22.551 -11.100 1.00 47.06 518 LYS A CA 1
ATOM 4029 C C . LYS A 1 518 ? 20.611 -21.564 -10.234 1.00 47.06 518 LYS A C 1
ATOM 4031 O O . LYS A 1 518 ? 21.714 -21.165 -10.613 1.00 47.06 518 LYS A O 1
ATOM 4036 N N . CYS A 1 519 ? 20.049 -21.118 -9.106 1.00 47.47 519 CYS A N 1
ATOM 4037 C CA . CYS A 1 519 ? 20.939 -20.729 -8.010 1.00 47.47 519 CYS A CA 1
ATOM 4038 C C . CYS A 1 519 ? 21.606 -22.046 -7.601 1.00 47.47 519 CYS A C 1
ATOM 4040 O O . CYS A 1 519 ? 20.908 -23.044 -7.451 1.00 47.47 519 CYS A O 1
ATOM 4042 N N . GLU A 1 520 ? 22.938 -22.098 -7.599 1.00 48.19 520 GLU A N 1
ATOM 4043 C CA . GLU A 1 520 ? 23.634 -23.308 -7.166 1.00 48.19 520 GLU A CA 1
ATOM 4044 C C . GLU A 1 520 ? 23.166 -23.604 -5.742 1.00 48.19 520 GLU A C 1
ATOM 4046 O O . GLU A 1 520 ? 23.433 -22.816 -4.833 1.00 48.19 520 GLU A O 1
ATOM 4051 N N . ASP A 1 521 ? 22.417 -24.695 -5.577 1.00 44.16 521 ASP A N 1
ATOM 4052 C CA . ASP A 1 521 ? 22.125 -25.247 -4.266 1.00 44.16 521 ASP A CA 1
ATOM 4053 C C . ASP A 1 521 ? 23.484 -25.525 -3.613 1.00 44.16 521 ASP A C 1
ATOM 4055 O O . ASP A 1 521 ? 24.265 -26.353 -4.092 1.00 44.16 521 ASP A O 1
ATOM 4059 N N . GLN A 1 522 ? 23.820 -24.770 -2.571 1.00 39.97 522 GLN A N 1
ATOM 4060 C CA . GLN A 1 522 ? 24.890 -25.174 -1.667 1.00 39.97 522 GLN A CA 1
ATOM 4061 C C . GLN A 1 522 ? 24.333 -26.260 -0.723 1.00 39.97 522 GLN A C 1
ATOM 4063 O O . GLN A 1 522 ? 23.137 -26.224 -0.423 1.00 39.97 522 GLN A O 1
ATOM 4068 N N . PRO A 1 523 ? 25.172 -27.225 -0.303 1.00 35.62 523 PRO A N 1
ATOM 4069 C CA . PRO A 1 523 ? 24.796 -28.333 0.581 1.00 35.62 523 PRO A CA 1
ATOM 4070 C C . PRO A 1 523 ? 24.240 -27.904 1.943 1.00 35.62 523 PRO A C 1
ATOM 4072 O O . PRO A 1 523 ? 24.621 -26.815 2.434 1.00 35.62 523 PRO A O 1
#

pLDDT: mean 70.25, std 23.36, range [21.3, 98.56]

Foldseek 3Di:
DDDDDPDDDDDDDDDDDDDDPDPPPDDPPPPPDPPDFPPFWAWEFAFAQWLVRDTDTDTATHGFQRDLQQLDGWQAGEAEQWAQDLVGTDGDRRGFQWDADPVRYIYGPDPRSRLSNLLSSLSRVLQVVCCVLPVHRLADPPAYEYEQYDNDPPDEQDWAQQQVVSYIYFHHHDDPPFDGCSNQSLSSLLRVLLRSLCSLAPVPPDPVCCVLPPLSCPRVCVSCVVPPCPVSVCVVVVVVCCVPPVPDDDDDDDDDDDDDDDDDDDDDDDDDDDDDDDDDDDDDDDDDDDDDDDDDDDDDDDDDDDDDPDDPPDPPPPVPPPPQDLVLQLVLLSLQSLLQSSLLSLLSSCLSSVAQLSQCNGVPPDPLSVLLRLPDAQPPDDQFLVRVSVVLVVCVVVVVPVVSVVVSNNSSSSSNSVLLVLLDDDDSPPDDTGDDV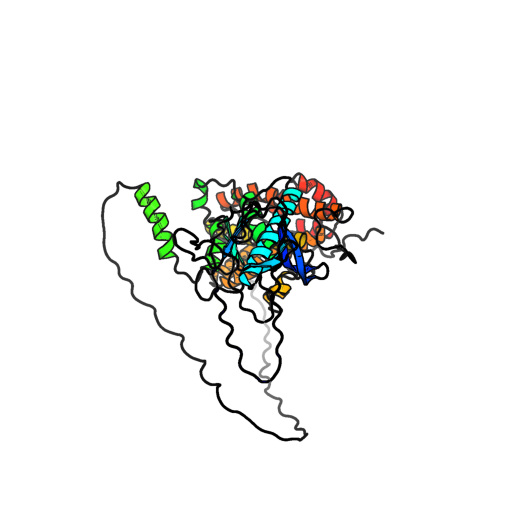PPCDPCVVSSSLSSLLSVLLSNLNRPQSVVCSVVSHHDGPLSSLVSSCPGPSNVVSVVSLVQFPVSVCVNVVVDPPDDDGDSPDDD

Radius of gyration: 31.31 Å; chains: 1; bounding box: 81×85×114 Å

Sequence (523 aa):
MTNVCAGLLVCFLSKGTVLVAVTIGGAFLSSCGPKAETQGPVKVLLPWQDISGEYSLQEIEIETLSDVYQAKGAAAEIYVTAKLSSNGPSSDKTRLNLSQTSEGLYIPADAISSQALAVYAHIERIAKLEEKIFGQKVVSYPRKVYVETAPAPGYRTNAAYFPELDIMMFLPFDLDGNLSLSFNGAVVAHEHAHAIFDKMVFGSVSEADSDDLHVRASSFNQLLAGVKWSKLLDFRFENFLKENFSNASEQSDDVAFAGFHEEIGEDIKDTNKSEQTDTEADERNADERNADERNADERNEDGTKADADDRKKGKSSGSEEKDITQYEARKFNSFFLAAVSEGQSDFFAWIYSQDTRFIERSLGDVLESKARDLGKPLDEYRPSSRNLFNIWLRAMKNGRSGGVGKMKYGLGTQLARYMISISGPFKPAERVTPFSVNTFSEDQERLTSALLYYKGLNLALKDPAVQAMRKGELISMNTVSKAIVTSEPGAQVKASIDRCRSTRAFLRSDDPDYFEPKCEDQP

Secondary structure (DSSP, 8-state):
-------------SS------------------------SPEEEEEEEE-TTS-EEEEEEEESSEEEGGGTEESSEEEEESPEEETTEEE-PPP---EEE-TT--EEESSHHHHHHHHHHHHHHHHHHHHHHHHSS--S-SSEEEEES--SSTT--S-EEEETTTTEEEEPPP--TTSPPGGG-HHHHHHHHHHHHHIIIIITTS-HHHHTT-TTTTHHHHHHTTTS-THHHHHHHHHHHHHHH------------------------------------------------------------------------------PPPHHHHHHHHHHHHHHHHHHHHHHHHHHHH--TTTTHHHHTT-HHHHHT-TTSPPPS----HHHHHHHHHHHHHTT-HHHHHHHHHHHHHHHHHHHHHHT------TT--S--TT--SSTHHHHHHHHHHHHHHHHHHHHHHHHHHHHTPPPPHHHHHHHHHHSHHHHHHHHHHHH-HHHHHHHTTT-TT----------